Protein AF-0000000069215717 (afdb_homodimer)

Radius of gyration: 30.84 Å; Cα contacts (8 Å, |Δi|>4): 781; chains: 2; bounding box: 120×92×58 Å

Structure (mmCIF, N/CA/C/O backbone):
data_AF-0000000069215717-model_v1
#
loop_
_entity.id
_entity.type
_entity.pdbx_description
1 polymer 'NYN domain-containing protein'
#
loop_
_atom_site.group_PDB
_atom_site.id
_atom_site.type_symbol
_atom_site.label_atom_id
_atom_site.label_alt_id
_atom_site.label_comp_id
_atom_site.label_asym_id
_atom_site.label_entity_id
_atom_site.label_seq_id
_atom_site.pdbx_PDB_ins_code
_atom_site.Cartn_x
_atom_site.Cartn_y
_atom_site.Cartn_z
_atom_site.occupancy
_atom_site.B_iso_or_equiv
_atom_site.auth_seq_id
_atom_site.auth_comp_id
_atom_site.auth_asym_id
_atom_site.auth_atom_id
_atom_site.pdbx_PDB_model_num
ATOM 1 N N . MET A 1 1 ? 70.812 -27.406 -18.109 1 23.19 1 MET A N 1
ATOM 2 C CA . MET A 1 1 ? 70.062 -26.844 -17 1 23.19 1 MET A CA 1
ATOM 3 C C . MET A 1 1 ? 69.188 -25.672 -17.469 1 23.19 1 MET A C 1
ATOM 5 O O . MET A 1 1 ? 69.75 -24.609 -17.781 1 23.19 1 MET A O 1
ATOM 9 N N . ARG A 1 2 ? 68.125 -25.859 -18.328 1 22.31 2 ARG A N 1
ATOM 10 C CA . ARG A 1 2 ? 67.375 -25.094 -19.312 1 22.31 2 ARG A CA 1
ATOM 11 C C . ARG A 1 2 ? 66.5 -24.078 -18.641 1 22.31 2 ARG A C 1
ATOM 13 O O . ARG A 1 2 ? 65.5 -24.453 -17.969 1 22.31 2 ARG A O 1
ATOM 20 N N . THR A 1 3 ? 66.938 -22.969 -18.016 1 23.91 3 THR A N 1
ATOM 21 C CA . THR A 1 3 ? 66.312 -21.891 -17.219 1 23.91 3 THR A CA 1
ATOM 22 C C . THR A 1 3 ? 65.312 -21.062 -18.047 1 23.91 3 THR A C 1
ATOM 24 O O . THR A 1 3 ? 65.75 -20.109 -18.719 1 23.91 3 THR A O 1
ATOM 27 N N . GLU A 1 4 ? 64.438 -21.656 -18.922 1 24.25 4 GLU A N 1
ATOM 28 C CA . GLU A 1 4 ? 63.562 -20.922 -19.812 1 24.25 4 GLU A CA 1
ATOM 29 C C . GLU A 1 4 ? 62.688 -19.938 -19.047 1 24.25 4 GLU A C 1
ATOM 31 O O . GLU A 1 4 ? 62.344 -20.188 -17.891 1 24.25 4 GLU A O 1
ATOM 36 N N . SER A 1 5 ? 62.438 -18.641 -19.625 1 22.08 5 SER A N 1
ATOM 37 C CA . SER A 1 5 ? 61.969 -17.266 -19.375 1 22.08 5 SER A CA 1
ATOM 38 C C . SER A 1 5 ? 60.469 -17.234 -19.109 1 22.08 5 SER A C 1
ATOM 40 O O . SER A 1 5 ? 59.688 -17.641 -19.953 1 22.08 5 SER A O 1
ATOM 42 N N . LEU A 1 6 ? 59.844 -17.547 -17.891 1 23.78 6 LEU A N 1
ATOM 43 C CA . LEU A 1 6 ? 58.531 -17.594 -17.297 1 23.78 6 LEU A CA 1
ATOM 44 C C . LEU A 1 6 ? 57.844 -16.234 -17.406 1 23.78 6 LEU A C 1
ATOM 46 O O . LEU A 1 6 ? 56.75 -16.031 -16.875 1 23.78 6 LEU A O 1
ATOM 50 N N . PHE A 1 7 ? 58.375 -15.062 -17.844 1 22.11 7 PHE A N 1
ATOM 51 C CA . PHE A 1 7 ? 57.938 -13.719 -17.484 1 22.11 7 PHE A CA 1
ATOM 52 C C . PHE A 1 7 ? 56.688 -13.352 -18.25 1 22.11 7 PHE A C 1
ATOM 54 O O . PHE A 1 7 ? 56 -12.391 -17.906 1 22.11 7 PHE A O 1
ATOM 61 N N . SER A 1 8 ? 56.344 -13.672 -19.516 1 22.03 8 SER A N 1
ATOM 62 C CA . SER A 1 8 ? 55.656 -12.773 -20.453 1 22.03 8 SER A CA 1
ATOM 63 C C . SER A 1 8 ? 54.156 -12.75 -20.203 1 22.03 8 SER A C 1
ATOM 65 O O . SER A 1 8 ? 53.438 -11.984 -20.844 1 22.03 8 SER A O 1
ATOM 67 N N . LEU A 1 9 ? 53.406 -13.734 -19.719 1 21.5 9 LEU A N 1
ATOM 68 C CA . LEU A 1 9 ? 52 -13.828 -20.047 1 21.5 9 LEU A CA 1
ATOM 69 C C . LEU A 1 9 ? 51.156 -12.883 -19.188 1 21.5 9 LEU A C 1
ATOM 71 O O . LEU A 1 9 ? 49.969 -13.078 -19.016 1 21.5 9 LEU A O 1
ATOM 75 N N . ARG A 1 10 ? 51.688 -11.953 -18.391 1 23.36 10 ARG A N 1
ATOM 76 C CA . ARG A 1 10 ? 50.875 -11.203 -17.438 1 23.36 10 ARG A CA 1
ATOM 77 C C . ARG A 1 10 ? 49.875 -10.305 -18.172 1 23.36 10 ARG A C 1
ATOM 79 O O . ARG A 1 10 ? 48.875 -9.875 -17.594 1 23.36 10 ARG A O 1
ATOM 86 N N . ASN A 1 11 ? 50.156 -9.57 -19.25 1 22.42 11 ASN A N 1
ATOM 87 C CA . ASN A 1 11 ? 49.656 -8.25 -19.578 1 22.42 11 ASN A CA 1
ATOM 88 C C . ASN A 1 11 ? 48.25 -8.336 -20.219 1 22.42 11 ASN A C 1
ATOM 90 O O . ASN A 1 11 ? 47.719 -7.316 -20.641 1 22.42 11 ASN A O 1
ATOM 94 N N . LYS A 1 12 ? 47.812 -9.352 -20.906 1 25.06 12 LYS A N 1
ATOM 95 C CA . LYS A 1 12 ? 46.812 -9.078 -21.953 1 25.06 12 LYS A CA 1
ATOM 96 C C . LYS A 1 12 ? 45.469 -8.758 -21.375 1 25.06 12 LYS A C 1
ATOM 98 O O . LYS A 1 12 ? 44.562 -8.336 -22.094 1 25.06 12 LYS A O 1
ATOM 103 N N . ALA A 1 13 ? 45.094 -9.312 -20.25 1 26.67 13 ALA A N 1
ATOM 104 C CA . ALA A 1 13 ? 43.656 -9.32 -19.922 1 26.67 13 ALA A CA 1
ATOM 105 C C . ALA A 1 13 ? 43.188 -7.934 -19.516 1 26.67 13 ALA A C 1
ATOM 107 O O . ALA A 1 13 ? 42.031 -7.762 -19.094 1 26.67 13 ALA A O 1
ATOM 108 N N . CYS A 1 14 ? 44.062 -6.922 -19.359 1 27.45 14 CYS A N 1
ATOM 109 C CA . CYS A 1 14 ? 43.688 -5.633 -18.781 1 27.45 14 CYS A CA 1
ATOM 110 C C . CYS A 1 14 ? 42.75 -4.863 -19.719 1 27.45 14 CYS A C 1
ATOM 112 O O . CYS A 1 14 ? 42.25 -3.793 -19.375 1 27.45 14 CYS A O 1
ATOM 114 N N . LEU A 1 15 ? 42.906 -4.918 -21.078 1 29.17 15 LEU A N 1
ATOM 115 C CA . LEU A 1 15 ? 42.656 -3.756 -21.922 1 29.17 15 LEU A CA 1
ATOM 116 C C . LEU A 1 15 ? 41.156 -3.646 -22.234 1 29.17 15 LEU A C 1
ATOM 118 O O . LEU A 1 15 ? 40.75 -2.883 -23.109 1 29.17 15 LEU A O 1
ATOM 122 N N . ASP A 1 16 ? 40.375 -4.719 -21.984 1 30.92 16 ASP A N 1
ATOM 123 C CA . ASP A 1 16 ? 39.125 -4.293 -22.594 1 30.92 16 ASP A CA 1
ATOM 124 C C . ASP A 1 16 ? 38.5 -3.113 -21.844 1 30.92 16 ASP A C 1
ATOM 126 O O . ASP A 1 16 ? 38.219 -3.223 -20.656 1 30.92 16 ASP A O 1
ATOM 130 N N . PRO A 1 17 ? 38.75 -1.844 -22.219 1 31.62 17 PRO A N 1
ATOM 131 C CA . PRO A 1 17 ? 38.375 -0.573 -21.594 1 31.62 17 PRO A CA 1
ATOM 132 C C . PRO A 1 17 ? 36.906 -0.525 -21.156 1 31.62 17 PRO A C 1
ATOM 134 O O . PRO A 1 17 ? 36.531 0.324 -20.344 1 31.62 17 PRO A O 1
ATOM 137 N N . HIS A 1 18 ? 36.094 -1.084 -21.969 1 33.53 18 HIS A N 1
ATOM 138 C CA . HIS A 1 18 ? 34.656 -0.777 -21.781 1 33.53 18 HIS A CA 1
ATOM 139 C C . HIS A 1 18 ? 34.062 -1.652 -20.688 1 33.53 18 HIS A C 1
ATOM 141 O O . HIS A 1 18 ? 32.844 -1.757 -20.578 1 33.53 18 HIS A O 1
ATOM 147 N N . ALA A 1 19 ? 34.75 -2.469 -20.031 1 29.5 19 ALA A N 1
ATOM 148 C CA . ALA A 1 19 ? 34.156 -3.252 -18.953 1 29.5 19 ALA A CA 1
ATOM 149 C C . ALA A 1 19 ? 33.719 -2.354 -17.797 1 29.5 19 ALA A C 1
ATOM 151 O O . ALA A 1 19 ? 34.531 -1.635 -17.219 1 29.5 19 ALA A O 1
ATOM 152 N N . ILE A 1 20 ? 32.5 -1.815 -17.953 1 31.08 20 ILE A N 1
ATOM 153 C CA . ILE A 1 20 ? 31.969 -1.063 -16.812 1 31.08 20 ILE A CA 1
ATOM 154 C C . ILE A 1 20 ? 31.859 -1.982 -15.594 1 31.08 20 ILE A C 1
ATOM 156 O O . ILE A 1 20 ? 31.234 -3.045 -15.672 1 31.08 20 ILE A O 1
ATOM 160 N N . ILE A 1 21 ? 32.781 -2.023 -14.828 1 29.61 21 ILE A N 1
ATOM 161 C CA . ILE A 1 21 ? 32.812 -2.732 -13.555 1 29.61 21 ILE A CA 1
ATOM 162 C C . ILE A 1 21 ? 31.688 -2.262 -12.648 1 29.61 21 ILE A C 1
ATOM 164 O O . ILE A 1 21 ? 31.578 -1.07 -12.359 1 29.61 21 ILE A O 1
ATOM 168 N N . SER A 1 22 ? 30.531 -2.83 -12.828 1 33.75 22 SER A N 1
ATOM 169 C CA . SER A 1 22 ? 29.625 -2.516 -11.727 1 33.75 22 SER A CA 1
ATOM 170 C C . SER A 1 22 ? 30.266 -2.816 -10.375 1 33.75 22 SER A C 1
ATOM 172 O O . SER A 1 22 ? 31.141 -3.67 -10.281 1 33.75 22 SER A O 1
ATOM 174 N N . PRO A 1 23 ? 30.281 -1.868 -9.5 1 33.16 23 PRO A N 1
ATOM 175 C CA . PRO A 1 23 ? 31.016 -2.033 -8.242 1 33.16 23 PRO A CA 1
ATOM 176 C C . PRO A 1 23 ? 30.859 -3.432 -7.648 1 33.16 23 PRO A C 1
ATOM 178 O O . PRO A 1 23 ? 31.688 -3.865 -6.855 1 33.16 23 PRO A O 1
ATOM 181 N N . TYR A 1 24 ? 29.656 -3.943 -7.543 1 31.66 24 TYR A N 1
ATOM 182 C CA . TYR A 1 24 ? 29.531 -5.227 -6.859 1 31.66 24 TYR A CA 1
ATOM 183 C C . TYR A 1 24 ? 29.844 -6.379 -7.809 1 31.66 24 TYR A C 1
ATOM 185 O O . TYR A 1 24 ? 29.047 -6.684 -8.703 1 31.66 24 TYR A O 1
ATOM 193 N N . GLY A 1 25 ? 31.156 -6.691 -8.102 1 31.84 25 GLY A N 1
ATOM 194 C CA . GLY A 1 25 ? 32.125 -7.703 -8.531 1 31.84 25 GLY A CA 1
ATOM 195 C C . GLY A 1 25 ? 31.578 -8.602 -9.633 1 31.84 25 GLY A C 1
ATOM 196 O O . GLY A 1 25 ? 32.156 -9.641 -9.938 1 31.84 25 GLY A O 1
ATOM 197 N N . LYS A 1 26 ? 30.359 -8.57 -9.984 1 32.41 26 LYS A N 1
ATOM 198 C CA . LYS A 1 26 ? 30.109 -9.617 -10.977 1 32.41 26 LYS A CA 1
ATOM 199 C C . LYS A 1 26 ? 30.734 -9.258 -12.32 1 32.41 26 LYS A C 1
ATOM 201 O O . LYS A 1 26 ? 30.531 -8.156 -12.836 1 32.41 26 LYS A O 1
ATOM 206 N N . VAL A 1 27 ? 31.766 -9.859 -12.734 1 30.5 27 VAL A N 1
ATOM 207 C CA . VAL A 1 27 ? 32.438 -9.812 -14.023 1 30.5 27 VAL A CA 1
ATOM 208 C C . VAL A 1 27 ? 31.562 -10.438 -15.094 1 30.5 27 VAL A C 1
ATOM 210 O O . VAL A 1 27 ? 31.188 -11.602 -15 1 30.5 27 VAL A O 1
ATOM 213 N N . ARG A 1 28 ? 30.703 -9.703 -15.828 1 34.09 28 ARG A N 1
ATOM 214 C CA . ARG A 1 28 ? 30.047 -10.281 -17 1 34.09 28 ARG A CA 1
ATOM 215 C C . ARG A 1 28 ? 31.031 -10.43 -18.156 1 34.09 28 ARG A C 1
ATOM 217 O O . ARG A 1 28 ? 31.641 -9.453 -18.594 1 34.09 28 ARG A O 1
ATOM 224 N N . VAL A 1 29 ? 31.5 -11.547 -18.359 1 34.69 29 VAL A N 1
ATOM 225 C CA . VAL A 1 29 ? 32.312 -11.883 -19.531 1 34.69 29 VAL A CA 1
ATOM 226 C C . VAL A 1 29 ? 31.484 -11.766 -20.797 1 34.69 29 VAL A C 1
ATOM 228 O O . VAL A 1 29 ? 30.391 -12.344 -20.891 1 34.69 29 VAL A O 1
ATOM 231 N N . LEU A 1 30 ? 31.625 -10.852 -21.719 1 36.59 30 LEU A N 1
ATOM 232 C CA . LEU A 1 30 ? 30.969 -10.562 -22.984 1 36.59 30 LEU A CA 1
ATOM 233 C C . LEU A 1 30 ? 31.188 -11.688 -24 1 36.59 30 LEU A C 1
ATOM 235 O O . LEU A 1 30 ? 31.469 -11.438 -25.172 1 36.59 30 LEU A O 1
ATOM 239 N N . GLY A 1 31 ? 31.547 -12.953 -23.797 1 36.09 31 GLY A N 1
ATOM 240 C CA . GLY A 1 31 ? 31.594 -13.758 -25.016 1 36.09 31 GLY A CA 1
ATOM 241 C C . GLY A 1 31 ? 30.281 -13.766 -25.781 1 36.09 31 GLY A C 1
ATOM 242 O O . GLY A 1 31 ? 29.25 -13.328 -25.25 1 36.09 31 GLY A O 1
ATOM 243 N N . GLU A 1 32 ? 30.094 -14.32 -27.094 1 42.09 32 GLU A N 1
ATOM 244 C CA . GLU A 1 32 ? 28.969 -14.445 -28.031 1 42.09 32 GLU A CA 1
ATOM 245 C C . GLU A 1 32 ? 27.688 -14.844 -27.312 1 42.09 32 GLU A C 1
ATOM 247 O O . GLU A 1 32 ? 26.672 -15.133 -27.953 1 42.09 32 GLU A O 1
ATOM 252 N N . ASN A 1 33 ? 27.703 -15.562 -26.203 1 45.34 33 ASN A N 1
ATOM 253 C CA . ASN A 1 33 ? 26.578 -16.125 -25.484 1 45.34 33 ASN A CA 1
ATOM 254 C C . ASN A 1 33 ? 25.641 -15.039 -24.953 1 45.34 33 ASN A C 1
ATOM 256 O O . ASN A 1 33 ? 26.031 -14.234 -24.109 1 45.34 33 ASN A O 1
ATOM 260 N N . MET A 1 34 ? 24.734 -14.516 -25.891 1 53.5 34 MET A N 1
ATOM 261 C CA . MET A 1 34 ? 23.75 -13.484 -25.547 1 53.5 34 MET A CA 1
ATOM 262 C C . MET A 1 34 ? 23.266 -13.641 -24.109 1 53.5 34 MET A C 1
ATOM 264 O O . MET A 1 34 ? 22.609 -14.625 -23.781 1 53.5 34 MET A O 1
ATOM 268 N N . GLU A 1 35 ? 23.938 -13.172 -23.141 1 74.56 35 GLU A N 1
ATOM 269 C CA . GLU A 1 35 ? 23.641 -13.219 -21.719 1 74.56 35 GLU A CA 1
ATOM 270 C C . GLU A 1 35 ? 22.156 -12.984 -21.453 1 74.56 35 GLU A C 1
ATOM 272 O O . GLU A 1 35 ? 21.562 -12.039 -21.969 1 74.56 35 GLU A O 1
ATOM 277 N N . LYS A 1 36 ? 21.438 -14.117 -21.219 1 87.5 36 LYS A N 1
ATOM 278 C CA . LYS A 1 36 ? 20 -14.055 -20.906 1 87.5 36 LYS A CA 1
ATOM 279 C C . LYS A 1 36 ? 19.703 -12.953 -19.906 1 87.5 36 LYS A C 1
ATOM 281 O O . LYS A 1 36 ? 20.516 -12.664 -19.031 1 87.5 36 LYS A O 1
ATOM 286 N N . THR A 1 37 ? 18.641 -12.227 -20.219 1 91.62 37 THR A N 1
ATOM 287 C CA . THR A 1 37 ? 18.156 -11.203 -19.297 1 91.62 37 THR A CA 1
ATOM 288 C C . THR A 1 37 ? 17.578 -11.836 -18.031 1 91.62 37 THR A C 1
ATOM 290 O O . THR A 1 37 ? 16.734 -12.727 -18.125 1 91.62 37 THR A O 1
ATOM 293 N N . GLU A 1 38 ? 18.109 -11.453 -16.938 1 94.38 38 GLU A N 1
ATOM 294 C CA . GLU A 1 38 ? 17.562 -11.945 -15.672 1 94.38 38 GLU A CA 1
ATOM 295 C C . GLU A 1 38 ? 16.203 -11.312 -15.383 1 94.38 38 GLU A C 1
ATOM 297 O O . GLU A 1 38 ? 16.062 -10.086 -15.445 1 94.38 38 GLU A O 1
ATOM 302 N N . THR A 1 39 ? 15.234 -12.195 -15.086 1 97.12 39 THR A N 1
ATOM 303 C CA . THR A 1 39 ? 13.883 -11.734 -14.805 1 97.12 39 THR A CA 1
ATOM 304 C C . THR A 1 39 ? 13.445 -12.148 -13.406 1 97.12 39 THR A C 1
ATOM 306 O O . THR A 1 39 ? 13.633 -13.305 -13.008 1 97.12 39 THR A O 1
ATOM 309 N N . THR A 1 40 ? 12.977 -11.172 -12.625 1 98 40 THR A N 1
ATOM 310 C CA . THR A 1 40 ? 12.375 -11.461 -11.328 1 98 40 THR A CA 1
ATOM 311 C C . THR A 1 40 ? 10.852 -11.438 -11.422 1 98 40 THR A C 1
ATOM 313 O O . THR A 1 40 ? 10.273 -10.555 -12.07 1 98 40 THR A O 1
ATOM 316 N N . ILE A 1 41 ? 10.203 -12.469 -10.844 1 98.62 41 ILE A N 1
ATOM 317 C CA . ILE A 1 41 ? 8.75 -12.594 -10.922 1 98.62 41 ILE A CA 1
ATOM 318 C C . ILE A 1 41 ? 8.133 -12.289 -9.555 1 98.62 41 ILE A C 1
ATOM 320 O O . ILE A 1 41 ? 8.602 -12.789 -8.531 1 98.62 41 ILE A O 1
ATOM 324 N N . PHE A 1 42 ? 7.152 -11.445 -9.539 1 98.62 42 PHE A N 1
ATOM 325 C CA . PHE A 1 42 ? 6.391 -11.109 -8.344 1 98.62 42 PHE A CA 1
ATOM 326 C C . PHE A 1 42 ? 4.953 -11.594 -8.461 1 98.62 42 PHE A C 1
ATOM 328 O O . PHE A 1 42 ? 4.246 -11.227 -9.406 1 98.62 42 PHE A O 1
ATOM 335 N N . VAL A 1 43 ? 4.504 -12.383 -7.473 1 98.69 43 VAL A N 1
ATOM 336 C CA . VAL A 1 43 ? 3.195 -13.016 -7.582 1 98.69 43 VAL A CA 1
ATOM 337 C C . VAL A 1 43 ? 2.314 -12.586 -6.41 1 98.69 43 VAL A C 1
ATOM 339 O O . VAL A 1 43 ? 2.533 -13.008 -5.273 1 98.69 43 VAL A O 1
ATOM 342 N N . ASP A 1 44 ? 1.422 -11.727 -6.703 1 97.25 44 ASP A N 1
ATOM 343 C CA . ASP A 1 44 ? 0.311 -11.5 -5.785 1 97.25 44 ASP A CA 1
ATOM 344 C C . ASP A 1 44 ? -0.669 -12.672 -5.812 1 97.25 44 ASP A C 1
ATOM 346 O O . ASP A 1 44 ? -1.531 -12.742 -6.691 1 97.25 44 ASP A O 1
ATOM 350 N N . TRP A 1 45 ? -0.562 -13.492 -4.805 1 96.56 45 TRP A N 1
ATOM 351 C CA . TRP A 1 45 ? -1.257 -14.773 -4.859 1 96.56 45 TRP A CA 1
ATOM 352 C C . TRP A 1 45 ? -2.768 -14.57 -4.906 1 96.56 45 TRP A C 1
ATOM 354 O O . TRP A 1 45 ? -3.459 -15.203 -5.711 1 96.56 45 TRP A O 1
ATOM 364 N N . GLN A 1 46 ? -3.27 -13.727 -4.07 1 92.69 46 GLN A N 1
ATOM 365 C CA . GLN A 1 46 ? -4.715 -13.531 -4.035 1 92.69 46 GLN A CA 1
ATOM 366 C C . GLN A 1 46 ? -5.238 -13.047 -5.383 1 92.69 46 GLN A C 1
ATOM 368 O O . GLN A 1 46 ? -6.293 -13.492 -5.844 1 92.69 46 GLN A O 1
ATOM 373 N N . ASN A 1 47 ? -4.531 -12.125 -5.969 1 95.12 47 ASN A N 1
ATOM 374 C CA . ASN A 1 47 ? -4.93 -11.625 -7.277 1 95.12 47 ASN A CA 1
ATOM 375 C C . ASN A 1 47 ? -4.859 -12.719 -8.344 1 95.12 47 ASN A C 1
ATOM 377 O O . ASN A 1 47 ? -5.793 -12.883 -9.133 1 95.12 47 ASN A O 1
ATOM 381 N N . LEU A 1 48 ? -3.783 -13.445 -8.352 1 97.69 48 LEU A N 1
ATOM 382 C CA . LEU A 1 48 ? -3.635 -14.531 -9.312 1 97.69 48 LEU A CA 1
ATOM 383 C C . LEU A 1 48 ? -4.695 -15.602 -9.094 1 97.69 48 LEU A C 1
ATOM 385 O O . LEU A 1 48 ? -5.273 -16.109 -10.055 1 97.69 48 LEU A O 1
ATOM 389 N N . LEU A 1 49 ? -4.938 -15.922 -7.855 1 96.06 49 LEU A N 1
ATOM 390 C CA . LEU A 1 49 ? -5.922 -16.938 -7.52 1 96.06 49 LEU A CA 1
ATOM 391 C C . LEU A 1 49 ? -7.297 -16.562 -8.062 1 96.06 49 LEU A C 1
ATOM 393 O O . LEU A 1 49 ? -8 -17.422 -8.617 1 96.06 49 LEU A O 1
ATOM 397 N N . THR A 1 50 ? -7.645 -15.352 -7.895 1 95.62 50 THR A N 1
ATOM 398 C CA . THR A 1 50 ? -8.914 -14.859 -8.414 1 95.62 50 THR A CA 1
ATOM 399 C C . THR A 1 50 ? -8.992 -15.062 -9.93 1 95.62 50 THR A C 1
ATOM 401 O O . THR A 1 50 ? -10.023 -15.492 -10.453 1 95.62 50 THR A O 1
ATOM 404 N N . ASP A 1 51 ? -7.945 -14.812 -10.609 1 95.5 51 ASP A N 1
ATOM 405 C CA . ASP A 1 51 ? -7.859 -15.016 -12.047 1 95.5 51 ASP A CA 1
ATOM 406 C C . ASP A 1 51 ? -8.016 -16.484 -12.406 1 95.5 51 ASP A C 1
ATOM 408 O O . ASP A 1 51 ? -8.773 -16.844 -13.312 1 95.5 51 ASP A O 1
ATOM 412 N N . LEU A 1 52 ? -7.289 -17.328 -11.727 1 97.06 52 LEU A N 1
ATOM 413 C CA . LEU A 1 52 ? -7.277 -18.75 -12.016 1 97.06 52 LEU A CA 1
ATOM 414 C C . LEU A 1 52 ? -8.648 -19.375 -11.781 1 97.06 52 LEU A C 1
ATOM 416 O O . LEU A 1 52 ? -9.109 -20.188 -12.578 1 97.06 52 LEU A O 1
ATOM 420 N N . ARG A 1 53 ? -9.281 -18.938 -10.758 1 95.69 53 ARG A N 1
ATOM 421 C CA . ARG A 1 53 ? -10.625 -19.422 -10.477 1 95.69 53 ARG A CA 1
ATOM 422 C C . ARG A 1 53 ? -11.602 -19 -11.562 1 95.69 53 ARG A C 1
ATOM 424 O O . ARG A 1 53 ? -12.438 -19.797 -12 1 95.69 53 ARG A O 1
ATOM 431 N N . ALA A 1 54 ? -11.484 -17.781 -11.953 1 96.19 54 ALA A N 1
ATOM 432 C CA . ALA A 1 54 ? -12.367 -17.281 -13.008 1 96.19 54 ALA A CA 1
ATOM 433 C C . ALA A 1 54 ? -12.156 -18.047 -14.305 1 96.19 54 ALA A C 1
ATOM 435 O O . ALA A 1 54 ? -13.117 -18.375 -15 1 96.19 54 ALA A O 1
ATOM 436 N N . ILE A 1 55 ? -10.969 -18.359 -14.625 1 96.62 55 ILE A N 1
ATOM 437 C CA . ILE A 1 55 ? -10.641 -19.094 -15.836 1 96.62 55 ILE A CA 1
ATOM 438 C C . ILE A 1 55 ? -11.188 -20.516 -15.742 1 96.62 55 ILE A C 1
ATOM 440 O O . ILE A 1 55 ? -11.75 -21.031 -16.719 1 96.62 55 ILE A O 1
ATOM 444 N N . GLN A 1 56 ? -10.984 -21.125 -14.586 1 94.94 56 GLN A N 1
ATOM 445 C CA . GLN A 1 56 ? -11.445 -22.5 -14.398 1 94.94 56 GLN A CA 1
ATOM 446 C C . GLN A 1 56 ? -12.961 -22.594 -14.562 1 94.94 56 GLN A C 1
ATOM 448 O O . GLN A 1 56 ? -13.484 -23.625 -14.961 1 94.94 56 GLN A O 1
ATOM 453 N N . GLU A 1 57 ? -13.641 -21.531 -14.305 1 93.5 57 GLU A N 1
ATOM 454 C CA . GLU A 1 57 ? -15.094 -21.5 -14.438 1 93.5 57 GLU A CA 1
ATOM 455 C C . GLU A 1 57 ? -15.508 -21.375 -15.906 1 93.5 57 GLU A C 1
ATOM 457 O O . GLU A 1 57 ? -16.609 -21.781 -16.281 1 93.5 57 GLU A O 1
ATOM 462 N N . THR A 1 58 ? -14.617 -20.875 -16.734 1 93 58 THR A N 1
ATOM 463 C CA . THR A 1 58 ? -15.055 -20.5 -18.078 1 93 58 THR A CA 1
ATOM 464 C C . THR A 1 58 ? -14.328 -21.328 -19.125 1 93 58 THR A C 1
ATOM 466 O O . THR A 1 58 ? -14.773 -21.406 -20.281 1 93 58 THR A O 1
ATOM 469 N N . ASP A 1 59 ? -13.195 -21.906 -18.828 1 93.69 59 ASP A N 1
ATOM 470 C CA . ASP A 1 59 ? -12.383 -22.609 -19.812 1 93.69 59 ASP A CA 1
ATOM 471 C C . ASP A 1 59 ? -12.234 -24.078 -19.438 1 93.69 59 ASP A C 1
ATOM 473 O O . ASP A 1 59 ? -11.617 -24.422 -18.422 1 93.69 59 ASP A O 1
ATOM 477 N N . GLU A 1 60 ? -12.625 -25 -20.312 1 91.44 60 GLU 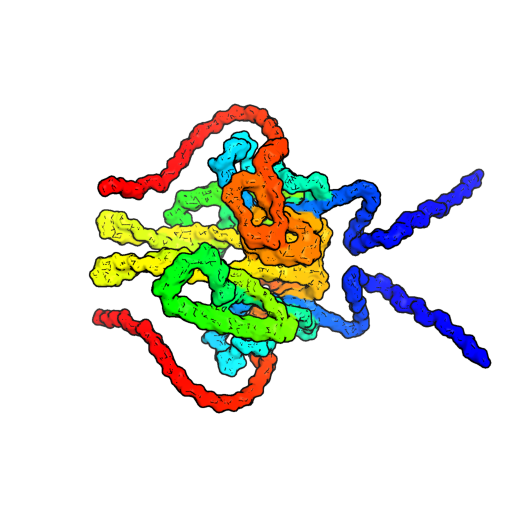A N 1
ATOM 478 C CA . GLU A 1 60 ? -12.625 -26.438 -20.047 1 91.44 60 GLU A CA 1
ATOM 479 C C . GLU A 1 60 ? -11.203 -26.984 -19.984 1 91.44 60 GLU A C 1
ATOM 481 O O . GLU A 1 60 ? -10.945 -27.969 -19.281 1 91.44 60 GLU A O 1
ATOM 486 N N . ARG A 1 61 ? -10.312 -26.469 -20.672 1 89.88 61 ARG A N 1
ATOM 487 C CA . ARG A 1 61 ? -8.938 -26.953 -20.734 1 89.88 61 ARG A CA 1
ATOM 488 C C . ARG A 1 61 ? -8.211 -26.688 -19.422 1 89.88 61 ARG A C 1
ATOM 490 O O . ARG A 1 61 ? -7.145 -27.25 -19.172 1 89.88 61 ARG A O 1
ATOM 497 N N . PHE A 1 62 ? -8.945 -25.812 -18.5 1 91.12 62 PHE A N 1
ATOM 498 C CA . PHE A 1 62 ? -8.273 -25.359 -17.281 1 91.12 62 PHE A CA 1
ATOM 499 C C . PHE A 1 62 ? -8.992 -25.875 -16.047 1 91.12 62 PHE A C 1
ATOM 501 O O . PHE A 1 62 ? -8.75 -25.391 -14.93 1 91.12 62 PHE A O 1
ATOM 508 N N . LYS A 1 63 ? -9.773 -26.781 -16.281 1 90 63 LYS A N 1
ATOM 509 C CA . LYS A 1 63 ? -10.516 -27.375 -15.18 1 90 63 LYS A CA 1
ATOM 510 C C . LYS A 1 63 ? -9.57 -28.109 -14.211 1 90 63 LYS A C 1
ATOM 512 O O . LYS A 1 63 ? -8.398 -28.312 -14.523 1 90 63 LYS A O 1
ATOM 517 N N . GLU A 1 64 ? -10.117 -28.391 -13.07 1 87.81 64 GLU A N 1
ATOM 518 C CA . GLU A 1 64 ? -9.312 -28.953 -11.984 1 87.81 64 GLU A CA 1
ATOM 519 C C . GLU A 1 64 ? -8.625 -30.25 -12.406 1 87.81 64 GLU A C 1
ATOM 521 O O . GLU A 1 64 ? -7.527 -30.547 -11.938 1 87.81 64 GLU A O 1
ATOM 526 N N . SER A 1 65 ? -9.188 -31 -13.344 1 86.5 65 SER A N 1
ATOM 527 C CA . SER A 1 65 ? -8.617 -32.25 -13.82 1 86.5 65 SER A CA 1
ATOM 528 C C . SER A 1 65 ? -7.344 -32 -14.625 1 86.5 65 SER A C 1
ATOM 530 O O . SER A 1 65 ? -6.477 -32.875 -14.719 1 86.5 65 SER A O 1
ATOM 532 N N . HIS A 1 66 ? -7.227 -30.828 -15.109 1 88.5 66 HIS A N 1
ATOM 533 C CA . HIS A 1 66 ? -6.09 -30.5 -15.969 1 88.5 66 HIS A CA 1
ATOM 534 C C . HIS A 1 66 ? -5.09 -29.609 -15.242 1 88.5 66 HIS A C 1
ATOM 536 O O . HIS A 1 66 ? -3.887 -29.672 -15.492 1 88.5 66 HIS A O 1
ATOM 542 N N . PHE A 1 67 ? -5.621 -28.734 -14.375 1 93.56 67 PHE A N 1
ATOM 543 C CA . PHE A 1 67 ? -4.766 -27.797 -13.656 1 93.56 67 PHE A CA 1
ATOM 544 C C . PHE A 1 67 ? -5.266 -27.578 -12.234 1 93.56 67 PHE A C 1
ATOM 546 O O . PHE A 1 67 ? -6.406 -27.156 -12.023 1 93.56 67 PHE A O 1
ATOM 553 N N . ASN A 1 68 ? -4.359 -27.875 -11.352 1 93.62 68 ASN A N 1
ATOM 554 C CA . ASN A 1 68 ? -4.648 -27.656 -9.938 1 93.62 68 ASN A CA 1
ATOM 555 C C . ASN A 1 68 ? -3.754 -26.578 -9.336 1 93.62 68 ASN A C 1
ATOM 557 O O . ASN A 1 68 ? -2.561 -26.812 -9.125 1 93.62 68 ASN A O 1
ATOM 561 N N . PHE A 1 69 ? -4.367 -25.469 -9 1 93.25 69 PHE A N 1
ATOM 562 C CA . PHE A 1 69 ? -3.566 -24.344 -8.508 1 93.25 69 PHE A CA 1
ATOM 563 C C . PHE A 1 69 ? -3.084 -24.609 -7.086 1 93.25 69 PHE A C 1
ATOM 565 O O . PHE A 1 69 ? -2.268 -23.859 -6.551 1 93.25 69 PHE A O 1
ATOM 572 N N . ASN A 1 70 ? -3.512 -25.672 -6.445 1 91.44 70 ASN A N 1
ATOM 573 C CA . ASN A 1 70 ? -2.986 -26.062 -5.145 1 91.44 70 ASN A CA 1
ATOM 574 C C . ASN A 1 70 ? -1.744 -26.938 -5.285 1 91.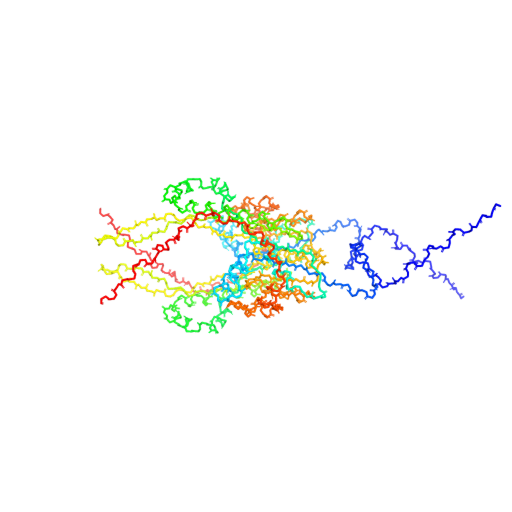44 70 ASN A C 1
ATOM 576 O O . ASN A 1 70 ? -1.077 -27.234 -4.293 1 91.44 70 ASN A O 1
ATOM 580 N N . ASN A 1 71 ? -1.486 -27.391 -6.453 1 92.44 71 ASN A N 1
ATOM 581 C CA . ASN A 1 71 ? -0.26 -28.125 -6.754 1 92.44 71 ASN A CA 1
ATOM 582 C C . ASN A 1 71 ? 0.894 -27.172 -7.07 1 92.44 71 ASN A C 1
ATOM 584 O O . ASN A 1 71 ? 0.906 -26.531 -8.125 1 92.44 71 ASN A O 1
ATOM 588 N N . PRO A 1 72 ? 1.893 -27.156 -6.238 1 93.94 72 PRO A N 1
ATOM 589 C CA . PRO A 1 72 ? 2.965 -26.172 -6.414 1 93.94 72 PRO A CA 1
ATOM 590 C C . PRO A 1 72 ? 3.725 -26.359 -7.727 1 93.94 72 PRO A C 1
ATOM 592 O O . PRO A 1 72 ? 4.141 -25.375 -8.344 1 93.94 72 PRO A O 1
ATOM 595 N N . ASP A 1 73 ? 3.861 -27.547 -8.117 1 93.94 73 ASP A N 1
ATOM 596 C CA . ASP A 1 73 ? 4.598 -27.812 -9.352 1 93.94 73 ASP A CA 1
ATOM 597 C C . ASP A 1 73 ? 3.859 -27.25 -10.562 1 93.94 73 ASP A C 1
ATOM 599 O O . ASP A 1 73 ? 4.469 -26.625 -11.43 1 93.94 73 ASP A O 1
ATOM 603 N N . GLN A 1 74 ? 2.582 -27.484 -10.586 1 95.62 74 GLN A N 1
ATOM 604 C CA . GLN A 1 74 ? 1.783 -26.969 -11.695 1 95.62 74 GLN A CA 1
ATOM 605 C C . GLN A 1 74 ? 1.695 -25.453 -11.656 1 95.62 74 GLN A C 1
ATOM 607 O O . GLN A 1 74 ? 1.799 -24.797 -12.695 1 95.62 74 GLN A O 1
ATOM 612 N N . LEU A 1 75 ? 1.515 -24.953 -10.484 1 96.88 75 LEU A N 1
ATOM 613 C CA . LEU A 1 75 ? 1.415 -23.5 -10.32 1 96.88 75 LEU A CA 1
ATOM 614 C C . LEU A 1 75 ? 2.703 -22.812 -10.758 1 96.88 75 LEU A C 1
ATOM 616 O O . LEU A 1 75 ? 2.664 -21.828 -11.484 1 96.88 75 LEU A O 1
ATOM 620 N N . LEU A 1 76 ? 3.834 -23.344 -10.383 1 97.12 76 LEU A N 1
ATOM 621 C CA . LEU A 1 76 ? 5.117 -22.75 -10.75 1 97.12 76 LEU A CA 1
ATOM 622 C C . LEU A 1 76 ? 5.387 -22.922 -12.242 1 97.12 76 LEU A C 1
ATOM 624 O O . LEU A 1 76 ? 5.992 -22.047 -12.859 1 97.12 76 LEU A O 1
ATOM 628 N N . ALA A 1 77 ? 4.938 -24.031 -12.758 1 96.5 77 ALA A N 1
ATOM 629 C CA . ALA A 1 77 ? 5.051 -24.203 -14.203 1 96.5 77 ALA A CA 1
ATOM 630 C C . ALA A 1 77 ? 4.266 -23.125 -14.953 1 96.5 77 ALA A C 1
ATOM 632 O O . ALA A 1 77 ? 4.746 -22.578 -15.945 1 96.5 77 ALA A O 1
ATOM 633 N N . LEU A 1 78 ? 3.102 -22.875 -14.461 1 97.88 78 LEU A N 1
ATOM 634 C CA . LEU A 1 78 ? 2.303 -21.797 -15.047 1 97.88 78 LEU A CA 1
ATOM 635 C C . LEU A 1 78 ? 3.049 -20.469 -14.977 1 97.88 78 LEU A C 1
ATOM 637 O O . LEU A 1 78 ? 3.152 -19.766 -15.977 1 97.88 78 LEU A O 1
ATOM 641 N N . ILE A 1 79 ? 3.596 -20.125 -13.867 1 98.38 79 ILE A N 1
ATOM 642 C CA . ILE A 1 79 ? 4.293 -18.859 -13.648 1 98.38 79 ILE A CA 1
ATOM 643 C C . ILE A 1 79 ? 5.512 -18.781 -14.562 1 98.38 79 ILE A C 1
ATOM 645 O O . ILE A 1 79 ? 5.723 -17.766 -15.234 1 98.38 79 ILE A O 1
ATOM 649 N N . ARG A 1 80 ? 6.227 -19.828 -14.672 1 97.44 80 ARG A N 1
ATOM 650 C CA . ARG A 1 80 ? 7.457 -19.859 -15.461 1 97.44 80 ARG A CA 1
ATOM 651 C C . ARG A 1 80 ? 7.152 -19.828 -16.953 1 97.44 80 ARG A C 1
ATOM 653 O O . ARG A 1 80 ? 8.016 -19.484 -17.766 1 97.44 80 ARG A O 1
ATOM 660 N N . SER A 1 81 ? 5.965 -20.203 -17.312 1 97.56 81 SER A N 1
ATOM 661 C CA . SER A 1 81 ? 5.574 -20.219 -18.719 1 97.56 81 SER A CA 1
ATOM 662 C C . SER A 1 81 ? 5.57 -18.812 -19.297 1 97.56 81 SER A C 1
ATOM 664 O O . SER A 1 81 ? 5.586 -18.641 -20.531 1 97.56 81 SER A O 1
ATOM 666 N N . PHE A 1 82 ? 5.602 -17.828 -18.469 1 98.31 82 PHE A N 1
ATOM 667 C CA . PHE A 1 82 ? 5.547 -16.438 -18.922 1 98.31 82 PHE A CA 1
ATOM 668 C C . PHE A 1 82 ? 6.938 -15.922 -19.25 1 98.31 82 PHE A C 1
ATOM 670 O O . PHE A 1 82 ? 7.086 -14.828 -19.797 1 98.31 82 PHE A O 1
ATOM 677 N N . LEU A 1 83 ? 7.969 -16.672 -18.938 1 97.38 83 LEU A N 1
ATOM 678 C CA . LEU A 1 83 ? 9.328 -16.266 -19.281 1 97.38 83 LEU A CA 1
ATOM 679 C C . LEU A 1 83 ? 9.562 -16.375 -20.797 1 97.38 83 LEU A C 1
ATOM 681 O O . LEU A 1 83 ? 9.141 -17.344 -21.422 1 97.38 83 LEU A O 1
ATOM 685 N N . GLU A 1 84 ? 10.164 -15.391 -21.312 1 95.75 84 GLU A N 1
ATOM 686 C CA . GLU A 1 84 ? 10.562 -15.422 -22.719 1 95.75 84 GLU A CA 1
ATOM 687 C C . GLU A 1 84 ? 11.859 -16.219 -22.906 1 95.75 84 GLU A C 1
ATOM 689 O O . GLU A 1 84 ? 12.641 -16.359 -21.969 1 95.75 84 GLU A O 1
ATOM 694 N N . PRO A 1 85 ? 12.07 -16.719 -24.078 1 94.06 85 PRO A N 1
ATOM 695 C CA . PRO A 1 85 ? 13.25 -17.547 -24.344 1 94.06 85 PRO A CA 1
ATOM 696 C C . PRO A 1 85 ? 14.555 -16.828 -24.016 1 94.06 85 PRO A C 1
ATOM 698 O O . PRO A 1 85 ? 15.539 -17.469 -23.625 1 94.06 85 PRO A O 1
ATOM 701 N N . GLU A 1 86 ? 14.586 -15.531 -24.125 1 94.12 86 GLU A N 1
ATOM 702 C CA . GLU A 1 86 ? 15.805 -14.758 -23.906 1 94.12 86 GLU A CA 1
ATOM 703 C C . GLU A 1 86 ? 15.953 -14.375 -22.438 1 94.12 86 GLU A C 1
ATOM 705 O O . GLU A 1 86 ? 16.891 -13.656 -22.062 1 94.12 86 GLU A O 1
ATOM 710 N N . GLU A 1 87 ? 15.039 -14.891 -21.641 1 95.69 87 GLU A N 1
ATOM 711 C CA . GLU A 1 87 ? 15.062 -14.555 -20.219 1 95.69 87 GLU A CA 1
ATOM 712 C C . GLU A 1 87 ? 15.453 -15.766 -19.375 1 95.69 87 GLU A C 1
ATOM 714 O O . GLU A 1 87 ? 15.219 -16.906 -19.766 1 95.69 87 GLU A O 1
ATOM 719 N N . MET A 1 88 ? 16.078 -15.414 -18.266 1 95.31 88 MET A N 1
ATOM 720 C CA . MET A 1 88 ? 16.359 -16.406 -17.234 1 95.31 88 MET A CA 1
ATOM 721 C C . MET A 1 88 ? 15.75 -15.977 -15.898 1 95.31 88 MET A C 1
ATOM 723 O O . MET A 1 88 ? 15.82 -14.805 -15.531 1 95.31 88 MET A O 1
ATOM 727 N N . LEU A 1 89 ? 15.227 -16.969 -15.242 1 96.5 89 LEU A N 1
ATOM 728 C CA . LEU A 1 89 ? 14.586 -16.672 -13.961 1 96.5 89 LEU A CA 1
ATOM 729 C C . LEU A 1 89 ? 15.633 -16.391 -12.883 1 96.5 89 LEU A C 1
ATOM 731 O O . LEU A 1 89 ? 16.547 -17.188 -12.672 1 96.5 89 LEU A O 1
ATOM 735 N N . ASP A 1 90 ? 15.477 -15.273 -12.273 1 95.56 90 ASP A N 1
ATOM 736 C CA . ASP A 1 90 ? 16.297 -14.953 -11.102 1 95.56 90 ASP A CA 1
ATOM 737 C C . ASP A 1 90 ? 15.641 -15.477 -9.828 1 95.56 90 ASP A C 1
ATOM 739 O O . ASP A 1 90 ? 16.172 -16.391 -9.18 1 95.56 90 ASP A O 1
ATOM 743 N N . GLN A 1 91 ? 14.484 -15.008 -9.523 1 97 91 GLN A N 1
ATOM 744 C CA . GLN A 1 91 ? 13.766 -15.336 -8.297 1 97 91 GLN A CA 1
ATOM 745 C C . GLN A 1 91 ? 12.266 -15.086 -8.461 1 97 91 GLN A C 1
ATOM 747 O O . GLN A 1 91 ? 11.852 -14.25 -9.266 1 97 91 GLN A O 1
ATOM 752 N N . ILE A 1 92 ? 11.477 -15.906 -7.773 1 98.25 92 ILE A N 1
ATOM 753 C CA . ILE A 1 92 ? 10.047 -15.664 -7.645 1 98.25 92 ILE A CA 1
ATOM 754 C C . ILE A 1 92 ? 9.727 -15.195 -6.227 1 98.25 92 ILE A C 1
ATOM 756 O O . ILE A 1 92 ? 10.031 -15.891 -5.254 1 98.25 92 ILE A O 1
ATOM 760 N N . TYR A 1 93 ? 9.188 -14.016 -6.121 1 98.06 93 TYR A N 1
ATOM 761 C CA . TYR A 1 93 ? 8.609 -13.547 -4.867 1 98.06 93 TYR A CA 1
ATOM 762 C C . TYR A 1 93 ? 7.105 -13.82 -4.828 1 98.06 93 TYR A C 1
ATOM 764 O O . TYR A 1 93 ? 6.359 -13.344 -5.688 1 98.06 93 TYR A O 1
ATOM 772 N N . PHE A 1 94 ? 6.746 -14.602 -3.848 1 98.25 94 PHE A N 1
ATOM 773 C CA . PHE A 1 94 ? 5.375 -15.086 -3.744 1 98.25 94 PHE A CA 1
ATOM 774 C C . PHE A 1 94 ? 4.691 -14.508 -2.51 1 98.25 94 PHE A C 1
ATOM 776 O O . PHE A 1 94 ? 5.043 -14.852 -1.38 1 98.25 94 PHE A O 1
ATOM 783 N N . TYR A 1 95 ? 3.699 -13.648 -2.758 1 96.81 95 TYR A N 1
ATOM 784 C CA . TYR A 1 95 ? 3.084 -12.898 -1.666 1 96.81 95 TYR A CA 1
ATOM 785 C C . TYR A 1 95 ? 1.777 -13.555 -1.228 1 96.81 95 TYR A C 1
ATOM 787 O O . TYR A 1 95 ? 0.845 -13.688 -2.025 1 96.81 95 TYR A O 1
ATOM 795 N N . VAL A 1 96 ? 1.732 -13.867 0.026 1 93.75 96 VAL A N 1
ATOM 796 C CA . VAL A 1 96 ? 0.555 -14.516 0.593 1 93.75 96 VAL A CA 1
ATOM 797 C C . VAL A 1 96 ? 0.175 -13.844 1.908 1 93.75 96 VAL A C 1
ATOM 799 O O . VAL A 1 96 ? 0.948 -13.047 2.451 1 93.75 96 VAL A O 1
ATOM 802 N N . SER A 1 97 ? -1.018 -14.086 2.338 1 87.81 97 SER A N 1
ATOM 803 C CA . SER A 1 97 ? -1.458 -13.609 3.645 1 87.81 97 SER A CA 1
ATOM 804 C C . SER A 1 97 ? -1.113 -14.609 4.742 1 87.81 97 SER A C 1
ATOM 806 O O . SER A 1 97 ? -1.053 -15.812 4.496 1 87.81 97 SER A O 1
ATOM 808 N N . GLU A 1 98 ? -0.911 -14.086 5.871 1 88.88 98 GLU A N 1
ATOM 809 C CA . GLU A 1 98 ? -0.731 -14.969 7.023 1 88.88 98 GLU A CA 1
ATOM 810 C C . GLU A 1 98 ? -2.004 -15.758 7.316 1 88.88 98 GLU A C 1
ATOM 812 O O . GLU A 1 98 ? -3.107 -15.211 7.266 1 88.88 98 GLU A O 1
ATOM 817 N N . PRO A 1 99 ? -1.864 -17.047 7.574 1 88.69 99 PRO A N 1
ATOM 818 C CA . PRO A 1 99 ? -3.037 -17.844 7.961 1 88.69 99 PRO A CA 1
ATOM 819 C C . PRO A 1 99 ? -3.672 -17.359 9.266 1 88.69 99 PRO A C 1
ATOM 821 O O . PRO A 1 99 ? -2.973 -16.844 10.141 1 88.69 99 PRO A O 1
ATOM 824 N N . PHE A 1 100 ? -4.926 -17.672 9.398 1 86.56 100 PHE A N 1
ATOM 825 C CA . PHE A 1 100 ? -5.695 -17.219 10.555 1 86.56 100 PHE A CA 1
ATOM 826 C C . PHE A 1 100 ? -5.082 -17.75 11.844 1 86.56 100 PHE A C 1
ATOM 828 O O . PHE A 1 100 ? -4.918 -17 12.812 1 86.56 100 PHE A O 1
ATOM 835 N N . THR A 1 101 ? -4.746 -19 11.852 1 87 101 THR A N 1
ATOM 836 C CA . THR A 1 101 ? -4.246 -19.641 13.07 1 87 101 THR A CA 1
ATOM 837 C C . THR A 1 101 ? -2.926 -19.016 13.508 1 87 101 THR A C 1
ATOM 839 O O . THR A 1 101 ? -2.582 -19.047 14.688 1 87 101 THR A O 1
ATOM 842 N N . GLU A 1 102 ? -2.252 -18.484 12.594 1 85.62 102 GLU A N 1
ATOM 843 C CA . GLU A 1 102 ? -0.997 -17.812 12.93 1 85.62 102 GLU A CA 1
ATOM 844 C C . GLU A 1 102 ? -1.243 -16.406 13.438 1 85.62 102 GLU A C 1
ATOM 846 O O . GLU A 1 102 ? -0.434 -15.859 14.195 1 85.62 102 GLU A O 1
ATOM 851 N N . ALA A 1 103 ? -2.262 -15.789 13.008 1 82.5 103 ALA A N 1
ATOM 852 C CA . ALA A 1 103 ? -2.633 -14.453 13.453 1 82.5 103 ALA A CA 1
ATOM 853 C C . ALA A 1 103 ? -3.352 -14.492 14.797 1 82.5 103 ALA A C 1
ATOM 855 O O . ALA A 1 103 ? -3.393 -13.5 15.523 1 82.5 103 ALA A O 1
ATOM 856 N N . GLU A 1 104 ? -3.928 -15.625 15.156 1 85.75 104 GLU A N 1
ATOM 857 C CA . GLU A 1 104 ? -4.844 -15.758 16.281 1 85.75 104 GLU A CA 1
ATOM 858 C C . GLU A 1 104 ? -4.16 -15.383 17.594 1 85.75 104 GLU A C 1
ATOM 860 O O . GLU A 1 104 ? -4.742 -14.688 18.422 1 85.75 104 GLU A O 1
ATOM 865 N N . PRO A 1 105 ? -2.967 -15.82 17.812 1 83.56 105 PRO A N 1
ATOM 866 C CA . PRO A 1 105 ? -2.312 -15.43 19.078 1 83.56 105 PRO A CA 1
ATOM 867 C C . PRO A 1 105 ? -2.184 -13.922 19.234 1 83.56 105 PRO A C 1
ATOM 869 O O . PRO A 1 105 ? -2.303 -13.398 20.344 1 83.56 105 PRO A O 1
ATOM 872 N N . ARG A 1 106 ? -1.867 -13.297 18.219 1 81.88 106 ARG A N 1
ATOM 873 C CA . ARG A 1 106 ? -1.771 -11.844 18.25 1 81.88 106 ARG A CA 1
ATOM 874 C C . ARG A 1 106 ? -3.129 -11.211 18.547 1 81.88 106 ARG A C 1
ATOM 876 O O . ARG A 1 106 ? -3.215 -10.242 19.312 1 81.88 106 ARG A O 1
ATOM 883 N N . ILE A 1 107 ? -4.113 -11.789 17.969 1 82.19 107 ILE A N 1
ATOM 884 C CA . ILE A 1 107 ? -5.469 -11.305 18.219 1 82.19 107 ILE A CA 1
ATOM 885 C C . ILE A 1 107 ? -5.84 -11.531 19.672 1 82.19 107 ILE A C 1
ATOM 887 O O . ILE A 1 107 ? -6.391 -10.633 20.328 1 82.19 107 ILE A O 1
ATOM 891 N N . LYS A 1 108 ? -5.609 -12.711 20.141 1 81.56 108 LYS A N 1
ATOM 892 C CA . LYS A 1 108 ? -5.883 -13.055 21.531 1 81.56 108 LYS A CA 1
ATOM 893 C C . LYS A 1 108 ? -5.152 -12.117 22.484 1 81.56 108 LYS A C 1
ATOM 895 O O . LYS A 1 108 ? -5.703 -11.734 23.516 1 81.56 108 LYS A O 1
ATOM 900 N N . GLY A 1 109 ? -3.939 -11.789 22.141 1 77.38 109 GLY A N 1
ATOM 901 C CA . GLY A 1 109 ? -3.148 -10.898 22.984 1 77.38 109 GLY A CA 1
ATOM 902 C C . GLY A 1 109 ? -3.732 -9.508 23.094 1 77.38 109 GLY A C 1
ATOM 903 O O . GLY A 1 109 ? -3.604 -8.852 24.125 1 77.38 109 GLY A O 1
ATOM 904 N N . ASN A 1 110 ? -4.422 -9.117 22.125 1 74.62 110 ASN A N 1
ATOM 905 C CA . ASN A 1 110 ? -4.922 -7.746 22.078 1 74.62 110 ASN A CA 1
ATOM 906 C C . ASN A 1 110 ? -6.406 -7.676 22.422 1 74.62 110 ASN A C 1
ATOM 908 O O . ASN A 1 110 ? -6.852 -6.738 23.078 1 74.62 110 ASN A O 1
ATOM 912 N N . LYS A 1 111 ? -7.102 -8.641 21.953 1 80.44 111 LYS A N 1
ATOM 913 C CA . LYS A 1 111 ? -8.555 -8.648 22.078 1 80.44 111 LYS A CA 1
ATOM 914 C C . LYS A 1 111 ? -9.062 -10.023 22.516 1 80.44 111 LYS A C 1
ATOM 916 O O . LYS A 1 111 ? -9.938 -10.602 21.859 1 80.44 111 LYS A O 1
ATOM 921 N N . ASN A 1 112 ? -8.625 -10.453 23.609 1 81.38 112 ASN A N 1
ATOM 922 C CA . ASN A 1 112 ? -8.922 -11.805 24.062 1 81.38 112 ASN A CA 1
ATOM 923 C C . ASN A 1 112 ? -10.422 -11.992 24.297 1 81.38 112 ASN A C 1
ATOM 925 O O . ASN A 1 112 ? -11.008 -12.977 23.844 1 81.38 112 ASN A O 1
ATOM 929 N N . LYS A 1 113 ? -10.984 -11.031 24.969 1 83.81 113 LYS A N 1
ATOM 930 C CA . LYS A 1 113 ? -12.406 -11.148 25.312 1 83.81 113 LYS A CA 1
ATOM 931 C C . LYS A 1 113 ? -13.258 -11.203 24.047 1 83.81 113 LYS A C 1
ATOM 933 O O . LYS A 1 113 ? -14.141 -12.055 23.922 1 83.81 113 LYS A O 1
ATOM 938 N N . GLU A 1 114 ? -12.977 -10.406 23.141 1 84 114 GLU A N 1
ATOM 939 C CA . GLU A 1 114 ? -13.734 -10.352 21.891 1 84 114 GLU A CA 1
ATOM 940 C C . GLU A 1 114 ? -13.562 -11.633 21.078 1 84 114 GLU A C 1
ATOM 942 O O . GLU A 1 114 ? -14.516 -12.125 20.469 1 84 114 GLU A O 1
ATOM 947 N N . LEU A 1 115 ? -12.383 -12.086 21.078 1 87.56 115 LEU A N 1
ATOM 948 C CA . LEU A 1 115 ? -12.109 -13.312 20.328 1 87.56 115 LEU A CA 1
ATOM 949 C C . LEU A 1 115 ? -12.859 -14.492 20.922 1 87.56 115 LEU A C 1
ATOM 951 O O . LEU A 1 115 ? -13.445 -15.297 20.203 1 87.56 115 LEU A O 1
ATOM 955 N N . GLU A 1 116 ? -12.828 -14.562 22.234 1 87.25 116 GLU A N 1
ATOM 956 C CA . GLU A 1 116 ? -13.516 -15.656 22.906 1 87.25 116 GLU A CA 1
ATOM 957 C C . GLU A 1 116 ? -15.031 -15.57 22.703 1 87.25 116 GLU A C 1
ATOM 959 O O . GLU A 1 116 ? -15.695 -16.594 22.484 1 87.25 116 GLU A O 1
ATOM 964 N N . GLU A 1 117 ? -15.461 -14.414 22.75 1 85.62 117 GLU A N 1
ATOM 965 C CA . GLU A 1 117 ? -16.891 -14.211 22.5 1 85.62 117 GLU A CA 1
ATOM 966 C C . GLU A 1 117 ? -17.25 -14.609 21.078 1 85.62 117 GLU A C 1
ATOM 968 O O . GLU A 1 117 ? -18.297 -15.234 20.859 1 85.62 117 GLU A O 1
ATOM 973 N N . TYR A 1 118 ? -16.469 -14.188 20.188 1 86.81 118 TYR A N 1
ATOM 974 C CA . TYR A 1 118 ? -16.672 -14.57 18.797 1 86.81 118 TYR A CA 1
ATOM 975 C C . TYR A 1 118 ? -16.688 -16.078 18.641 1 86.81 118 TYR A C 1
ATOM 977 O O . TYR A 1 118 ? -17.562 -16.625 17.938 1 86.81 118 TYR A O 1
ATOM 985 N N . LYS A 1 119 ? -15.781 -16.766 19.266 1 87.38 119 LYS A N 1
ATOM 986 C CA . LYS A 1 119 ? -15.695 -18.219 19.188 1 87.38 119 LYS A CA 1
ATOM 987 C C . LYS A 1 119 ? -16.953 -18.875 19.75 1 87.38 119 LYS A C 1
ATOM 989 O O . LYS A 1 119 ? -17.469 -19.844 19.172 1 87.38 119 LYS A O 1
ATOM 994 N N . ASP A 1 120 ? -17.391 -18.297 20.797 1 88.56 120 ASP A N 1
ATOM 995 C CA . ASP A 1 120 ? -18.547 -18.859 21.484 1 88.56 120 ASP A CA 1
ATOM 996 C C . ASP A 1 120 ? -19.828 -18.625 20.672 1 88.56 120 ASP A C 1
ATOM 998 O O . ASP A 1 120 ? -20.672 -19.516 20.578 1 88.56 120 ASP A O 1
ATOM 1002 N N . LYS A 1 121 ? -19.906 -17.516 20.109 1 84.69 121 LYS A N 1
ATOM 1003 C CA . LYS A 1 121 ? -21.125 -17.125 19.422 1 84.69 121 LYS A CA 1
ATOM 1004 C C . LYS A 1 121 ? -21.141 -17.688 18 1 84.69 121 LYS A C 1
ATOM 1006 O O . LYS A 1 121 ? -22.219 -17.875 17.422 1 84.69 121 LYS A O 1
ATOM 1011 N N . ASN A 1 122 ? -19.969 -17.938 17.453 1 87.56 122 ASN A N 1
ATOM 1012 C CA . ASN A 1 122 ? -19.875 -18.391 16.062 1 87.56 122 ASN A CA 1
ATOM 1013 C C . ASN A 1 122 ? -18.953 -19.594 15.93 1 87.56 122 ASN A C 1
ATOM 1015 O O . ASN A 1 122 ? -18.031 -19.578 15.117 1 87.56 122 ASN A O 1
ATOM 1019 N N . PRO A 1 123 ? -19.25 -20.656 16.531 1 88.25 123 PRO A N 1
ATOM 1020 C CA . PRO A 1 123 ? -18.344 -21.812 16.531 1 88.25 123 PRO A CA 1
ATOM 1021 C C . PRO A 1 123 ? -18.141 -22.406 15.148 1 88.25 123 PRO A C 1
ATOM 1023 O O . PRO A 1 123 ? -17.031 -22.844 14.812 1 88.25 123 PRO A O 1
ATOM 1026 N N . LYS A 1 124 ? -19.156 -22.453 14.391 1 88.19 124 LYS A N 1
ATOM 1027 C CA . LYS A 1 124 ? -19.031 -23.016 13.055 1 88.19 124 LYS A CA 1
ATOM 1028 C C . LYS A 1 124 ? -18.141 -22.156 12.172 1 88.19 124 LYS A C 1
ATOM 1030 O O . LYS A 1 124 ? -17.297 -22.672 11.422 1 88.19 124 LYS A O 1
ATOM 1035 N N . ASP A 1 125 ? -18.375 -20.875 12.234 1 87.31 125 ASP A N 1
ATOM 1036 C CA . ASP A 1 125 ? -17.531 -19.969 11.461 1 87.31 125 ASP A CA 1
ATOM 1037 C C . ASP A 1 125 ? -16.062 -20.062 11.898 1 87.31 125 ASP A C 1
ATOM 1039 O O . ASP A 1 125 ? -15.164 -20.078 11.062 1 87.31 125 ASP A O 1
ATOM 1043 N N . TYR A 1 126 ? -15.93 -20.125 13.141 1 88.62 126 TYR A N 1
ATOM 1044 C CA . TYR A 1 126 ? -14.578 -20.25 13.688 1 88.62 126 TYR A CA 1
ATOM 1045 C C . TYR A 1 126 ? -13.906 -21.531 13.18 1 88.62 126 TYR A C 1
ATOM 1047 O O . TYR A 1 126 ? -12.758 -21.5 12.742 1 88.62 126 TYR A O 1
ATOM 1055 N N . GLU A 1 127 ? -14.586 -22.562 13.25 1 90 127 GLU A N 1
ATOM 1056 C CA . GLU A 1 127 ? -14.047 -23.828 12.789 1 90 127 GLU A CA 1
ATOM 1057 C C . GLU A 1 127 ? -13.695 -23.781 11.305 1 90 127 GLU A C 1
ATOM 1059 O O . GLU A 1 127 ? -12.656 -24.297 10.883 1 90 127 GLU A O 1
ATOM 1064 N N . LYS A 1 128 ? -14.531 -23.266 10.602 1 89.69 128 LYS A N 1
ATOM 1065 C CA . LYS A 1 128 ? -14.281 -23.109 9.172 1 89.69 128 LYS A CA 1
ATOM 1066 C C . LYS A 1 128 ? -13.008 -22.297 8.922 1 89.69 128 LYS A C 1
ATOM 1068 O O . LYS A 1 128 ? -12.219 -22.641 8.039 1 89.69 128 LYS A O 1
ATOM 1073 N N . ARG A 1 129 ? -12.812 -21.312 9.648 1 87.94 129 ARG A N 1
ATOM 1074 C CA . ARG A 1 129 ? -11.625 -20.484 9.508 1 87.94 129 ARG A CA 1
ATOM 1075 C C . ARG A 1 129 ? -10.367 -21.234 9.898 1 87.94 129 ARG A C 1
ATOM 1077 O O . ARG A 1 129 ? -9.32 -21.094 9.25 1 87.94 129 ARG A O 1
ATOM 1084 N N . VAL A 1 130 ? -10.477 -21.984 10.914 1 89.69 130 VAL A N 1
ATOM 1085 C CA . VAL A 1 130 ? -9.344 -22.781 11.359 1 89.69 130 VAL A CA 1
ATOM 1086 C C . VAL A 1 130 ? -8.992 -23.828 10.297 1 89.69 130 VAL A C 1
ATOM 1088 O O . VAL A 1 130 ? -7.816 -24 9.961 1 89.69 130 VAL A O 1
ATOM 1091 N N . ASN A 1 131 ? -9.977 -24.438 9.766 1 89 131 ASN A N 1
ATOM 1092 C CA . ASN A 1 131 ? -9.758 -25.422 8.719 1 89 131 ASN A CA 1
ATOM 1093 C C . ASN A 1 131 ? -9.133 -24.797 7.477 1 89 131 ASN A C 1
ATOM 1095 O O . ASN A 1 131 ? -8.156 -25.328 6.934 1 89 131 ASN A O 1
ATOM 1099 N N . LYS A 1 132 ? -9.672 -23.766 7.082 1 88.44 132 LYS A N 1
ATOM 1100 C CA . LYS A 1 132 ? -9.117 -23.031 5.945 1 88.44 132 LYS A CA 1
ATOM 1101 C C . LYS A 1 132 ? -7.672 -22.609 6.207 1 88.44 132 LYS A C 1
ATOM 1103 O O . LYS A 1 132 ? -6.832 -22.672 5.309 1 88.44 132 LYS A O 1
ATOM 1108 N N . SER A 1 133 ? -7.488 -22.188 7.375 1 89.19 133 SER A N 1
ATOM 1109 C CA . SER A 1 133 ? -6.148 -21.797 7.781 1 89.19 133 SER A CA 1
ATOM 1110 C C . SER A 1 133 ? -5.156 -22.938 7.633 1 89.19 133 SER A C 1
ATOM 1112 O O . SER A 1 133 ? -4.02 -22.734 7.203 1 89.19 133 SER A O 1
ATOM 1114 N N . GLY A 1 134 ? -5.586 -24.062 7.98 1 89.25 134 GLY A N 1
ATOM 1115 C CA . GLY A 1 134 ? -4.73 -25.219 7.82 1 89.25 134 GLY A CA 1
ATOM 1116 C C . GLY A 1 134 ? -4.34 -25.484 6.375 1 89.25 134 GLY A C 1
ATOM 1117 O O . GLY A 1 134 ? -3.182 -25.781 6.082 1 89.25 134 GLY A O 1
ATOM 1118 N N . ILE A 1 135 ? -5.238 -25.344 5.602 1 88.31 135 ILE A N 1
ATOM 1119 C CA . ILE A 1 135 ? -5.012 -25.531 4.172 1 88.31 135 ILE A CA 1
ATOM 1120 C C . ILE A 1 135 ? -4.031 -24.484 3.658 1 88.31 135 ILE A C 1
ATOM 1122 O O . ILE A 1 135 ? -3.078 -24.797 2.949 1 88.31 135 ILE A O 1
ATOM 1126 N N . ILE A 1 136 ? -4.234 -23.297 4.098 1 89.31 136 ILE A N 1
ATOM 1127 C CA . ILE A 1 136 ? -3.385 -22.188 3.686 1 89.31 136 ILE A CA 1
ATOM 1128 C C . ILE A 1 136 ? -1.965 -22.391 4.199 1 89.31 136 ILE A C 1
ATOM 1130 O O . ILE A 1 136 ? -0.993 -22.188 3.473 1 89.31 136 ILE A O 1
ATOM 1134 N N . GLN A 1 137 ? -1.922 -22.812 5.359 1 91.81 137 GLN A N 1
ATOM 1135 C CA . GLN A 1 137 ? -0.618 -23.078 5.961 1 91.81 137 GLN A CA 1
ATOM 1136 C C . GLN A 1 137 ? 0.152 -24.141 5.184 1 91.81 137 GLN A C 1
ATOM 1138 O O . GLN A 1 137 ? 1.349 -23.984 4.93 1 91.81 137 GLN A O 1
ATOM 1143 N N . SER A 1 138 ? -0.528 -25.156 4.879 1 92.75 138 SER A N 1
ATOM 1144 C CA . SER A 1 138 ? 0.093 -26.219 4.109 1 92.75 138 SER A CA 1
ATOM 1145 C C . SER A 1 138 ? 0.535 -25.734 2.734 1 92.75 138 SER A C 1
ATOM 1147 O O . SER A 1 138 ? 1.653 -26.016 2.301 1 92.75 138 SER A O 1
ATOM 1149 N N . PHE A 1 139 ? -0.297 -25.078 2.158 1 92.75 139 PHE A N 1
ATOM 1150 C CA . PHE A 1 139 ? 0.005 -24.5 0.855 1 92.75 139 PHE A CA 1
ATOM 1151 C C . PHE A 1 139 ? 1.231 -23.594 0.935 1 92.75 139 PHE A C 1
ATOM 1153 O O . PHE A 1 139 ? 2.152 -23.719 0.125 1 92.75 139 PHE A O 1
ATOM 1160 N N . ASN A 1 140 ? 1.215 -22.688 1.867 1 94.06 140 ASN A N 1
ATOM 1161 C CA . ASN A 1 140 ? 2.33 -21.766 2.055 1 94.06 140 ASN A CA 1
ATOM 1162 C C . ASN A 1 140 ? 3.643 -22.516 2.277 1 94.06 140 ASN A C 1
ATOM 1164 O O . ASN A 1 140 ? 4.672 -22.156 1.709 1 94.06 140 ASN A O 1
ATOM 1168 N N . HIS A 1 141 ? 3.529 -23.5 3.086 1 94.44 141 HIS A N 1
ATOM 1169 C CA . HIS A 1 141 ? 4.707 -24.297 3.385 1 94.44 141 HIS A CA 1
ATOM 1170 C C . HIS A 1 141 ? 5.254 -24.969 2.127 1 94.44 141 HIS A C 1
ATOM 1172 O O . HIS A 1 141 ? 6.461 -24.938 1.883 1 94.44 141 HIS A O 1
ATOM 1178 N N . GLU A 1 142 ? 4.41 -25.531 1.328 1 95.38 142 GLU A N 1
ATOM 1179 C CA . GLU A 1 142 ? 4.812 -26.219 0.104 1 95.38 142 GLU A CA 1
ATOM 1180 C C . GLU A 1 142 ? 5.426 -25.234 -0.898 1 95.38 142 GLU A C 1
ATOM 1182 O O . GLU A 1 142 ? 6.445 -25.547 -1.522 1 95.38 142 GLU A O 1
ATOM 1187 N N . ILE A 1 143 ? 4.852 -24.094 -1.011 1 96.25 143 ILE A N 1
ATOM 1188 C CA . ILE A 1 143 ? 5.336 -23.078 -1.939 1 96.25 143 ILE A CA 1
ATOM 1189 C C . ILE A 1 143 ? 6.715 -22.594 -1.496 1 96.25 143 ILE A C 1
ATOM 1191 O O . ILE A 1 143 ? 7.617 -22.438 -2.322 1 96.25 143 ILE A O 1
ATOM 1195 N N . ALA A 1 144 ? 6.883 -22.438 -0.241 1 95.81 144 ALA A N 1
ATOM 1196 C CA . ALA A 1 144 ? 8.133 -21.922 0.324 1 95.81 144 ALA A CA 1
ATOM 1197 C C . ALA A 1 144 ? 9.289 -22.891 0.07 1 95.81 144 ALA A C 1
ATOM 1199 O O . ALA A 1 144 ? 10.453 -22.469 0.058 1 95.81 144 ALA A O 1
ATOM 1200 N N . GLN A 1 145 ? 9.016 -24.125 -0.188 1 95.75 145 GLN A N 1
ATOM 1201 C CA . GLN A 1 145 ? 10.039 -25.141 -0.354 1 95.75 145 GLN A CA 1
ATOM 1202 C C . GLN A 1 145 ? 10.484 -25.25 -1.81 1 95.75 145 GLN A C 1
ATOM 1204 O O . GLN A 1 145 ? 11.469 -25.922 -2.119 1 95.75 145 GLN A O 1
ATOM 1209 N N . GLN A 1 146 ? 9.812 -24.594 -2.633 1 95.31 146 GLN A N 1
ATOM 1210 C CA . GLN A 1 146 ? 10.125 -24.688 -4.055 1 95.31 146 GLN A CA 1
ATOM 1211 C C . GLN A 1 146 ? 11.406 -23.922 -4.387 1 95.31 146 GLN A C 1
ATOM 1213 O O . GLN A 1 146 ? 11.727 -22.922 -3.738 1 95.31 146 GLN A O 1
ATOM 1218 N N . ASN A 1 147 ? 12.07 -24.453 -5.406 1 94.19 147 ASN A N 1
ATOM 1219 C CA . ASN A 1 147 ? 13.305 -23.797 -5.84 1 94.19 147 ASN A CA 1
ATOM 1220 C C . ASN A 1 147 ? 13.039 -22.391 -6.383 1 94.19 147 ASN A C 1
ATOM 1222 O O . ASN A 1 147 ? 12.062 -22.172 -7.098 1 94.19 147 ASN A O 1
ATOM 1226 N N . GLN A 1 148 ? 13.922 -21.391 -5.977 1 96.25 148 GLN A N 1
ATOM 1227 C CA . GLN A 1 148 ? 13.93 -20.016 -6.453 1 96.25 148 GLN A CA 1
ATOM 1228 C C . GLN A 1 148 ? 12.656 -19.281 -6.059 1 96.25 148 GLN A C 1
ATOM 1230 O O . GLN A 1 148 ? 12.148 -18.453 -6.812 1 96.25 148 GLN A O 1
ATOM 1235 N N . VAL A 1 149 ? 12.023 -19.766 -4.957 1 98 149 VAL A N 1
ATOM 1236 C CA . VAL A 1 149 ? 10.82 -19.094 -4.469 1 98 149 VAL A CA 1
ATOM 1237 C C . VAL A 1 149 ? 11.094 -18.5 -3.096 1 98 149 VAL A C 1
ATOM 1239 O O . VAL A 1 149 ? 11.656 -19.156 -2.219 1 98 149 VAL A O 1
ATOM 1242 N N . GLU A 1 150 ? 10.852 -17.25 -2.992 1 96.88 150 GLU A N 1
ATOM 1243 C CA . GLU A 1 150 ? 10.828 -16.578 -1.701 1 96.88 150 GLU A CA 1
ATOM 1244 C C . GLU A 1 150 ? 9.406 -16.219 -1.286 1 96.88 150 GLU A C 1
ATOM 1246 O O . GLU A 1 150 ? 8.734 -15.438 -1.952 1 96.88 150 GLU A O 1
ATOM 1251 N N . LEU A 1 151 ? 8.992 -16.828 -0.22 1 96.94 151 LEU A N 1
ATOM 1252 C CA . LEU A 1 151 ? 7.652 -16.547 0.297 1 96.94 151 LEU A CA 1
ATOM 1253 C C . LEU A 1 151 ? 7.633 -15.258 1.104 1 96.94 151 LEU A C 1
ATOM 1255 O O . LEU A 1 151 ? 8.461 -15.07 1.996 1 96.94 151 LEU A O 1
ATOM 1259 N N . ARG A 1 152 ? 6.754 -14.344 0.707 1 95.5 152 ARG A N 1
ATOM 1260 C CA . ARG A 1 152 ? 6.523 -13.094 1.418 1 95.5 152 ARG A CA 1
ATOM 1261 C C . ARG A 1 152 ? 5.152 -13.078 2.08 1 95.5 152 ARG A C 1
ATOM 1263 O O . ARG A 1 152 ? 4.125 -13.125 1.397 1 95.5 152 ARG A O 1
ATOM 1270 N N . VAL A 1 153 ? 5.125 -12.969 3.367 1 91.56 153 VAL A N 1
ATOM 1271 C CA . VAL A 1 153 ? 3.869 -13.125 4.094 1 91.56 153 VAL A CA 1
ATOM 1272 C C . VAL A 1 153 ? 3.424 -11.781 4.652 1 91.56 153 VAL A C 1
ATOM 1274 O O . VAL A 1 153 ? 4.172 -11.125 5.383 1 91.56 153 VAL A O 1
ATOM 1277 N N . GLY A 1 154 ? 2.271 -11.367 4.223 1 87.69 154 GLY A N 1
ATOM 1278 C CA . GLY A 1 154 ? 1.659 -10.18 4.789 1 87.69 154 GLY A CA 1
ATOM 1279 C C . GLY A 1 154 ? 0.879 -10.453 6.062 1 87.69 154 GLY A C 1
ATOM 1280 O O . GLY A 1 154 ? 0.351 -11.555 6.246 1 87.69 154 GLY A O 1
ATOM 1281 N N . ARG A 1 155 ? 0.727 -9.438 6.867 1 83.12 155 ARG A N 1
ATOM 1282 C CA . ARG A 1 155 ? 0.002 -9.586 8.125 1 83.12 155 ARG A CA 1
ATOM 1283 C C . ARG A 1 155 ? -1.5 -9.422 7.914 1 83.12 155 ARG A C 1
ATOM 1285 O O . ARG A 1 155 ? -1.933 -8.773 6.965 1 83.12 155 ARG A O 1
ATOM 1292 N N . VAL A 1 156 ? -2.234 -10.086 8.789 1 79.75 156 VAL A N 1
ATOM 1293 C CA . VAL A 1 156 ? -3.689 -9.961 8.766 1 79.75 156 VAL A CA 1
ATOM 1294 C C . VAL A 1 156 ? -4.145 -8.992 9.852 1 79.75 156 VAL A C 1
ATOM 1296 O O . VAL A 1 156 ? -3.686 -9.07 10.992 1 79.75 156 VAL A O 1
ATOM 1299 N N . LYS A 1 157 ? -4.926 -8 9.406 1 76.31 157 LYS A N 1
ATOM 1300 C CA . LYS A 1 157 ? -5.625 -7.16 10.375 1 76.31 157 LYS A CA 1
ATOM 1301 C C . LYS A 1 157 ? -7 -7.734 10.703 1 76.31 157 LYS A C 1
ATOM 1303 O O . LYS A 1 157 ? -7.621 -8.391 9.867 1 76.31 157 LYS A O 1
ATOM 1308 N N . TYR A 1 158 ? -7.402 -7.496 11.984 1 79.31 158 TYR A N 1
ATOM 1309 C CA . TYR A 1 158 ? -8.688 -8.031 12.422 1 79.31 158 TYR A CA 1
ATOM 1310 C C . TYR A 1 158 ? -9.562 -6.941 13.016 1 79.31 158 TYR A C 1
ATOM 1312 O O . TYR A 1 158 ? -9.055 -5.961 13.57 1 79.31 158 TYR A O 1
ATOM 1320 N N . LYS A 1 159 ? -10.852 -7.016 12.68 1 77.06 159 LYS A N 1
ATOM 1321 C CA . LYS A 1 159 ? -11.859 -6.141 13.266 1 77.06 159 LYS A CA 1
ATOM 1322 C C . LYS A 1 159 ? -13.094 -6.93 13.695 1 77.06 159 LYS A C 1
ATOM 1324 O O . LYS A 1 159 ? -13.578 -7.785 12.945 1 77.06 159 LYS A O 1
ATOM 1329 N N . PHE A 1 160 ? -13.477 -6.641 14.906 1 79.75 160 PHE A N 1
ATOM 1330 C CA . PHE A 1 160 ? -14.719 -7.227 15.391 1 79.75 160 PHE A CA 1
ATOM 1331 C C . PHE A 1 160 ? -15.891 -6.273 15.172 1 79.75 160 PHE A C 1
ATOM 1333 O O . PHE A 1 160 ? -15.797 -5.086 15.492 1 79.75 160 PHE A O 1
ATOM 1340 N N . GLU A 1 161 ? -16.734 -6.555 14.281 1 72.06 161 GLU A N 1
ATOM 1341 C CA . GLU A 1 161 ? -17.891 -5.707 14.016 1 72.06 161 GLU A CA 1
ATOM 1342 C C . GLU A 1 161 ? -19.188 -6.363 14.492 1 72.06 161 GLU A C 1
ATOM 1344 O O . GLU A 1 161 ? -19.328 -7.586 14.414 1 72.06 161 GLU A O 1
ATOM 1349 N N . ASP A 1 162 ? -19.969 -5.484 15.172 1 64.31 162 ASP A N 1
ATOM 1350 C CA . ASP A 1 162 ? -21.328 -5.922 15.516 1 64.31 162 ASP A CA 1
ATOM 1351 C C . ASP A 1 162 ? -22.297 -5.645 14.367 1 64.31 162 ASP A C 1
ATOM 1353 O O . ASP A 1 162 ? -22.5 -4.492 13.984 1 64.31 162 ASP A O 1
ATOM 1357 N N . ILE A 1 163 ? -22.516 -6.586 13.602 1 57.41 163 ILE A N 1
ATOM 1358 C CA . ILE A 1 163 ? -23.5 -6.383 12.539 1 57.41 163 ILE A CA 1
ATOM 1359 C C . ILE A 1 163 ? -24.906 -6.707 13.055 1 57.41 163 ILE A C 1
ATOM 1361 O O . ILE A 1 163 ? -25.125 -7.77 13.641 1 57.41 163 ILE A O 1
ATOM 1365 N N . SER A 1 164 ? -25.672 -5.656 13.18 1 54.59 164 SER A N 1
ATOM 1366 C CA . SER A 1 164 ? -27.078 -5.887 13.508 1 54.59 164 SER A CA 1
ATOM 1367 C C . SER A 1 164 ? -27.844 -6.402 12.297 1 54.59 164 SER A C 1
ATOM 1369 O O . SER A 1 164 ? -27.797 -5.812 11.219 1 54.59 164 SER A O 1
ATOM 1371 N N . GLU A 1 165 ? -27.969 -7.582 12.188 1 52.09 165 GLU A N 1
ATOM 1372 C CA . GLU A 1 165 ? -28.875 -8.109 11.18 1 52.09 165 GLU A CA 1
ATOM 1373 C C . GLU A 1 165 ? -30.328 -8.086 11.672 1 52.09 165 GLU A C 1
ATOM 1375 O O . GLU A 1 165 ? -30.609 -8.484 12.797 1 52.09 165 GLU A O 1
ATOM 1380 N N . GLU A 1 166 ? -31.125 -7.254 11.055 1 49.88 166 GLU A N 1
ATOM 1381 C CA . GLU A 1 166 ? -32.562 -7.289 11.32 1 49.88 166 GLU A CA 1
ATOM 1382 C C . GLU A 1 166 ? -33.219 -8.484 10.633 1 49.88 166 GLU A C 1
ATOM 1384 O O . GLU A 1 166 ? -33.062 -8.688 9.43 1 49.88 166 GLU A O 1
ATOM 1389 N N . GLU A 1 167 ? -33.406 -9.516 11.352 1 48.44 167 GLU A N 1
ATOM 1390 C CA . GLU A 1 167 ? -34.25 -10.586 10.812 1 48.44 167 GLU A CA 1
ATOM 1391 C C . GLU A 1 167 ? -35.688 -10.414 11.234 1 48.44 167 GLU A C 1
ATOM 1393 O O . GLU A 1 167 ? -35.969 -10.086 12.383 1 48.44 167 GLU A O 1
ATOM 1398 N N . ARG A 1 168 ? -36.562 -10.172 10.258 1 44.5 168 ARG A N 1
ATOM 1399 C CA . ARG A 1 168 ? -38 -10.164 10.516 1 44.5 168 ARG A CA 1
ATOM 1400 C C . ARG A 1 168 ? -38.531 -11.578 10.758 1 44.5 168 ARG A C 1
ATOM 1402 O O . ARG A 1 168 ? -38.375 -12.453 9.898 1 44.5 168 AR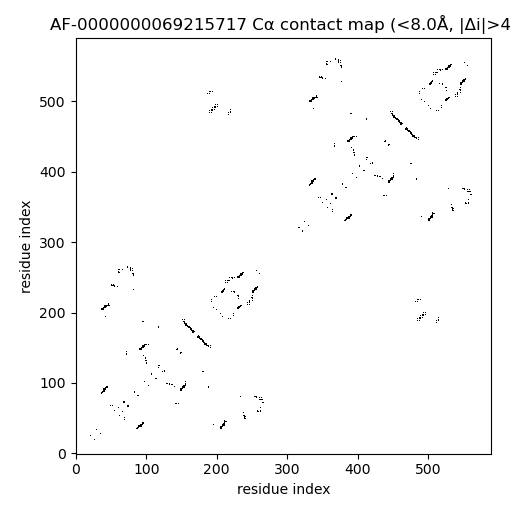G A O 1
ATOM 1409 N N . HIS A 1 169 ? -38.5 -11.945 11.953 1 42.59 169 HIS A N 1
ATOM 1410 C CA . HIS A 1 169 ? -39.219 -13.18 12.242 1 42.59 169 HIS A CA 1
ATOM 1411 C C . HIS A 1 169 ? -40.594 -12.891 12.844 1 42.59 169 HIS A C 1
ATOM 1413 O O . HIS A 1 169 ? -40.688 -12.258 13.891 1 42.59 169 HIS A O 1
ATOM 1419 N N . PHE A 1 170 ? -41.656 -13.453 12.375 1 48.56 170 PHE A N 1
ATOM 1420 C CA . PHE A 1 170 ? -43.062 -13.422 12.75 1 48.56 170 PHE A CA 1
ATOM 1421 C C . PHE A 1 170 ? -43.469 -12.008 13.156 1 48.56 170 PHE A C 1
ATOM 1423 O O . PHE A 1 170 ? -44.156 -11.82 14.172 1 48.56 170 PHE A O 1
ATOM 1430 N N . GLY A 1 171 ? -43.094 -10.898 12.492 1 48.22 171 GLY A N 1
ATOM 1431 C CA . GLY A 1 171 ? -43.562 -9.547 12.711 1 48.22 171 GLY A CA 1
ATOM 1432 C C . GLY A 1 171 ? -42.688 -8.758 13.656 1 48.22 171 GLY A C 1
ATOM 1433 O O . GLY A 1 171 ? -42.906 -7.555 13.859 1 48.22 171 GLY A O 1
ATOM 1434 N N . MET A 1 172 ? -41.938 -9.461 14.508 1 50.59 172 MET A N 1
ATOM 1435 C CA . MET A 1 172 ? -41.031 -8.789 15.445 1 50.59 172 MET A CA 1
ATOM 1436 C C . MET A 1 172 ? -39.625 -8.656 14.867 1 50.59 172 MET A C 1
ATOM 1438 O O . MET A 1 172 ? -39.125 -9.586 14.25 1 50.59 172 MET A O 1
ATOM 1442 N N . GLU A 1 173 ? -39.219 -7.52 14.688 1 49.16 173 GLU A N 1
ATOM 1443 C CA . GLU A 1 173 ? -37.875 -7.188 14.242 1 49.16 173 GLU A CA 1
ATOM 1444 C C . GLU A 1 173 ? -36.844 -7.617 15.273 1 49.16 173 GLU A C 1
ATOM 1446 O O . GLU A 1 173 ? -36.875 -7.164 16.422 1 49.16 173 GLU A O 1
ATOM 1451 N N . ILE A 1 174 ? -36.438 -8.836 15.172 1 50.97 174 ILE A N 1
ATOM 1452 C CA . ILE A 1 174 ? -35.375 -9.25 16.062 1 50.97 174 ILE A CA 1
ATOM 1453 C C . ILE A 1 174 ? -34.031 -8.789 15.484 1 50.97 174 ILE A C 1
ATOM 1455 O O . ILE A 1 174 ? -33.719 -9.078 14.336 1 50.97 174 ILE A O 1
ATOM 1459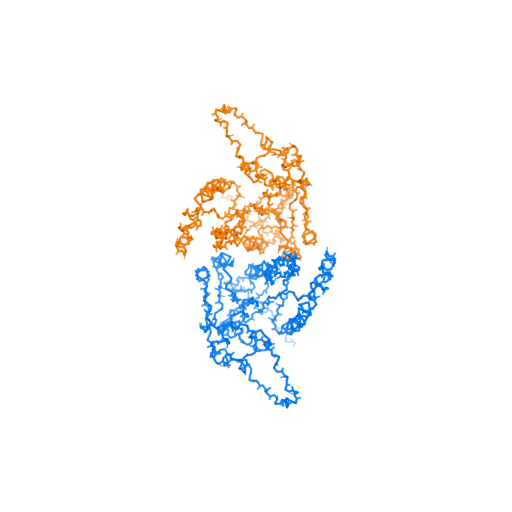 N N . ARG A 1 175 ? -33.531 -7.816 16.141 1 49.47 175 ARG A N 1
ATOM 1460 C CA . ARG A 1 175 ? -32.156 -7.371 15.867 1 49.47 175 ARG A CA 1
ATOM 1461 C C . ARG A 1 175 ? -31.141 -8.344 16.438 1 49.47 175 ARG A C 1
ATOM 1463 O O . ARG A 1 175 ? -31.156 -8.633 17.641 1 49.47 175 ARG A O 1
ATOM 1470 N N . THR A 1 176 ? -30.719 -9.32 15.672 1 54.53 176 THR A N 1
ATOM 1471 C CA . THR A 1 176 ? -29.625 -10.164 16.141 1 54.53 176 THR A CA 1
ATOM 1472 C C . THR A 1 176 ? -28.266 -9.516 15.867 1 54.53 176 THR A C 1
ATOM 1474 O O . THR A 1 176 ? -28.016 -9.055 14.75 1 54.53 176 THR A O 1
ATOM 1477 N N . ASN A 1 177 ? -27.625 -9.094 16.922 1 55.38 177 ASN A N 1
ATOM 1478 C CA . ASN A 1 177 ? -26.266 -8.578 16.844 1 55.38 177 ASN A CA 1
ATOM 1479 C C . ASN A 1 177 ? -25.25 -9.703 16.672 1 55.38 177 ASN A C 1
ATOM 1481 O O . ASN A 1 177 ? -25.188 -10.617 17.5 1 55.38 177 ASN A O 1
ATOM 1485 N N . GLN A 1 178 ? -24.953 -10.023 15.477 1 61.41 178 GLN A N 1
ATOM 1486 C CA . GLN A 1 178 ? -23.891 -11.016 15.281 1 61.41 178 GLN A CA 1
ATOM 1487 C C . GLN A 1 178 ? -22.516 -10.352 15.211 1 61.41 178 GLN A C 1
ATOM 1489 O O . GLN A 1 178 ? -22.359 -9.336 14.531 1 61.41 178 GLN A O 1
ATOM 1494 N N . GLU A 1 179 ? -21.719 -10.805 16.203 1 69.12 179 GLU A N 1
ATOM 1495 C CA . GLU A 1 179 ? -20.328 -10.359 16.172 1 69.12 179 GLU A CA 1
ATOM 1496 C C . GLU A 1 179 ? -19.562 -11.023 15.039 1 69.12 179 GLU A C 1
ATOM 1498 O O . GLU A 1 179 ? -19.562 -12.25 14.914 1 69.12 179 GLU A O 1
ATOM 1503 N N . ARG A 1 180 ? -19.203 -10.289 14.094 1 77.75 180 ARG A N 1
ATOM 1504 C CA . ARG A 1 180 ? -18.422 -10.797 12.969 1 77.75 180 ARG A CA 1
ATOM 1505 C C . ARG A 1 180 ? -16.953 -10.391 13.086 1 77.75 180 ARG A C 1
ATOM 1507 O O . ARG A 1 180 ? -16.656 -9.32 13.625 1 77.75 180 ARG A O 1
ATOM 1514 N N . LEU A 1 181 ? -16.109 -11.469 12.891 1 79.75 181 LEU A N 1
ATOM 1515 C CA . LEU A 1 181 ? -14.68 -11.203 12.789 1 79.75 181 LEU A CA 1
ATOM 1516 C C . LEU A 1 181 ? -14.273 -10.969 11.336 1 79.75 181 LEU A C 1
ATOM 1518 O O . LEU A 1 181 ? -14.422 -11.859 10.492 1 79.75 181 LEU A O 1
ATOM 1522 N N . ASP A 1 182 ? -13.914 -9.734 11.125 1 79.25 182 ASP A N 1
ATOM 1523 C CA . ASP A 1 182 ? -13.414 -9.383 9.797 1 79.25 182 ASP A CA 1
ATOM 1524 C C . ASP A 1 182 ? -11.891 -9.43 9.75 1 79.25 182 ASP A C 1
ATOM 1526 O O . ASP A 1 182 ? -11.219 -8.867 10.617 1 79.25 182 ASP A O 1
ATOM 1530 N N . LEU A 1 183 ? -11.406 -10.242 8.828 1 77.06 183 LEU A N 1
ATOM 1531 C CA . LEU A 1 183 ? -9.969 -10.336 8.602 1 77.06 183 LEU A CA 1
ATOM 1532 C C . LEU A 1 183 ? -9.586 -9.648 7.293 1 77.06 183 LEU A C 1
ATOM 1534 O O . LEU A 1 183 ? -10.219 -9.867 6.258 1 77.06 183 LEU A O 1
ATOM 1538 N N . ARG A 1 184 ? -8.68 -8.695 7.402 1 73.81 184 ARG A N 1
ATOM 1539 C CA . ARG A 1 184 ? -8.211 -8 6.203 1 73.81 184 ARG A CA 1
ATOM 1540 C C . ARG A 1 184 ? -6.699 -8.117 6.059 1 73.81 184 ARG A C 1
ATOM 1542 O O . ARG A 1 184 ? -5.965 -8.016 7.043 1 73.81 184 ARG A O 1
ATOM 1549 N N . GLN A 1 185 ? -6.355 -8.453 4.855 1 70.62 185 GLN A N 1
ATOM 1550 C CA . GLN A 1 185 ? -4.934 -8.523 4.531 1 70.62 185 GLN A CA 1
ATOM 1551 C C . GLN A 1 185 ? -4.297 -7.137 4.559 1 70.62 185 GLN A C 1
ATOM 1553 O O . GLN A 1 185 ? -4.871 -6.172 4.047 1 70.62 185 GLN A O 1
ATOM 1558 N N . LYS A 1 186 ? -3.25 -7.039 5.359 1 72.38 186 LYS A N 1
ATOM 1559 C CA . LYS A 1 186 ? -2.564 -5.754 5.441 1 72.38 186 LYS A CA 1
ATOM 1560 C C . LYS A 1 186 ? -1.085 -5.895 5.09 1 72.38 186 LYS A C 1
ATOM 1562 O O . LYS A 1 186 ? -0.456 -6.898 5.43 1 72.38 186 LYS A O 1
ATOM 1567 N N . GLY A 1 187 ? -0.495 -5.016 4.344 1 79.31 187 GLY A N 1
ATOM 1568 C CA . GLY A 1 187 ? 0.94 -4.836 4.203 1 79.31 187 GLY A CA 1
ATOM 1569 C C . GLY A 1 187 ? 1.502 -5.48 2.949 1 79.31 187 GLY A C 1
ATOM 1570 O O . GLY A 1 187 ? 2.684 -5.32 2.637 1 79.31 187 GLY A O 1
ATOM 1571 N N . ILE A 1 188 ? 0.737 -6.164 2.174 1 87.88 188 ILE A N 1
ATOM 1572 C CA . ILE A 1 188 ? 1.231 -6.879 1.003 1 87.88 188 ILE A CA 1
ATOM 1573 C C . ILE A 1 188 ? 1.657 -5.879 -0.07 1 87.88 188 ILE A C 1
ATOM 1575 O O . ILE A 1 188 ? 2.727 -6.02 -0.667 1 87.88 188 ILE A O 1
ATOM 1579 N N . ASP A 1 189 ? 0.888 -4.848 -0.265 1 90.38 189 ASP A N 1
ATOM 1580 C CA . ASP A 1 189 ? 1.196 -3.863 -1.299 1 90.38 189 ASP A CA 1
ATOM 1581 C C . ASP A 1 189 ? 2.529 -3.174 -1.021 1 90.38 189 ASP A C 1
ATOM 1583 O O . ASP A 1 189 ? 3.35 -3.01 -1.927 1 90.38 189 ASP A O 1
ATOM 1587 N N . THR A 1 190 ? 2.736 -2.852 0.249 1 93.62 190 THR A N 1
ATOM 1588 C CA . THR A 1 190 ? 3.963 -2.156 0.621 1 93.62 190 THR A CA 1
ATOM 1589 C C . THR A 1 190 ? 5.172 -3.076 0.472 1 93.62 190 THR A C 1
ATOM 1591 O O . THR A 1 190 ? 6.223 -2.654 -0.019 1 93.62 190 THR A O 1
ATOM 1594 N N . LEU A 1 191 ? 5.008 -4.348 0.781 1 94.62 191 LEU A N 1
ATOM 1595 C CA . LEU A 1 191 ? 6.09 -5.316 0.631 1 94.62 191 LEU A CA 1
ATOM 1596 C C . LEU A 1 191 ? 6.434 -5.527 -0.84 1 94.62 191 LEU A C 1
ATOM 1598 O O . LEU A 1 191 ? 7.609 -5.539 -1.213 1 94.62 191 LEU A O 1
ATOM 1602 N N . LEU A 1 192 ? 5.402 -5.684 -1.584 1 96.81 192 LEU A N 1
ATOM 1603 C CA . LEU A 1 192 ? 5.566 -5.934 -3.012 1 96.81 192 LEU A CA 1
ATOM 1604 C C . LEU A 1 192 ? 6.289 -4.77 -3.686 1 96.81 192 LEU A C 1
ATOM 1606 O O . LEU A 1 192 ? 7.281 -4.973 -4.391 1 96.81 192 LEU A O 1
ATOM 1610 N N . VAL A 1 193 ? 5.875 -3.58 -3.43 1 96.94 193 VAL A N 1
ATOM 1611 C CA . VAL A 1 193 ? 6.473 -2.389 -4.023 1 96.94 193 VAL A CA 1
ATOM 1612 C C . VAL A 1 193 ? 7.914 -2.238 -3.543 1 96.94 193 VAL A C 1
ATOM 1614 O O . VAL A 1 193 ? 8.805 -1.915 -4.332 1 96.94 193 VAL A O 1
ATOM 1617 N N . HIS A 1 194 ? 8.156 -2.473 -2.279 1 97.06 194 HIS A N 1
ATOM 1618 C CA . HIS A 1 194 ? 9.508 -2.424 -1.739 1 97.06 194 HIS A CA 1
ATOM 1619 C C . HIS A 1 194 ? 10.43 -3.4 -2.467 1 97.06 194 HIS A C 1
ATOM 1621 O O . HIS A 1 194 ? 11.539 -3.039 -2.865 1 97.06 194 HIS A O 1
ATOM 1627 N N . ASP A 1 195 ? 9.953 -4.586 -2.609 1 97 195 ASP A N 1
ATOM 1628 C CA . ASP A 1 195 ? 10.789 -5.617 -3.215 1 97 195 ASP A CA 1
ATOM 1629 C C . ASP A 1 195 ? 11.078 -5.305 -4.68 1 97 195 ASP A C 1
ATOM 1631 O O . ASP A 1 195 ? 12.195 -5.496 -5.156 1 97 195 ASP A O 1
ATOM 1635 N N . ILE A 1 196 ? 10.07 -4.832 -5.402 1 97.5 196 ILE A N 1
ATOM 1636 C CA . ILE A 1 196 ? 10.281 -4.441 -6.789 1 97.5 196 ILE A CA 1
ATOM 1637 C C . ILE A 1 196 ? 11.312 -3.316 -6.855 1 97.5 196 ILE A C 1
ATOM 1639 O O . ILE A 1 196 ? 12.266 -3.383 -7.637 1 97.5 196 ILE A O 1
ATOM 1643 N N . ALA A 1 197 ? 11.102 -2.314 -6.035 1 95.94 197 ALA A N 1
ATOM 1644 C CA . ALA A 1 197 ? 12.031 -1.189 -6.004 1 95.94 197 ALA A CA 1
ATOM 1645 C C . ALA A 1 197 ? 13.438 -1.653 -5.66 1 95.94 197 ALA A C 1
ATOM 1647 O O . ALA A 1 197 ? 14.406 -1.255 -6.312 1 95.94 197 ALA A O 1
ATOM 1648 N N . LYS A 1 198 ? 13.57 -2.482 -4.664 1 94.81 198 LYS A N 1
ATOM 1649 C CA . LYS A 1 198 ? 14.867 -2.998 -4.223 1 94.81 198 LYS A CA 1
ATOM 1650 C C . LYS A 1 198 ? 15.586 -3.723 -5.355 1 94.81 198 LYS A C 1
ATOM 1652 O O . LYS A 1 198 ? 16.75 -3.453 -5.629 1 94.81 198 LYS A O 1
ATOM 1657 N N . ILE A 1 199 ? 14.891 -4.566 -6.016 1 94.88 199 ILE A N 1
ATOM 1658 C CA . ILE A 1 199 ? 15.477 -5.371 -7.082 1 94.88 199 ILE A CA 1
ATOM 1659 C C . ILE A 1 199 ? 15.883 -4.465 -8.242 1 94.88 199 ILE A C 1
ATOM 1661 O O . ILE A 1 199 ? 16.953 -4.641 -8.82 1 94.88 199 ILE A O 1
ATOM 1665 N N . CYS A 1 200 ? 15.07 -3.502 -8.547 1 94 200 CYS A N 1
ATOM 1666 C CA . CYS A 1 200 ? 15.336 -2.607 -9.672 1 94 200 CYS A CA 1
ATOM 1667 C C . CYS A 1 200 ? 16.484 -1.661 -9.352 1 94 200 CYS A C 1
ATOM 1669 O O . CYS A 1 200 ? 17.438 -1.55 -10.125 1 94 200 CYS A O 1
ATOM 1671 N N . TYR A 1 201 ? 16.531 -1.109 -8.164 1 92.69 201 TYR A N 1
ATOM 1672 C CA . TYR A 1 201 ? 17.484 -0.04 -7.871 1 92.69 201 TYR A CA 1
ATOM 1673 C C . TYR A 1 201 ? 18.797 -0.606 -7.352 1 92.69 201 TYR A C 1
ATOM 1675 O O . TYR A 1 201 ? 19.797 0.106 -7.281 1 92.69 201 TYR A O 1
ATOM 1683 N N . THR A 1 202 ? 18.844 -1.869 -7.023 1 89.56 202 THR A N 1
ATOM 1684 C CA . THR A 1 202 ? 20.109 -2.527 -6.703 1 89.56 202 THR A CA 1
ATOM 1685 C C . THR A 1 202 ? 20.656 -3.262 -7.926 1 89.56 202 THR A C 1
ATOM 1687 O O . THR A 1 202 ? 21.688 -3.92 -7.844 1 89.56 202 THR A O 1
ATOM 1690 N N . ALA A 1 203 ? 19.969 -3.17 -9.07 1 79.19 203 ALA A N 1
ATOM 1691 C CA . ALA A 1 203 ? 20.344 -3.705 -10.375 1 79.19 203 ALA A CA 1
ATOM 1692 C C . ALA A 1 203 ? 20.5 -5.223 -10.32 1 79.19 203 ALA A C 1
ATOM 1694 O O . ALA A 1 203 ? 21.422 -5.781 -10.922 1 79.19 203 ALA A O 1
ATOM 1695 N N . THR A 1 204 ? 19.719 -5.758 -9.547 1 74.69 204 THR A N 1
ATOM 1696 C CA . THR A 1 204 ? 19.734 -7.219 -9.484 1 74.69 204 THR A CA 1
ATOM 1697 C C . THR A 1 204 ? 19.078 -7.812 -10.734 1 74.69 204 THR A C 1
ATOM 1699 O O . THR A 1 204 ? 19.578 -8.797 -11.289 1 74.69 204 THR A O 1
ATOM 1702 N N . SER A 1 205 ? 18.031 -7.242 -11.18 1 79.62 205 SER A N 1
ATOM 1703 C CA . SER A 1 205 ? 17.312 -7.664 -12.375 1 79.62 205 SER A CA 1
ATOM 1704 C C . SER A 1 205 ? 16.875 -6.465 -13.211 1 79.62 205 SER A C 1
ATOM 1706 O O . SER A 1 205 ? 16.531 -5.41 -12.664 1 79.62 205 SER A O 1
ATOM 1708 N N . ARG A 1 206 ? 16.891 -6.691 -14.484 1 85.75 206 ARG A N 1
ATOM 1709 C CA . ARG A 1 206 ? 16.484 -5.59 -15.352 1 85.75 206 ARG A CA 1
ATOM 1710 C C . ARG A 1 206 ? 15.055 -5.785 -15.852 1 85.75 206 ARG A C 1
ATOM 1712 O O . ARG A 1 206 ? 14.453 -4.863 -16.406 1 85.75 206 ARG A O 1
ATOM 1719 N N . CYS A 1 207 ? 14.562 -7.012 -15.562 1 95.62 207 CYS A N 1
ATOM 1720 C CA . CYS A 1 207 ? 13.211 -7.305 -16.016 1 95.62 207 CYS A CA 1
ATOM 1721 C C . CYS A 1 207 ? 12.344 -7.812 -14.875 1 95.62 207 CYS A C 1
ATOM 1723 O O . CYS A 1 207 ? 12.773 -8.656 -14.094 1 95.62 207 CYS A O 1
ATOM 1725 N N . VAL A 1 208 ? 11.164 -7.199 -14.789 1 97.44 208 VAL A N 1
ATOM 1726 C CA . VAL A 1 208 ? 10.203 -7.551 -13.75 1 97.44 208 VAL A CA 1
ATOM 1727 C C . VAL A 1 208 ? 8.922 -8.078 -14.391 1 97.44 208 VAL A C 1
ATOM 1729 O O . VAL A 1 208 ? 8.398 -7.477 -15.336 1 97.44 208 VAL A O 1
ATOM 1732 N N . LEU A 1 209 ? 8.461 -9.227 -13.992 1 98.5 209 LEU A N 1
ATOM 1733 C CA . LEU A 1 209 ? 7.156 -9.773 -14.344 1 98.5 209 LEU A CA 1
ATOM 1734 C C . LEU A 1 209 ? 6.234 -9.828 -13.133 1 98.5 209 LEU A C 1
ATOM 1736 O O . LEU A 1 209 ? 6.574 -10.438 -12.117 1 98.5 209 LEU A O 1
ATOM 1740 N N . LEU A 1 210 ? 5.105 -9.141 -13.227 1 98.62 210 LEU A N 1
ATOM 1741 C CA . LEU A 1 210 ? 4.211 -8.992 -12.078 1 98.62 210 LEU A CA 1
ATOM 1742 C C . LEU A 1 210 ? 2.875 -9.68 -12.344 1 98.62 210 LEU A C 1
ATOM 1744 O O . LEU A 1 210 ? 2.217 -9.406 -13.352 1 98.62 210 LEU A O 1
ATOM 1748 N N . PHE A 1 211 ? 2.49 -10.633 -11.445 1 98.62 211 PHE A N 1
ATOM 1749 C CA . PHE A 1 211 ? 1.15 -11.211 -11.414 1 98.62 211 PHE A CA 1
ATOM 1750 C C . PHE A 1 211 ? 0.253 -10.445 -10.453 1 98.62 211 PHE A C 1
ATOM 1752 O O . PHE A 1 211 ? -0.029 -10.922 -9.352 1 98.62 211 PHE A O 1
ATOM 1759 N N . SER A 1 212 ? -0.252 -9.305 -10.867 1 97.5 212 SER A N 1
ATOM 1760 C CA . SER A 1 212 ? -1.203 -8.484 -10.125 1 97.5 212 SER A CA 1
ATOM 1761 C C . SER A 1 212 ? -1.856 -7.441 -11.023 1 97.5 212 SER A C 1
ATOM 1763 O O . SER A 1 212 ? -1.188 -6.828 -11.859 1 97.5 212 SER A O 1
ATOM 1765 N N . LYS A 1 213 ? -3.076 -7.305 -10.898 1 95.56 213 LYS A N 1
ATOM 1766 C CA . LYS A 1 213 ? -3.811 -6.309 -11.68 1 95.56 213 LYS A CA 1
ATOM 1767 C C . LYS A 1 213 ? -4.27 -5.152 -10.797 1 95.56 213 LYS A C 1
ATOM 1769 O O . LYS A 1 213 ? -5.219 -4.445 -11.133 1 95.56 213 LYS A O 1
ATOM 1774 N N . ASP A 1 214 ? -3.697 -5.055 -9.672 1 92 214 ASP A N 1
ATOM 1775 C CA . ASP A 1 214 ? -4.035 -3.961 -8.766 1 92 214 ASP A CA 1
ATOM 1776 C C . ASP A 1 214 ? -3.553 -2.623 -9.32 1 92 214 ASP A C 1
ATOM 1778 O O . ASP A 1 214 ? -2.354 -2.422 -9.523 1 92 214 ASP A O 1
ATOM 1782 N N . THR A 1 215 ? -4.43 -1.696 -9.469 1 90.62 215 THR A N 1
ATOM 1783 C CA . THR A 1 215 ? -4.133 -0.413 -10.094 1 90.62 215 THR A CA 1
ATOM 1784 C C . THR A 1 215 ? -3.326 0.477 -9.156 1 90.62 215 THR A C 1
ATOM 1786 O O . THR A 1 215 ? -2.754 1.482 -9.578 1 90.62 215 THR A O 1
ATOM 1789 N N . ASP A 1 216 ? -3.256 0.117 -7.883 1 88.69 216 ASP A N 1
ATOM 1790 C CA . ASP A 1 216 ? -2.484 0.898 -6.918 1 88.69 216 ASP A CA 1
ATOM 1791 C C . ASP A 1 216 ? -0.999 0.893 -7.273 1 88.69 216 ASP A C 1
ATOM 1793 O O . ASP A 1 216 ? -0.251 1.776 -6.848 1 88.69 216 ASP A O 1
ATOM 1797 N N . PHE A 1 217 ? -0.588 -0.022 -8.117 1 94.56 217 PHE A N 1
ATOM 1798 C CA . PHE A 1 217 ? 0.822 -0.163 -8.461 1 94.56 217 PHE A CA 1
ATOM 1799 C C . PHE A 1 217 ? 1.171 0.69 -9.68 1 94.56 217 PHE A C 1
ATOM 1801 O O . PHE A 1 217 ? 2.348 0.919 -9.961 1 94.56 217 PHE A O 1
ATOM 1808 N N . ALA A 1 218 ? 0.169 1.171 -10.398 1 93.44 218 ALA A N 1
ATOM 1809 C CA . ALA A 1 218 ? 0.364 1.793 -11.703 1 93.44 218 ALA A CA 1
ATOM 1810 C C . ALA A 1 218 ? 1.332 2.969 -11.609 1 93.44 218 ALA A C 1
ATOM 1812 O O . ALA A 1 218 ? 2.295 3.051 -12.375 1 93.44 218 ALA A O 1
ATOM 1813 N N . PRO A 1 219 ? 1.173 3.871 -10.656 1 91.56 219 PRO A N 1
ATOM 1814 C CA . PRO A 1 219 ? 2.088 5.016 -10.609 1 91.56 219 PRO A CA 1
ATOM 1815 C C . PRO A 1 219 ? 3.537 4.602 -10.367 1 91.56 219 PRO A C 1
ATOM 1817 O O . PRO A 1 219 ? 4.453 5.141 -11 1 91.56 219 PRO A O 1
ATOM 1820 N N . VAL A 1 220 ? 3.764 3.662 -9.516 1 95.12 220 VAL A N 1
ATOM 1821 C CA . VAL A 1 220 ? 5.102 3.205 -9.164 1 95.12 220 VAL A CA 1
ATOM 1822 C C . VAL A 1 220 ? 5.727 2.465 -10.344 1 95.12 220 VAL A C 1
ATOM 1824 O O . VAL A 1 220 ? 6.895 2.682 -10.672 1 95.12 220 VAL A O 1
ATOM 1827 N N . LEU A 1 221 ? 4.926 1.624 -10.961 1 96.56 221 LEU A N 1
ATOM 1828 C CA . LEU A 1 221 ? 5.426 0.871 -12.102 1 96.56 221 LEU A CA 1
ATOM 1829 C C . LEU A 1 221 ? 5.809 1.808 -13.242 1 96.56 221 LEU A C 1
ATOM 1831 O O . LEU A 1 221 ? 6.816 1.587 -13.922 1 96.56 221 LEU A O 1
ATOM 1835 N N . LYS A 1 222 ? 5.008 2.824 -13.422 1 95.56 222 LYS A N 1
ATOM 1836 C CA . LYS A 1 222 ? 5.316 3.828 -14.438 1 95.56 222 LYS A CA 1
ATOM 1837 C C . LYS A 1 222 ? 6.656 4.504 -14.156 1 95.56 222 LYS A C 1
ATOM 1839 O O . LYS A 1 222 ? 7.48 4.66 -15.062 1 95.56 222 LYS A O 1
ATOM 1844 N N . GLU A 1 223 ? 6.895 4.922 -12.961 1 94.12 223 GLU A N 1
ATOM 1845 C CA . GLU A 1 223 ? 8.125 5.605 -12.594 1 94.12 223 GLU A CA 1
ATOM 1846 C C . GLU A 1 223 ? 9.336 4.695 -12.781 1 94.12 223 GLU A C 1
ATOM 1848 O O . GLU A 1 223 ? 10.383 5.133 -13.266 1 94.12 223 GLU A O 1
ATOM 1853 N N . ILE A 1 224 ? 9.172 3.471 -12.398 1 95.12 224 ILE A N 1
ATOM 1854 C CA . ILE A 1 224 ? 10.273 2.518 -12.523 1 95.12 224 ILE A CA 1
ATOM 1855 C C . ILE A 1 224 ? 10.578 2.266 -13.992 1 95.12 224 ILE A C 1
ATOM 1857 O O . ILE A 1 224 ? 11.75 2.211 -14.391 1 95.12 224 ILE A O 1
ATOM 1861 N N . ARG A 1 225 ? 9.523 2.143 -14.75 1 95 225 ARG A N 1
ATOM 1862 C CA . ARG A 1 225 ? 9.711 1.975 -16.188 1 95 225 ARG A CA 1
ATOM 1863 C C . ARG A 1 225 ? 10.438 3.172 -16.797 1 95 225 ARG A C 1
ATOM 1865 O O . ARG A 1 225 ? 11.312 3.008 -17.641 1 95 225 ARG A O 1
ATOM 1872 N N . GLU A 1 226 ? 10.078 4.336 -16.375 1 94.31 226 GLU A N 1
ATOM 1873 C CA . GLU A 1 226 ? 10.68 5.562 -16.891 1 94.31 226 GLU A CA 1
ATOM 1874 C C . GLU A 1 226 ? 12.156 5.648 -16.516 1 94.31 226 GLU A C 1
ATOM 1876 O O . GLU A 1 226 ? 12.914 6.414 -17.109 1 94.31 226 GLU A O 1
ATOM 1881 N N . GLN A 1 227 ? 12.609 4.863 -15.578 1 91.62 227 GLN A N 1
ATOM 1882 C CA . GLN A 1 227 ? 14.016 4.801 -15.188 1 91.62 227 GLN A CA 1
ATOM 1883 C C . GLN A 1 227 ? 14.766 3.766 -16.016 1 91.62 227 GLN A C 1
ATOM 1885 O O . GLN A 1 227 ? 15.961 3.533 -15.805 1 91.62 227 GLN A O 1
ATOM 1890 N N . GLY A 1 228 ? 14.016 2.99 -16.875 1 91.62 228 GLY A N 1
ATOM 1891 C CA . GLY A 1 228 ? 14.688 2.143 -17.844 1 91.62 228 GLY A CA 1
ATOM 1892 C C . GLY A 1 228 ? 14.492 0.661 -17.578 1 91.62 228 GLY A C 1
ATOM 1893 O O . GLY A 1 228 ? 15.023 -0.18 -18.297 1 91.62 228 GLY A O 1
ATOM 1894 N N . PHE A 1 229 ? 13.766 0.362 -16.594 1 94 229 PHE A N 1
ATOM 1895 C CA . PHE A 1 229 ? 13.523 -1.043 -16.297 1 94 229 PHE A CA 1
ATOM 1896 C C . PHE A 1 229 ? 12.359 -1.58 -17.109 1 94 229 PHE A C 1
ATOM 1898 O O . PHE A 1 229 ? 11.391 -0.861 -17.375 1 94 229 PHE A O 1
ATOM 1905 N N . LYS A 1 230 ? 12.523 -2.83 -17.484 1 95.75 230 LYS A N 1
ATOM 1906 C CA . LYS A 1 230 ? 11.422 -3.486 -18.172 1 95.75 230 LYS A CA 1
ATOM 1907 C C . LYS A 1 230 ? 10.43 -4.105 -17.188 1 95.75 230 LYS A C 1
ATOM 1909 O O . LYS A 1 230 ? 10.812 -4.941 -16.375 1 95.75 230 LYS A O 1
ATOM 1914 N N . ILE A 1 231 ? 9.219 -3.67 -17.297 1 97.38 231 ILE A N 1
ATOM 1915 C CA . ILE A 1 231 ? 8.18 -4.16 -16.391 1 97.38 231 ILE A CA 1
ATOM 1916 C C . ILE A 1 231 ? 6.992 -4.672 -17.188 1 97.38 231 ILE A C 1
ATOM 1918 O O . ILE A 1 231 ? 6.477 -3.971 -18.062 1 97.38 231 ILE A O 1
ATOM 1922 N N . PHE A 1 232 ? 6.523 -5.906 -16.828 1 98.31 232 PHE A N 1
ATOM 1923 C CA . PHE A 1 232 ? 5.383 -6.5 -17.516 1 98.31 232 PHE A CA 1
ATOM 1924 C C . PHE A 1 232 ? 4.352 -7.008 -16.516 1 98.31 232 PHE A C 1
ATOM 1926 O O . PHE A 1 232 ? 4.707 -7.586 -15.484 1 98.31 232 PHE A O 1
ATOM 1933 N N . ILE A 1 233 ? 3.133 -6.766 -16.875 1 98.62 233 ILE A N 1
ATOM 1934 C CA . ILE A 1 233 ? 2.031 -7.434 -16.188 1 98.62 233 ILE A CA 1
ATOM 1935 C C . ILE A 1 233 ? 1.715 -8.75 -16.891 1 98.62 233 ILE A C 1
ATOM 1937 O O . ILE A 1 233 ? 1.545 -8.789 -18.125 1 98.62 233 ILE A O 1
ATOM 1941 N N . ALA A 1 234 ? 1.698 -9.859 -16.094 1 98.56 234 ALA A N 1
ATOM 1942 C CA . ALA A 1 234 ? 1.332 -11.164 -16.656 1 98.56 234 ALA A CA 1
ATOM 1943 C C . ALA A 1 234 ? -0.181 -11.289 -16.797 1 98.56 234 ALA A C 1
ATOM 1945 O O . ALA A 1 234 ? -0.93 -11 -15.867 1 98.56 234 ALA A O 1
ATOM 1946 N N . ARG A 1 235 ? -0.583 -11.664 -17.938 1 98.25 235 ARG A N 1
ATOM 1947 C CA . ARG A 1 235 ? -2.006 -11.852 -18.188 1 98.25 235 ARG A CA 1
ATOM 1948 C C . ARG A 1 235 ? -2.258 -13.172 -18.906 1 98.25 235 ARG A C 1
ATOM 1950 O O . ARG A 1 235 ? -1.678 -13.438 -19.969 1 98.25 235 ARG A O 1
ATOM 1957 N N . ILE A 1 236 ? -3.049 -13.977 -18.328 1 98.19 236 ILE A N 1
ATOM 1958 C CA . ILE A 1 236 ? -3.545 -15.156 -19.031 1 98.19 236 ILE A CA 1
ATOM 1959 C C . ILE A 1 236 ? -4.633 -14.742 -20.031 1 98.19 236 ILE A C 1
ATOM 1961 O O . ILE A 1 236 ? -5.633 -14.125 -19.641 1 98.19 236 ILE A O 1
ATOM 1965 N N . LYS A 1 237 ? -4.504 -15.031 -21.234 1 97.31 237 LYS A N 1
ATOM 1966 C CA . LYS A 1 237 ? -5.324 -14.523 -22.328 1 97.31 237 LYS A CA 1
ATOM 1967 C C . LYS A 1 237 ? -6.805 -14.812 -22.078 1 97.31 237 LYS A C 1
ATOM 1969 O O . LYS A 1 237 ? -7.656 -13.961 -22.359 1 97.31 237 LYS A O 1
ATOM 1974 N N . GLU A 1 238 ? -7.07 -15.977 -21.531 1 96.62 238 GLU A N 1
ATOM 1975 C CA . GLU A 1 238 ? -8.445 -16.438 -21.391 1 96.62 238 GLU A CA 1
ATOM 1976 C C . GLU A 1 238 ? -9.07 -15.914 -20.109 1 96.62 238 GLU A C 1
ATOM 1978 O O . GLU A 1 238 ? -10.25 -16.156 -19.844 1 96.62 238 GLU A O 1
ATOM 1983 N N . SER A 1 239 ? -8.32 -15.172 -19.297 1 96.25 239 SER A N 1
ATOM 1984 C CA . SER A 1 239 ? -8.898 -14.594 -18.094 1 96.25 239 SER A CA 1
ATOM 1985 C C . SER A 1 239 ? -10 -13.602 -18.422 1 96.25 239 SER A C 1
ATOM 1987 O O . SER A 1 239 ? -9.82 -12.711 -19.266 1 96.25 239 SER A O 1
ATOM 1989 N N . PRO A 1 240 ? -11.18 -13.766 -17.781 1 95.19 240 PRO A N 1
ATOM 1990 C CA . PRO A 1 240 ? -12.25 -12.789 -18.016 1 95.19 240 PRO A CA 1
ATOM 1991 C C . PRO A 1 240 ? -11.969 -11.438 -17.359 1 95.19 240 PRO A C 1
ATOM 1993 O O . PRO A 1 240 ? -12.664 -10.461 -17.625 1 95.19 240 PRO A O 1
ATOM 1996 N N . ILE A 1 241 ? -11.031 -11.414 -16.516 1 94.88 241 ILE A N 1
ATOM 1997 C CA . ILE A 1 241 ? -10.672 -10.18 -15.828 1 94.88 241 ILE A CA 1
ATOM 1998 C C . ILE A 1 241 ? -9.617 -9.422 -16.641 1 94.88 241 ILE A C 1
ATOM 2000 O O . ILE A 1 241 ? -8.484 -9.891 -16.766 1 94.88 241 ILE A O 1
ATOM 2004 N N . SER A 1 242 ? -9.938 -8.305 -17.078 1 94.62 242 SER A N 1
ATOM 2005 C CA . SER A 1 242 ? -9.039 -7.531 -17.938 1 94.62 242 SER A CA 1
ATOM 2006 C C . SER A 1 242 ? -8.023 -6.75 -17.125 1 94.62 242 SER A C 1
ATOM 2008 O O . SER A 1 242 ? -8.25 -6.465 -15.945 1 94.62 242 SER A O 1
ATOM 2010 N N . VAL A 1 243 ? -6.887 -6.504 -17.703 1 96.19 243 VAL A N 1
ATOM 2011 C CA . VAL A 1 243 ? -5.906 -5.605 -17.109 1 96.19 243 VAL A CA 1
ATOM 2012 C C . VAL A 1 243 ? -6.418 -4.168 -17.172 1 96.19 243 VAL A C 1
ATOM 2014 O O . VAL A 1 243 ? -6.762 -3.672 -18.25 1 96.19 243 VAL A O 1
ATOM 2017 N N . PRO A 1 244 ? -6.484 -3.525 -16.047 1 92.69 244 PRO A N 1
ATOM 2018 C CA . PRO A 1 244 ? -6.984 -2.148 -16.031 1 92.69 244 PRO A CA 1
ATOM 2019 C C . PRO A 1 244 ? -6.145 -1.203 -16.891 1 92.69 244 PRO A C 1
ATOM 2021 O O . PRO A 1 244 ? -4.934 -1.4 -17.031 1 92.69 244 PRO A O 1
ATOM 2024 N N . SER A 1 245 ? -6.77 -0.146 -17.438 1 91.25 245 SER A N 1
ATOM 2025 C CA . SER A 1 245 ? -6.148 0.804 -18.344 1 91.25 245 SER A CA 1
ATOM 2026 C C . SER A 1 245 ? -4.961 1.507 -17.703 1 91.25 245 SER A C 1
ATOM 2028 O O . SER A 1 245 ? -3.941 1.742 -18.344 1 91.25 245 SER A O 1
ATOM 2030 N N . ASP A 1 246 ? -5.07 1.816 -16.453 1 89.25 246 ASP A N 1
ATOM 2031 C CA . ASP A 1 246 ? -3.998 2.508 -15.742 1 89.25 246 ASP A CA 1
ATOM 2032 C C . ASP A 1 246 ? -2.715 1.68 -15.75 1 89.25 246 ASP A C 1
ATOM 2034 O O . ASP A 1 246 ? -1.617 2.227 -15.875 1 89.25 246 ASP A O 1
ATOM 2038 N N . LEU A 1 247 ? -2.902 0.392 -15.633 1 95.19 247 LEU A N 1
ATOM 2039 C CA . LEU A 1 247 ? -1.744 -0.495 -15.648 1 95.19 247 LEU A CA 1
ATOM 2040 C C . LEU A 1 247 ? -1.187 -0.634 -17.062 1 95.19 247 LEU A C 1
ATOM 2042 O O . LEU A 1 247 ? 0.031 -0.613 -17.25 1 95.19 247 LEU A O 1
ATOM 2046 N N . LYS A 1 248 ? -2.062 -0.729 -18.016 1 95.69 248 LYS A N 1
ATOM 2047 C CA . LYS A 1 248 ? -1.644 -0.866 -19.406 1 95.69 248 LYS A CA 1
ATOM 2048 C C . LYS A 1 248 ? -0.825 0.341 -19.859 1 95.69 248 LYS A C 1
ATOM 2050 O O . LYS A 1 248 ? 0.101 0.205 -20.656 1 95.69 248 LYS A O 1
ATOM 2055 N N . LYS A 1 249 ? -1.142 1.445 -19.359 1 93.75 249 LYS A N 1
ATOM 2056 C CA . LYS A 1 249 ? -0.442 2.682 -19.703 1 93.75 249 LYS A CA 1
ATOM 2057 C C . LYS A 1 249 ? 0.9 2.77 -18.969 1 93.75 249 LYS A C 1
ATOM 2059 O O . LYS A 1 249 ? 1.808 3.473 -19.422 1 93.75 249 LYS A O 1
ATOM 2064 N N . SER A 1 250 ? 1.038 2.08 -17.906 1 94.31 250 SER A N 1
ATOM 2065 C CA . SER A 1 250 ? 2.191 2.219 -17.016 1 94.31 250 SER A CA 1
ATOM 2066 C C . SER A 1 250 ? 3.27 1.191 -17.359 1 94.31 250 SER A C 1
ATOM 2068 O O . SER A 1 250 ? 4.453 1.416 -17.094 1 94.31 250 SER A O 1
ATOM 2070 N N . CYS A 1 251 ? 2.896 0.042 -17.828 1 95.38 251 CYS A N 1
ATOM 2071 C CA . CYS A 1 251 ? 3.855 -1.024 -18.094 1 95.38 251 CYS A CA 1
ATOM 2072 C C . CYS A 1 251 ? 3.361 -1.932 -19.203 1 95.38 251 CYS A C 1
ATOM 2074 O O . CYS A 1 251 ? 2.287 -1.705 -19.766 1 95.38 251 CYS A O 1
ATOM 2076 N N . GLY A 1 252 ? 4.25 -2.832 -19.672 1 96.75 252 GLY A N 1
ATOM 2077 C CA . GLY A 1 252 ? 3.865 -3.797 -20.688 1 96.75 252 GLY A CA 1
ATOM 2078 C C . GLY A 1 252 ? 2.971 -4.898 -20.156 1 96.75 252 GLY A C 1
ATOM 2079 O O . GLY A 1 252 ? 2.881 -5.102 -18.938 1 96.75 252 GLY A O 1
ATOM 2080 N N . VAL A 1 253 ? 2.25 -5.461 -21.109 1 98.12 253 VAL A N 1
ATOM 2081 C CA . VAL A 1 253 ? 1.449 -6.637 -20.781 1 98.12 253 VAL A CA 1
ATOM 2082 C C . VAL A 1 253 ? 1.995 -7.855 -21.516 1 98.12 253 VAL A C 1
ATOM 2084 O O . VAL A 1 253 ? 2.203 -7.816 -22.719 1 98.12 253 VAL A O 1
ATOM 2087 N N . ARG A 1 254 ? 2.338 -8.852 -20.797 1 98.19 254 ARG A N 1
ATOM 2088 C CA . ARG A 1 254 ? 2.783 -10.117 -21.375 1 98.19 254 ARG A CA 1
ATOM 2089 C C . ARG A 1 254 ? 1.694 -11.18 -21.266 1 98.19 254 ARG A C 1
ATOM 2091 O O . ARG A 1 254 ? 1.235 -11.508 -20.172 1 98.19 254 ARG A O 1
ATOM 2098 N N . LYS A 1 255 ? 1.386 -11.742 -22.375 1 98 255 LYS A N 1
ATOM 2099 C CA . LYS A 1 255 ? 0.247 -12.656 -22.422 1 98 255 LYS A CA 1
ATOM 2100 C C . LYS A 1 255 ? 0.704 -14.086 -22.688 1 98 255 LYS A C 1
ATOM 2102 O O . LYS A 1 255 ? 1.671 -14.312 -23.422 1 98 255 LYS A O 1
ATOM 2107 N N . CYS A 1 256 ? 0.088 -14.984 -22.078 1 97.62 256 CYS A N 1
ATOM 2108 C CA . CYS A 1 256 ? 0.228 -16.422 -22.297 1 97.62 256 CYS A CA 1
ATOM 2109 C C . CYS A 1 256 ? -1.135 -17.109 -22.344 1 97.62 256 CYS A C 1
ATOM 2111 O O . CYS A 1 256 ? -2.021 -16.781 -21.547 1 97.62 256 CYS A O 1
ATOM 2113 N N . SER A 1 257 ? -1.345 -18.016 -23.25 1 97 257 SER A N 1
ATOM 2114 C CA . SER A 1 257 ? -2.627 -18.703 -23.375 1 97 257 SER A CA 1
ATOM 2115 C C . SER A 1 257 ? -2.686 -19.922 -22.469 1 97 257 SER A C 1
ATOM 2117 O O . SER A 1 257 ? -1.648 -20.453 -22.047 1 97 257 SER A O 1
ATOM 2119 N N . VAL A 1 258 ? -3.91 -20.312 -22.234 1 95.75 258 VAL A N 1
ATOM 2120 C CA . VAL A 1 258 ? -4.137 -21.531 -21.469 1 95.75 258 VAL A CA 1
ATOM 2121 C C . VAL A 1 258 ? -3.48 -22.703 -22.172 1 95.75 258 VAL A C 1
ATOM 2123 O O . VAL A 1 258 ? -2.863 -23.562 -21.531 1 95.75 258 VAL A O 1
ATOM 2126 N N . ALA A 1 259 ? -3.574 -22.766 -23.438 1 94.81 259 ALA A N 1
ATOM 2127 C CA . ALA A 1 259 ? -2.984 -23.844 -24.234 1 94.81 259 ALA A CA 1
ATOM 2128 C C . ALA A 1 259 ? -1.473 -23.906 -24.031 1 94.81 259 ALA A C 1
ATOM 2130 O O . ALA A 1 259 ? -0.912 -24.984 -23.828 1 94.81 259 ALA A O 1
ATOM 2131 N N . GLU A 1 260 ? -0.822 -22.766 -24.109 1 94.88 260 GLU A N 1
ATOM 2132 C CA . GLU A 1 260 ? 0.621 -22.703 -23.891 1 94.88 260 GLU A CA 1
ATOM 2133 C C . GLU A 1 260 ? 1.002 -23.156 -22.5 1 94.88 260 GLU A C 1
ATOM 2135 O O . GLU A 1 260 ? 2.012 -23.844 -22.312 1 94.88 260 GLU A O 1
ATOM 2140 N N . ILE A 1 261 ? 0.238 -22.734 -21.516 1 95.19 261 ILE A N 1
ATOM 2141 C CA . ILE A 1 261 ? 0.492 -23.062 -20.125 1 95.19 261 ILE A CA 1
ATOM 2142 C C . ILE A 1 261 ? 0.349 -24.562 -19.906 1 95.19 261 ILE A C 1
ATOM 2144 O O . ILE A 1 261 ? 1.239 -25.203 -19.344 1 95.19 261 ILE A O 1
ATOM 2148 N N . VAL A 1 262 ? -0.778 -25.156 -20.359 1 92.62 262 VAL A N 1
ATOM 2149 C CA . VAL A 1 262 ? -1.074 -26.562 -20.172 1 92.62 262 VAL A CA 1
ATOM 2150 C C . VAL A 1 262 ? -0.009 -27.422 -20.859 1 92.62 262 VAL A C 1
ATOM 2152 O O . VAL A 1 262 ? 0.37 -28.469 -20.359 1 92.62 262 VAL A O 1
ATOM 2155 N N . ALA A 1 263 ? 0.503 -26.969 -21.938 1 92.5 263 ALA A N 1
ATOM 2156 C CA . ALA A 1 263 ? 1.534 -27.688 -22.672 1 92.5 263 ALA A CA 1
ATOM 2157 C C . ALA A 1 263 ? 2.826 -27.797 -21.875 1 92.5 263 ALA A C 1
ATOM 2159 O O . ALA A 1 263 ? 3.631 -28.703 -22.078 1 92.5 263 ALA A O 1
ATOM 2160 N N . LYS A 1 264 ? 3.021 -26.859 -20.984 1 91.56 264 LYS A N 1
ATOM 2161 C CA . LYS A 1 264 ? 4.273 -26.797 -20.234 1 91.56 264 LYS A CA 1
ATOM 2162 C C . LYS A 1 264 ? 4.125 -27.453 -18.859 1 91.56 264 LYS A C 1
ATOM 2164 O O . LYS A 1 264 ? 5.082 -27.5 -18.078 1 91.56 264 LYS A O 1
ATOM 2169 N N . LEU A 1 265 ? 2.928 -27.922 -18.531 1 92.75 265 LEU A N 1
ATOM 2170 C CA . LEU A 1 265 ? 2.705 -28.547 -17.234 1 92.75 265 LEU A CA 1
ATOM 2171 C C . LEU A 1 265 ? 3.453 -29.875 -17.141 1 92.75 265 LEU A C 1
ATOM 2173 O O . LEU A 1 265 ? 3.607 -30.578 -18.125 1 92.75 265 LEU A O 1
ATOM 2177 N N . PRO A 1 266 ? 3.975 -30.125 -15.906 1 87.62 266 PRO A N 1
ATOM 2178 C CA . PRO A 1 266 ? 4.602 -31.422 -15.734 1 87.62 266 PRO A CA 1
ATOM 2179 C C . PRO A 1 266 ? 3.625 -32.594 -15.945 1 87.62 266 PRO A C 1
ATOM 2181 O O . PRO A 1 266 ? 2.447 -32.469 -15.602 1 87.62 266 PRO A O 1
ATOM 2184 N N . LYS A 1 267 ? 3.904 -33.469 -16.797 1 71.19 267 LYS A N 1
ATOM 2185 C CA . LYS A 1 267 ? 3.064 -34.625 -17.109 1 71.19 267 LYS A CA 1
ATOM 2186 C C . LYS A 1 267 ? 2.723 -35.406 -15.852 1 71.19 267 LYS A C 1
ATOM 2188 O O . LYS A 1 267 ? 3.545 -35.5 -14.938 1 71.19 267 LYS A O 1
ATOM 2193 N N . ASN A 1 268 ? 1.554 -35.219 -15.312 1 56.09 268 ASN A N 1
ATOM 2194 C CA . ASN A 1 268 ? 1.058 -36.031 -14.195 1 56.09 268 ASN A CA 1
ATOM 2195 C C . ASN A 1 268 ? 1.672 -37.406 -14.195 1 56.09 268 ASN A C 1
ATOM 2197 O O . ASN A 1 268 ? 1.547 -38.156 -15.18 1 56.09 268 ASN A O 1
ATOM 2201 N N . GLN A 1 269 ? 2.82 -37.625 -13.578 1 44.5 269 GLN A N 1
ATOM 2202 C CA . GLN A 1 269 ? 2.975 -39.062 -13.266 1 44.5 269 GLN A CA 1
ATOM 2203 C C . GLN A 1 269 ? 1.764 -39.594 -12.5 1 44.5 269 GLN A C 1
ATOM 2205 O O . GLN A 1 269 ? 1.553 -39.219 -11.336 1 44.5 269 GLN A O 1
ATOM 2210 N N . HIS A 1 270 ? 0.6 -39.5 -12.922 1 39.66 270 HIS A N 1
ATOM 2211 C CA . HIS A 1 270 ? -0.503 -40.25 -12.344 1 39.66 270 HIS A CA 1
ATOM 2212 C C . HIS A 1 270 ? -0.02 -41.594 -11.789 1 39.66 270 HIS A C 1
ATOM 2214 O O . HIS A 1 270 ? 0.368 -42.469 -12.547 1 39.66 270 HIS A O 1
ATOM 2220 N N . THR A 1 271 ? 0.769 -41.656 -10.719 1 38.38 271 THR A N 1
ATOM 2221 C CA . THR A 1 271 ? 0.553 -42.969 -10.117 1 38.38 271 THR A CA 1
ATOM 2222 C C . THR A 1 271 ? -0.928 -43.188 -9.82 1 38.38 271 THR A C 1
ATOM 2224 O O . THR A 1 271 ? -1.563 -42.375 -9.156 1 38.38 271 THR A O 1
ATOM 2227 N N . PRO A 1 272 ? -1.654 -43.938 -10.562 1 35.91 272 PRO A N 1
ATOM 2228 C CA . PRO A 1 272 ? -3.018 -44.344 -10.219 1 35.91 272 PRO A CA 1
ATOM 2229 C C . PRO A 1 272 ? -3.182 -44.688 -8.742 1 35.91 272 PRO A C 1
ATOM 2231 O O . PRO A 1 272 ? -2.602 -45.656 -8.25 1 35.91 272 PRO A O 1
ATOM 2234 N N . LYS A 1 273 ? -2.908 -43.875 -7.836 1 35.22 273 LYS A N 1
ATOM 2235 C CA . LYS A 1 273 ? -3.365 -44.438 -6.574 1 35.22 273 LYS A CA 1
ATOM 2236 C C . LYS A 1 273 ? -4.859 -44.75 -6.621 1 35.22 273 LYS A C 1
ATOM 2238 O O . LYS A 1 273 ? -5.652 -43.938 -7.098 1 35.22 273 LYS A O 1
ATOM 2243 N N . LYS A 1 274 ? -5.25 -45.969 -6.504 1 34.62 274 LYS A N 1
ATOM 2244 C CA . LYS A 1 274 ? -6.559 -46.562 -6.203 1 34.62 274 LYS A CA 1
ATOM 2245 C C . LYS A 1 274 ? -7.27 -45.75 -5.113 1 34.62 274 LYS A C 1
ATOM 2247 O O . LYS A 1 274 ? -6.75 -45.594 -4.004 1 34.62 274 LYS A O 1
ATOM 2252 N N . ASN A 1 275 ? -8.016 -44.719 -5.441 1 33 275 ASN A N 1
ATOM 2253 C CA . ASN A 1 275 ? -8.906 -43.906 -4.629 1 33 275 ASN A CA 1
ATOM 2254 C C . ASN A 1 275 ? -9.828 -44.781 -3.766 1 33 275 ASN A C 1
ATOM 2256 O O . ASN A 1 275 ? -10.875 -45.219 -4.227 1 33 275 ASN A O 1
ATOM 2260 N N . ASN A 1 276 ? -9.359 -45.688 -2.963 1 32.56 276 ASN A N 1
ATOM 2261 C CA . ASN A 1 276 ? -10.375 -46.25 -2.078 1 32.56 276 ASN A CA 1
ATOM 2262 C C . ASN A 1 276 ? -11 -45.156 -1.196 1 32.56 276 ASN A C 1
ATOM 2264 O O . ASN A 1 276 ? -10.828 -45.188 0.024 1 32.56 276 ASN A O 1
ATOM 2268 N N . PHE A 1 277 ? -10.859 -43.875 -1.492 1 31.62 277 PHE A N 1
ATOM 2269 C CA . PHE A 1 277 ? -11.492 -43.094 -0.431 1 31.62 277 PHE A CA 1
ATOM 2270 C C . PHE A 1 277 ? -13.008 -43.219 -0.52 1 31.62 277 PHE A C 1
ATOM 2272 O O . PHE A 1 277 ? -13.57 -43.219 -1.617 1 31.62 277 PHE A O 1
ATOM 2279 N N . PRO A 1 278 ? -13.805 -43.531 0.548 1 33.38 278 PRO A N 1
ATOM 2280 C CA . PRO A 1 278 ? -15.266 -43.625 0.554 1 33.38 278 PRO A CA 1
ATOM 2281 C C . PRO A 1 278 ? -15.945 -42.375 0.021 1 33.38 278 PRO A C 1
ATOM 2283 O O . PRO A 1 278 ? -15.375 -41.281 0.088 1 33.38 278 PRO A O 1
ATOM 2286 N N . PRO A 1 279 ? -16.906 -42.469 -0.891 1 30.16 279 PRO A N 1
ATOM 2287 C CA . PRO A 1 279 ? -17.672 -41.406 -1.513 1 30.16 279 PRO A CA 1
ATOM 2288 C C . PRO A 1 279 ? -18.125 -40.344 -0.508 1 30.16 279 PRO A C 1
ATOM 2290 O O . PRO A 1 279 ? -18.672 -40.688 0.541 1 30.16 279 PRO A O 1
ATOM 2293 N N . LYS A 1 280 ? -17.328 -39.344 -0.342 1 30.23 280 LYS A N 1
ATOM 2294 C CA . LYS A 1 280 ? -17.828 -38.281 0.534 1 30.23 280 LYS A CA 1
ATOM 2295 C C . LYS A 1 280 ? -19.266 -37.875 0.17 1 30.23 280 LYS A C 1
ATOM 2297 O O . LYS A 1 280 ? -19.578 -37.688 -1.006 1 30.23 280 LYS A O 1
ATOM 2302 N N . GLU A 1 281 ? -20.266 -38.125 0.966 1 29.3 281 GLU A N 1
ATOM 2303 C CA . GLU A 1 281 ? -21.672 -37.75 0.915 1 29.3 281 GLU A CA 1
ATOM 2304 C C . GLU A 1 281 ? -21.828 -36.25 0.606 1 29.3 281 GLU A C 1
ATOM 2306 O O . GLU A 1 281 ? -21.047 -35.438 1.09 1 29.3 281 GLU A O 1
ATOM 2311 N N . PRO A 1 282 ? -22.422 -35.906 -0.571 1 27.92 282 PRO A N 1
ATOM 2312 C CA . PRO A 1 282 ? -22.688 -34.531 -0.998 1 27.92 282 PRO A CA 1
ATOM 2313 C C . PRO A 1 282 ? -23.281 -33.688 0.12 1 27.92 282 PRO A C 1
ATOM 2315 O O . PRO A 1 282 ? -24.172 -34.125 0.844 1 27.92 282 PRO A O 1
ATOM 2318 N N . PHE A 1 283 ? -22.422 -33 0.787 1 26.06 283 PHE A N 1
ATOM 2319 C CA . PHE A 1 283 ? -23 -32.125 1.787 1 26.06 283 PHE A CA 1
ATOM 2320 C C . PHE A 1 283 ? -24.172 -31.344 1.2 1 26.06 283 PHE A C 1
ATOM 2322 O O . PHE A 1 283 ? -24.047 -30.719 0.148 1 26.06 283 PHE A O 1
ATOM 2329 N N . ASN A 1 284 ? -25.422 -31.688 1.387 1 27.84 284 ASN A N 1
ATOM 2330 C CA . ASN A 1 284 ? -26.719 -31.078 1.099 1 27.84 284 ASN A CA 1
ATOM 2331 C C . ASN A 1 284 ? -26.688 -29.578 1.324 1 27.84 284 ASN A C 1
ATOM 2333 O O . ASN A 1 284 ? -26.172 -29.109 2.338 1 27.84 284 ASN A O 1
ATOM 2337 N N . ASN A 1 285 ? -26.547 -28.875 0.186 1 25.53 285 ASN A N 1
ATOM 2338 C CA . ASN A 1 285 ? -26.766 -27.422 0.189 1 25.53 285 ASN A CA 1
ATOM 2339 C C . ASN A 1 285 ? -28.094 -27.062 0.84 1 25.53 285 ASN A C 1
ATOM 2341 O O . ASN A 1 285 ? -29.156 -27.406 0.318 1 25.53 285 ASN A O 1
ATOM 2345 N N . PRO A 1 286 ? -28.203 -26.953 2.1 1 27 286 PRO A N 1
ATOM 2346 C CA . PRO A 1 286 ? -29.5 -26.766 2.758 1 27 286 PRO A CA 1
ATOM 2347 C C . PRO A 1 286 ? -30.281 -25.578 2.213 1 27 286 PRO A C 1
ATOM 2349 O O . PRO A 1 286 ? -31.422 -25.344 2.605 1 27 286 PRO A O 1
ATOM 2352 N N . PHE A 1 287 ? -29.625 -24.578 1.653 1 25.56 287 PHE A N 1
ATOM 2353 C CA . PHE A 1 287 ? -30.406 -23.359 1.576 1 25.56 287 PHE A CA 1
ATOM 2354 C C . PHE A 1 287 ? -31.375 -23.406 0.403 1 25.56 287 PHE A C 1
ATOM 2356 O O . PHE A 1 287 ? -31.219 -22.656 -0.563 1 25.56 287 PHE A O 1
ATOM 2363 N N . LYS A 1 288 ? -31.75 -24.531 -0.167 1 28.7 288 LYS A N 1
ATOM 2364 C CA . LYS A 1 288 ? -32.75 -24.469 -1.222 1 28.7 288 LYS A CA 1
ATOM 2365 C C . LYS A 1 288 ? -34.094 -23.969 -0.677 1 28.7 288 LYS A C 1
ATOM 2367 O O . LYS A 1 288 ? -35.156 -24.312 -1.202 1 28.7 288 LYS A O 1
ATOM 2372 N N . ASP A 1 289 ? -34.188 -23.438 0.475 1 22.5 289 ASP A N 1
ATOM 2373 C CA . ASP A 1 289 ? -35.562 -23.359 0.928 1 22.5 289 ASP A CA 1
ATOM 2374 C C . ASP A 1 289 ? -36.438 -22.562 -0.059 1 22.5 289 ASP A C 1
ATOM 2376 O O . ASP A 1 289 ? -37.469 -23.047 -0.521 1 22.5 289 ASP A O 1
ATOM 2380 N N . LYS A 1 290 ? -37.219 -21.344 0.342 1 26.39 290 LYS A N 1
ATOM 2381 C CA . LYS A 1 290 ? -38.625 -20.969 0.332 1 26.39 290 LYS A CA 1
ATOM 2382 C C . LYS A 1 290 ? -38.969 -20.203 -0.938 1 26.39 290 LYS A C 1
ATOM 2384 O O . LYS A 1 290 ? -38.781 -19 -1.015 1 26.39 290 LYS A O 1
ATOM 2389 N N . LEU A 1 291 ? -38.625 -20.75 -2.188 1 25.75 291 LEU A N 1
ATOM 2390 C CA . LEU A 1 291 ? -39.312 -19.984 -3.225 1 25.75 291 LEU A CA 1
ATOM 2391 C C . LEU A 1 291 ? -40.844 -20.094 -3.053 1 25.75 291 LEU A C 1
ATOM 2393 O O . LEU A 1 291 ? -41.375 -21.188 -2.959 1 25.75 291 LEU A O 1
ATOM 2397 N N . PRO A 1 292 ? -41.5 -19.109 -2.422 1 26.91 292 PRO A N 1
ATOM 2398 C CA . PRO A 1 292 ? -42.969 -19.172 -2.461 1 26.91 292 PRO A CA 1
ATOM 2399 C C . PRO A 1 292 ? -43.531 -19.297 -3.883 1 26.91 292 PRO A C 1
ATOM 2401 O O . PRO A 1 292 ? -42.906 -18.797 -4.828 1 26.91 292 PRO A O 1
ATOM 2404 N N . LYS A 1 293 ? -44.219 -20.344 -4.125 1 22.56 293 LYS A N 1
ATOM 2405 C CA . LYS A 1 293 ? -45.062 -20.578 -5.285 1 22.56 293 LYS A CA 1
ATOM 2406 C C . LYS A 1 293 ? -46.062 -19.422 -5.477 1 22.56 293 LYS A C 1
ATOM 2408 O O . LYS A 1 293 ? -46.844 -19.094 -4.57 1 22.56 293 LYS A O 1
ATOM 2413 N N . LYS A 1 294 ? -45.688 -18.391 -6.191 1 23.53 294 LYS A N 1
ATOM 2414 C CA . LYS A 1 294 ? -46.812 -17.578 -6.691 1 23.53 294 LYS A CA 1
ATOM 2415 C C . LYS A 1 294 ? -47.875 -18.438 -7.371 1 23.53 294 LYS A C 1
ATOM 2417 O O . LYS A 1 294 ? -47.531 -19.25 -8.234 1 23.53 294 LYS A O 1
ATOM 2422 N N . ASN A 1 295 ? -48.938 -18.734 -6.66 1 22 295 ASN A N 1
ATOM 2423 C CA . ASN A 1 295 ? -50.219 -18.891 -7.332 1 22 295 ASN A CA 1
ATOM 2424 C C . ASN A 1 295 ? -50.469 -17.75 -8.32 1 22 295 ASN A C 1
ATOM 2426 O O . ASN A 1 295 ? -50.188 -16.594 -8.031 1 22 295 ASN A O 1
ATOM 2430 N N . MET B 1 1 ? 65.5 36.312 -22.078 1 22.39 1 MET B N 1
ATOM 2431 C CA . MET B 1 1 ? 64.375 35.531 -22.625 1 22.39 1 MET B CA 1
ATOM 2432 C C . MET B 1 1 ? 64.188 34.219 -21.859 1 22.39 1 MET B C 1
ATOM 2434 O O . MET B 1 1 ? 64.875 33.219 -22.141 1 22.39 1 MET B O 1
ATOM 2438 N N . ARG B 1 2 ? 64 34.25 -20.516 1 22.64 2 ARG B N 1
ATOM 2439 C CA . ARG B 1 2 ? 64.125 33.344 -19.375 1 22.64 2 ARG B CA 1
ATOM 2440 C C . ARG B 1 2 ? 62.969 32.344 -19.422 1 22.64 2 ARG B C 1
ATOM 2442 O O . ARG B 1 2 ? 61.781 32.688 -19.312 1 22.64 2 ARG B O 1
ATOM 2449 N N . THR B 1 3 ? 62.969 31.234 -20.266 1 24.3 3 THR B N 1
ATOM 2450 C CA . THR B 1 3 ? 62.062 30.141 -20.625 1 24.3 3 THR B CA 1
ATOM 2451 C C . THR B 1 3 ? 61.781 29.25 -19.422 1 24.3 3 THR B C 1
ATOM 2453 O O . THR B 1 3 ? 62.562 28.344 -19.109 1 24.3 3 THR B O 1
ATOM 2456 N N . GLU B 1 4 ? 61.469 29.766 -18.188 1 24.39 4 GLU B N 1
ATOM 2457 C CA . GLU B 1 4 ? 61.25 29.031 -16.953 1 24.39 4 GLU B CA 1
ATOM 2458 C C . GLU B 1 4 ? 60.156 27.953 -17.125 1 24.39 4 GLU B C 1
ATOM 2460 O O . GLU B 1 4 ? 59.188 28.156 -17.859 1 24.39 4 GLU B O 1
ATOM 2465 N N . SER B 1 5 ? 60.438 26.609 -16.594 1 22.17 5 SER B N 1
ATOM 2466 C CA . SER B 1 5 ? 60 25.203 -16.641 1 22.17 5 SER B CA 1
ATOM 2467 C C . SER B 1 5 ? 58.656 25.016 -15.961 1 22.17 5 SER B C 1
ATOM 2469 O O . SER B 1 5 ? 58.5 25.312 -14.773 1 22.17 5 SER B O 1
ATOM 2471 N N . LEU B 1 6 ? 57.375 25.234 -16.531 1 24.03 6 LEU B N 1
ATOM 2472 C CA . LEU B 1 6 ? 55.969 25.125 -16.219 1 24.03 6 LEU B CA 1
ATOM 2473 C C . LEU B 1 6 ? 55.625 23.688 -15.812 1 24.03 6 LEU B C 1
ATOM 2475 O O . LEU B 1 6 ? 54.438 23.359 -15.641 1 24.03 6 LEU B O 1
ATOM 2479 N N . PHE B 1 7 ? 56.469 22.625 -15.805 1 22.25 7 PHE B N 1
ATOM 2480 C CA . PHE B 1 7 ? 56.062 21.219 -15.906 1 22.25 7 PHE B CA 1
ATOM 2481 C C . PHE B 1 7 ? 55.5 20.719 -14.578 1 22.25 7 PHE B C 1
ATOM 2483 O O . PHE B 1 7 ? 54.938 19.625 -14.508 1 22.25 7 PHE B O 1
ATOM 2490 N N . SER B 1 8 ? 55.844 21.094 -13.328 1 21.66 8 SER B N 1
ATOM 2491 C CA . SER B 1 8 ? 55.906 20.188 -12.188 1 21.66 8 SER B CA 1
ATOM 2492 C C . SER B 1 8 ? 54.531 19.922 -11.586 1 21.66 8 SER B C 1
ATOM 2494 O O . SER B 1 8 ? 54.406 19.125 -10.656 1 21.66 8 SER B O 1
ATOM 2496 N N . LEU B 1 9 ? 53.469 20.75 -11.578 1 21.36 9 LEU B N 1
ATOM 2497 C CA . LEU B 1 9 ? 52.438 20.656 -10.539 1 21.36 9 LEU B CA 1
ATOM 2498 C C . LEU B 1 9 ? 51.469 19.531 -10.828 1 21.36 9 LEU B C 1
ATOM 2500 O O . LEU B 1 9 ? 50.375 19.5 -10.273 1 21.36 9 LEU B O 1
ATOM 2504 N N . ARG B 1 10 ? 51.594 18.625 -11.797 1 23.2 10 ARG B N 1
ATOM 2505 C CA . ARG B 1 10 ? 50.531 17.703 -12.156 1 23.2 10 ARG B CA 1
ATOM 2506 C C . ARG B 1 10 ? 50.281 16.688 -11.031 1 23.2 10 ARG B C 1
ATOM 2508 O O . ARG B 1 10 ? 49.219 16.078 -10.969 1 23.2 10 ARG B O 1
ATOM 2515 N N . ASN B 1 11 ? 51.219 16.078 -10.312 1 22.42 11 ASN B N 1
ATOM 2516 C CA . ASN B 1 11 ? 51.219 14.719 -9.812 1 22.42 11 ASN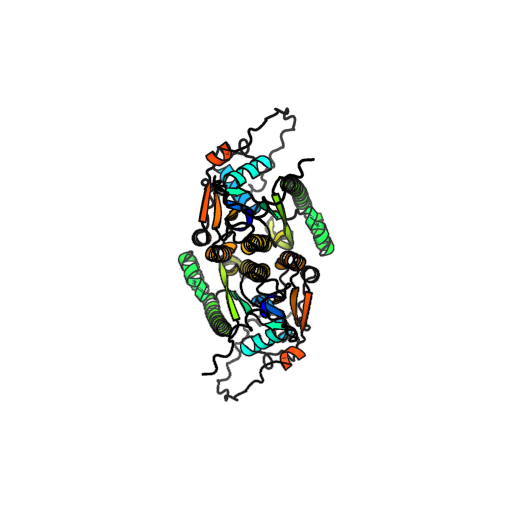 B CA 1
ATOM 2517 C C . ASN B 1 11 ? 50.438 14.609 -8.5 1 22.42 11 ASN B C 1
ATOM 2519 O O . ASN B 1 11 ? 50.375 13.547 -7.887 1 22.42 11 ASN B O 1
ATOM 2523 N N . LYS B 1 12 ? 50.281 15.586 -7.617 1 24.97 12 LYS B N 1
ATOM 2524 C CA . LYS B 1 12 ? 50.094 15.219 -6.215 1 24.97 12 LYS B CA 1
ATOM 2525 C C . LYS B 1 12 ? 48.688 14.672 -5.965 1 24.97 12 LYS B C 1
ATOM 2527 O O . LYS B 1 12 ? 48.406 14.148 -4.883 1 24.97 12 LYS B O 1
ATOM 2532 N N . ALA B 1 13 ? 47.656 15.125 -6.648 1 26.78 13 ALA B N 1
ATOM 2533 C CA . ALA B 1 13 ? 46.312 14.906 -6.148 1 26.78 13 ALA B CA 1
ATOM 2534 C C . ALA B 1 13 ? 45.906 13.438 -6.293 1 26.78 13 ALA B C 1
ATOM 2536 O O . ALA B 1 13 ? 44.75 13.078 -6.02 1 26.78 13 ALA B O 1
ATOM 2537 N N . CYS B 1 14 ? 46.688 12.57 -6.926 1 27.92 14 CYS B N 1
ATOM 2538 C CA . CYS B 1 14 ? 46.281 11.203 -7.254 1 27.92 14 CYS B CA 1
ATOM 2539 C C . CYS B 1 14 ? 46.156 10.352 -5.996 1 27.92 14 CYS B C 1
ATOM 2541 O O . CYS B 1 14 ? 45.719 9.203 -6.062 1 27.92 14 CYS B O 1
ATOM 2543 N N . LEU B 1 15 ? 47 10.516 -4.934 1 29.23 15 LEU B N 1
ATOM 2544 C CA . LEU B 1 15 ? 47.406 9.375 -4.121 1 29.23 15 LEU B CA 1
ATOM 2545 C C . LEU B 1 15 ? 46.375 9.07 -3.057 1 29.23 15 LEU B C 1
ATOM 2547 O O . LEU B 1 15 ? 46.625 8.312 -2.117 1 29.23 15 LEU B O 1
ATOM 2551 N N . ASP B 1 16 ? 45.438 10.016 -2.795 1 31.64 16 ASP B N 1
ATOM 2552 C CA . ASP B 1 16 ? 44.781 9.461 -1.617 1 31.64 16 ASP B CA 1
ATOM 2553 C C . ASP B 1 16 ? 44.031 8.172 -1.96 1 31.64 16 ASP B C 1
ATOM 2555 O O . ASP B 1 16 ? 43.125 8.18 -2.785 1 31.64 16 ASP B O 1
ATOM 2559 N N . PRO B 1 17 ? 44.625 6.977 -1.815 1 31.98 17 PRO B N 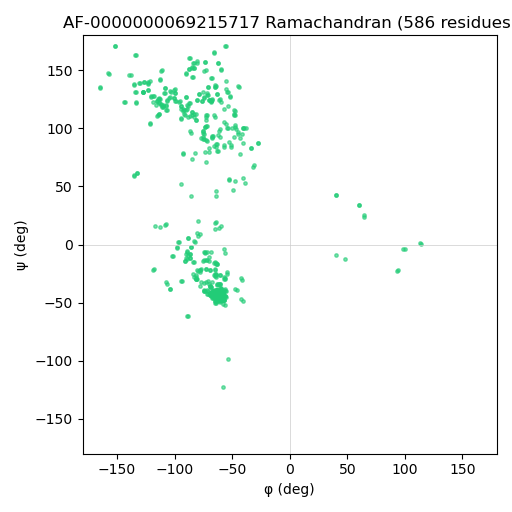1
ATOM 2560 C CA . PRO B 1 17 ? 44.156 5.637 -2.193 1 31.98 17 PRO B CA 1
ATOM 2561 C C . PRO B 1 17 ? 42.719 5.367 -1.759 1 31.98 17 PRO B C 1
ATOM 2563 O O . PRO B 1 17 ? 42.062 4.445 -2.27 1 31.98 17 PRO B O 1
ATOM 2566 N N . HIS B 1 18 ? 42.375 5.84 -0.608 1 33.72 18 HIS B N 1
ATOM 2567 C CA . HIS B 1 18 ? 41.156 5.336 -0.011 1 33.72 18 HIS B CA 1
ATOM 2568 C C . HIS B 1 18 ? 39.938 6.074 -0.553 1 33.72 18 HIS B C 1
ATOM 2570 O O . HIS B 1 18 ? 38.844 6.023 0.042 1 33.72 18 HIS B O 1
ATOM 2576 N N . ALA B 1 19 ? 40.062 6.957 -1.447 1 30.05 19 ALA B N 1
ATOM 2577 C CA . ALA B 1 19 ? 38.875 7.602 -2.025 1 30.05 19 ALA B CA 1
ATOM 2578 C C . ALA B 1 19 ? 38 6.59 -2.773 1 30.05 19 ALA B C 1
ATOM 2580 O O . ALA B 1 19 ? 38.469 5.953 -3.721 1 30.05 19 ALA B O 1
ATOM 2581 N N . ILE B 1 20 ? 37.156 5.918 -1.981 1 31.27 20 ILE B N 1
ATOM 2582 C CA . ILE B 1 20 ? 36.219 5.043 -2.68 1 31.27 20 ILE B CA 1
ATOM 2583 C C . ILE B 1 20 ? 35.312 5.875 -3.592 1 31.27 20 ILE B C 1
ATOM 2585 O O . ILE B 1 20 ? 34.688 6.84 -3.146 1 31.27 20 ILE B O 1
ATOM 2589 N N . ILE B 1 21 ? 35.625 6.008 -4.73 1 30.06 21 ILE B N 1
ATOM 2590 C CA . ILE B 1 21 ? 34.875 6.656 -5.793 1 30.06 21 ILE B CA 1
ATOM 2591 C C . ILE B 1 21 ? 33.5 5.973 -5.934 1 30.06 21 ILE B C 1
ATOM 2593 O O . ILE B 1 21 ? 33.438 4.762 -6.152 1 30.06 21 ILE B O 1
ATOM 2597 N N . SER B 1 22 ? 32.594 6.434 -5.145 1 34.31 22 SER B N 1
ATOM 2598 C CA . SER B 1 22 ? 31.281 5.926 -5.555 1 34.31 22 SER B CA 1
ATOM 2599 C C . SER B 1 22 ? 31.031 6.18 -7.035 1 34.31 22 SER B C 1
ATOM 2601 O O . SER B 1 22 ? 31.594 7.105 -7.617 1 34.31 22 SER B O 1
ATOM 2603 N N . PRO B 1 23 ? 30.672 5.172 -7.762 1 33.22 23 PRO B N 1
ATOM 2604 C CA . PRO B 1 23 ? 30.578 5.32 -9.219 1 33.22 23 PRO B CA 1
ATOM 2605 C C . PRO B 1 23 ? 29.922 6.637 -9.633 1 33.22 23 PRO B C 1
ATOM 2607 O O . PRO B 1 23 ? 30.109 7.094 -10.766 1 33.22 23 PRO B O 1
ATOM 2610 N N . TYR B 1 24 ? 28.812 7.023 -9.039 1 32.41 24 TYR B N 1
ATOM 2611 C CA . TYR B 1 24 ? 28.172 8.234 -9.539 1 32.41 24 TYR B CA 1
ATOM 2612 C C . TYR B 1 24 ? 28.781 9.477 -8.914 1 32.41 24 TYR B C 1
ATOM 2614 O O . TYR B 1 24 ? 28.516 9.797 -7.758 1 32.41 24 TYR B O 1
ATOM 2622 N N . GLY B 1 25 ? 30.047 9.898 -9.305 1 31.77 25 GLY B N 1
ATOM 2623 C CA . GLY B 1 25 ? 30.938 11.047 -9.438 1 31.77 25 GLY B CA 1
ATOM 2624 C C . GLY B 1 25 ? 30.984 11.914 -8.195 1 31.77 25 GLY B C 1
ATOM 2625 O O . GLY B 1 25 ? 31.531 13.008 -8.219 1 31.77 25 GLY B O 1
ATOM 2626 N N . LYS B 1 26 ? 30.125 11.766 -7.234 1 32.56 26 LYS B N 1
ATOM 2627 C CA . LYS B 1 26 ? 30.359 12.812 -6.238 1 32.56 26 LYS B CA 1
ATOM 2628 C C . LYS B 1 26 ? 31.625 12.547 -5.434 1 32.56 26 LYS B C 1
ATOM 2630 O O . LYS B 1 26 ? 31.828 11.438 -4.938 1 32.56 26 LYS B O 1
ATOM 2635 N N . VAL B 1 27 ? 32.656 13.281 -5.594 1 29.92 27 VAL B N 1
ATOM 2636 C CA . VAL B 1 27 ? 33.906 13.328 -4.859 1 29.92 27 VAL B CA 1
ATOM 2637 C C . VAL B 1 27 ? 33.656 13.859 -3.447 1 29.92 27 VAL B C 1
ATOM 2639 O O . VAL B 1 27 ? 33.156 14.977 -3.273 1 29.92 27 VAL B O 1
ATOM 2642 N N . ARG B 1 28 ? 33.406 13.047 -2.406 1 34.19 28 ARG B N 1
ATOM 2643 C CA . ARG B 1 28 ? 33.406 13.562 -1.043 1 34.19 28 ARG B CA 1
ATOM 2644 C C . ARG B 1 28 ? 34.844 13.836 -0.574 1 34.19 28 ARG B C 1
ATOM 2646 O O . ARG B 1 28 ? 35.688 12.93 -0.58 1 34.19 28 ARG B O 1
ATOM 2653 N N . VAL B 1 29 ? 35.219 15 -0.603 1 34.69 29 VAL B N 1
ATOM 2654 C CA . VAL B 1 29 ? 36.5 15.438 -0.028 1 34.69 29 VAL B CA 1
ATOM 2655 C C . VAL B 1 29 ? 36.469 15.258 1.487 1 34.69 29 VAL B C 1
ATOM 2657 O O . VAL B 1 29 ? 35.562 15.719 2.158 1 34.69 29 VAL B O 1
ATOM 2660 N N . LEU B 1 30 ? 37.188 14.375 2.166 1 36.44 30 LEU B N 1
ATOM 2661 C CA . LEU B 1 30 ? 37.312 14.031 3.578 1 36.44 30 LEU B CA 1
ATOM 2662 C C . LEU B 1 30 ? 37.906 15.195 4.367 1 36.44 30 LEU B C 1
ATOM 2664 O O . LEU B 1 30 ? 38.875 15.008 5.105 1 36.44 30 LEU B O 1
ATOM 2668 N N . GLY B 1 31 ? 38 16.484 4.066 1 36.12 31 GLY B N 1
ATOM 2669 C CA . GLY B 1 31 ? 38.562 17.312 5.109 1 36.12 31 GLY B CA 1
ATOM 2670 C C . GLY B 1 31 ? 37.844 17.203 6.434 1 36.12 31 GLY B C 1
ATOM 2671 O O . GLY B 1 31 ? 36.75 16.656 6.5 1 36.12 31 GLY B O 1
ATOM 2672 N N . GLU B 1 32 ? 38.312 17.766 7.668 1 42.03 32 GLU B N 1
ATOM 2673 C CA . GLU B 1 32 ? 37.844 17.812 9.047 1 42.03 32 GLU B CA 1
ATOM 2674 C C . GLU B 1 32 ? 36.344 18.047 9.109 1 42.03 32 GLU B C 1
ATOM 2676 O O . GLU B 1 32 ? 35.781 18.234 10.195 1 42.03 32 GLU B O 1
ATOM 2681 N N . ASN B 1 33 ? 35.688 18.734 8.195 1 45.31 33 ASN B N 1
ATOM 2682 C CA . ASN B 1 33 ? 34.312 19.172 8.172 1 45.31 33 ASN B CA 1
ATOM 2683 C C . ASN B 1 33 ? 33.344 18 8.18 1 45.31 33 ASN B C 1
ATOM 2685 O O . ASN B 1 33 ? 33.312 17.203 7.238 1 45.31 33 ASN B O 1
ATOM 2689 N N . MET B 1 34 ? 33.094 17.406 9.43 1 53.38 34 MET B N 1
ATOM 2690 C CA . MET B 1 34 ? 32.188 16.281 9.633 1 53.38 34 MET B CA 1
ATOM 2691 C C . MET B 1 34 ? 31.016 16.344 8.664 1 53.38 34 MET B C 1
ATOM 2693 O O . MET B 1 34 ? 30.188 17.25 8.742 1 53.38 34 MET B O 1
ATOM 2697 N N . GLU B 1 35 ? 31.125 15.898 7.48 1 74.44 35 GLU B N 1
ATOM 2698 C CA . GLU B 1 35 ? 30.125 15.875 6.418 1 74.44 35 GLU B CA 1
ATOM 2699 C C . GLU B 1 35 ? 28.75 15.508 6.961 1 74.44 35 GLU B C 1
ATOM 2701 O O . GLU B 1 35 ? 28.609 14.523 7.691 1 74.44 35 GLU B O 1
ATOM 2706 N N . LYS B 1 36 ? 27.922 16.547 7.164 1 87.62 36 LYS B N 1
ATOM 2707 C CA . LYS B 1 36 ? 26.562 16.344 7.648 1 87.62 36 LYS B CA 1
ATOM 2708 C C . LYS B 1 36 ? 25.875 15.195 6.918 1 87.62 36 LYS B C 1
ATOM 2710 O O . LYS B 1 36 ? 26.141 14.961 5.734 1 87.62 36 LYS B O 1
ATOM 2715 N N . THR B 1 37 ? 25.203 14.391 7.727 1 91.62 37 THR B N 1
ATOM 2716 C CA . THR B 1 37 ? 24.406 13.297 7.172 1 91.62 37 THR B CA 1
ATOM 2717 C C . THR B 1 37 ? 23.203 13.836 6.418 1 91.62 37 THR B C 1
ATOM 2719 O O . THR B 1 37 ? 22.438 14.648 6.953 1 91.62 37 THR B O 1
ATOM 2722 N N . GLU B 1 38 ? 23.125 13.469 5.18 1 94.44 38 GLU B N 1
ATOM 2723 C CA . GLU B 1 38 ? 21.953 13.867 4.402 1 94.44 38 GLU B CA 1
ATOM 2724 C C . GLU B 1 38 ? 20.703 13.109 4.852 1 94.44 38 GLU B C 1
ATOM 2726 O O . GLU B 1 38 ? 20.734 11.883 4.961 1 94.44 38 GLU B O 1
ATOM 2731 N N . THR B 1 39 ? 19.641 13.883 5.133 1 97.12 39 THR B N 1
ATOM 2732 C CA . THR B 1 39 ? 18.391 13.289 5.59 1 97.12 39 THR B CA 1
ATOM 2733 C C . THR B 1 39 ? 17.25 13.625 4.633 1 97.12 39 THR B C 1
ATOM 2735 O O . THR B 1 39 ? 17.094 14.781 4.227 1 97.12 39 THR B O 1
ATOM 2738 N N . THR B 1 40 ? 16.547 12.594 4.18 1 98.06 40 THR B N 1
ATOM 2739 C CA . THR B 1 40 ? 15.328 12.797 3.398 1 98.06 40 THR B CA 1
ATOM 2740 C C . THR B 1 40 ? 14.086 12.633 4.277 1 98.06 40 THR B C 1
ATOM 2742 O O . THR B 1 40 ? 14.023 11.719 5.102 1 98.06 40 THR B O 1
ATOM 2745 N N . ILE B 1 41 ? 13.133 13.578 4.145 1 98.62 41 ILE B N 1
ATOM 2746 C CA . ILE B 1 41 ? 11.938 13.57 4.973 1 98.62 41 ILE B CA 1
ATOM 2747 C C . ILE B 1 41 ? 10.727 13.18 4.129 1 98.62 41 ILE B C 1
ATOM 2749 O O . ILE B 1 41 ? 10.539 13.688 3.021 1 98.62 41 ILE B O 1
ATOM 2753 N N . PHE B 1 42 ? 9.969 12.242 4.617 1 98.62 42 PHE B N 1
ATOM 2754 C CA . PHE B 1 42 ? 8.727 11.812 3.984 1 98.62 42 PHE B CA 1
ATOM 2755 C C . PHE B 1 42 ? 7.523 12.156 4.852 1 98.62 42 PHE B C 1
ATOM 2757 O O . PHE B 1 42 ? 7.449 11.75 6.016 1 98.62 42 PHE B O 1
ATOM 2764 N N . VAL B 1 43 ? 6.551 12.875 4.262 1 98.69 43 VAL B N 1
ATOM 2765 C CA . VAL B 1 43 ? 5.441 13.391 5.055 1 98.69 43 VAL B CA 1
ATOM 2766 C C . VAL B 1 43 ? 4.121 12.852 4.504 1 98.69 43 VAL B C 1
ATOM 2768 O O . VAL B 1 43 ? 3.672 13.266 3.434 1 98.69 43 VAL B O 1
ATOM 2771 N N . ASP B 1 44 ? 3.592 11.906 5.191 1 97.25 44 ASP B N 1
ATOM 2772 C CA . ASP B 1 44 ? 2.189 11.562 4.984 1 97.25 44 ASP B CA 1
ATOM 2773 C C . ASP B 1 44 ? 1.268 12.633 5.555 1 97.25 44 ASP B C 1
ATOM 2775 O O . ASP B 1 44 ? 0.991 12.648 6.758 1 97.25 44 ASP B O 1
ATOM 2779 N N . TRP B 1 45 ? 0.762 13.438 4.664 1 96.56 45 TRP B N 1
ATOM 2780 C CA . TRP B 1 45 ? 0.087 14.656 5.109 1 96.56 45 TRP B CA 1
ATOM 2781 C C . TRP B 1 45 ? -1.149 14.32 5.938 1 96.56 45 TRP B C 1
ATOM 2783 O O . TRP B 1 45 ? -1.371 14.906 7 1 96.56 45 TRP B O 1
ATOM 2793 N N . GLN B 1 46 ? -1.938 13.398 5.457 1 92.69 46 GLN B N 1
ATOM 2794 C CA . GLN B 1 46 ? -3.166 13.078 6.18 1 92.69 46 GLN B CA 1
ATOM 2795 C C . GLN B 1 46 ? -2.859 12.578 7.59 1 92.69 46 GLN B C 1
ATOM 2797 O O . GLN B 1 46 ? -3.551 12.938 8.547 1 92.69 46 GLN B O 1
ATOM 2802 N N . ASN B 1 47 ? -1.884 11.742 7.703 1 95.19 47 ASN B N 1
ATOM 2803 C CA . ASN B 1 47 ? -1.488 11.234 9.016 1 95.19 47 ASN B CA 1
ATOM 2804 C C . ASN B 1 47 ? -0.973 12.359 9.914 1 95.19 47 ASN B C 1
ATOM 2806 O O . ASN B 1 47 ? -1.365 12.453 11.078 1 95.19 47 ASN B O 1
ATOM 2810 N N . LEU B 1 48 ? -0.121 13.172 9.367 1 97.69 48 LEU B N 1
ATOM 2811 C CA . LEU B 1 48 ? 0.412 14.289 10.148 1 97.69 48 LEU B CA 1
ATOM 2812 C C . LEU B 1 48 ? -0.699 15.258 10.539 1 97.69 48 LEU B C 1
ATOM 2814 O O . LEU B 1 48 ? -0.736 15.734 11.68 1 97.69 48 LEU B O 1
ATOM 2818 N N . LEU B 1 49 ? -1.573 15.539 9.617 1 96.06 49 LEU B N 1
ATOM 2819 C CA . LEU B 1 49 ? -2.678 16.453 9.875 1 96.06 49 LEU B CA 1
ATOM 2820 C C . LEU B 1 49 ? -3.523 15.969 11.047 1 96.06 49 LEU B C 1
ATOM 2822 O O . LEU B 1 49 ? -3.912 16.766 11.906 1 96.06 49 LEU B O 1
ATOM 2826 N N . THR B 1 50 ? -3.793 14.719 11.055 1 95.62 50 THR B N 1
ATOM 2827 C CA . THR B 1 50 ? -4.555 14.133 12.156 1 95.62 50 THR B CA 1
ATOM 2828 C C . THR B 1 50 ? -3.846 14.367 13.484 1 95.62 50 THR B C 1
ATOM 2830 O O . THR B 1 50 ? -4.484 14.719 14.484 1 95.62 50 THR B O 1
ATOM 2833 N N . ASP B 1 51 ? -2.592 14.227 13.508 1 95.5 51 ASP B N 1
ATOM 2834 C CA . ASP B 1 51 ? -1.782 14.469 14.695 1 95.5 51 ASP B CA 1
ATOM 2835 C C . ASP B 1 51 ? -1.861 15.938 15.125 1 95.5 51 ASP B C 1
ATOM 2837 O O . ASP B 1 51 ? -2.062 16.234 16.297 1 95.5 51 ASP B O 1
ATOM 2841 N N . LEU B 1 52 ? -1.676 16.812 14.188 1 97.19 52 LEU B N 1
ATOM 2842 C CA . LEU B 1 52 ? -1.642 18.25 14.461 1 97.19 52 LEU B CA 1
ATOM 2843 C C . LEU B 1 52 ? -2.986 18.719 15 1 97.19 52 LEU B C 1
ATOM 2845 O O . LEU B 1 52 ? -3.035 19.516 15.938 1 97.19 52 LEU B O 1
ATOM 2849 N N . ARG B 1 53 ? -4.012 18.219 14.445 1 95.81 53 ARG B N 1
ATOM 2850 C CA . ARG B 1 53 ? -5.344 18.578 14.914 1 95.81 53 ARG B CA 1
ATOM 2851 C C . ARG B 1 53 ? -5.566 18.094 16.344 1 95.81 53 ARG B C 1
ATOM 2853 O O . ARG B 1 53 ? -6.117 18.828 17.172 1 95.81 53 ARG B O 1
ATOM 2860 N N . ALA B 1 54 ? -5.156 16.906 16.578 1 96.19 54 ALA B N 1
ATOM 2861 C CA . ALA B 1 54 ? -5.301 16.344 17.922 1 96.19 54 ALA B CA 1
ATOM 2862 C C . ALA B 1 54 ? -4.516 17.172 18.938 1 96.19 54 ALA B C 1
ATOM 2864 O O . ALA B 1 54 ? -4.996 17.422 20.047 1 96.19 54 ALA B O 1
ATOM 2865 N N . ILE B 1 55 ? -3.373 17.594 18.594 1 96.69 55 ILE B N 1
ATOM 2866 C CA . ILE B 1 55 ? -2.527 18.375 19.484 1 96.69 55 ILE B CA 1
ATOM 2867 C C . ILE B 1 55 ? -3.166 19.75 19.719 1 96.69 55 ILE B C 1
ATOM 2869 O O . ILE B 1 55 ? -3.18 20.25 20.859 1 96.69 55 ILE B O 1
ATOM 2873 N N . GLN B 1 56 ? -3.65 20.344 18.641 1 95.06 56 GLN B N 1
ATOM 2874 C CA . GLN B 1 56 ? -4.266 21.656 18.766 1 95.06 56 GLN B CA 1
ATOM 2875 C C . GLN B 1 56 ? -5.469 21.625 19.688 1 95.06 56 GLN B C 1
ATOM 2877 O O . GLN B 1 56 ? -5.797 22.625 20.328 1 95.06 56 GLN B O 1
ATOM 2882 N N . GLU B 1 57 ? -6.082 20.516 19.797 1 93.62 57 GLU B N 1
ATOM 2883 C CA . GLU B 1 57 ? -7.238 20.359 20.672 1 93.62 57 GLU B CA 1
ATOM 2884 C C . GLU B 1 57 ? -6.809 20.234 22.141 1 93.62 57 GLU B C 1
ATOM 2886 O O . GLU B 1 57 ? -7.574 20.562 23.047 1 93.62 57 GLU B O 1
ATOM 2891 N N . THR B 1 58 ? -5.594 19.859 22.375 1 92.94 58 THR B N 1
ATOM 2892 C CA . THR B 1 58 ? -5.23 19.484 23.734 1 92.94 58 THR B CA 1
ATOM 2893 C C . THR B 1 58 ? -4.133 20.391 24.266 1 92.94 58 THR B C 1
ATOM 2895 O O . THR B 1 58 ? -3.918 20.469 25.484 1 92.94 58 THR B O 1
ATOM 2898 N N . ASP B 1 59 ? -3.379 21.031 23.438 1 93.62 59 ASP B N 1
ATOM 2899 C CA . ASP B 1 59 ? -2.234 21.844 23.859 1 93.62 59 ASP B CA 1
ATOM 2900 C C . ASP B 1 59 ? -2.432 23.312 23.516 1 93.62 59 ASP B C 1
ATOM 2902 O O . ASP B 1 59 ? -2.457 23.672 22.328 1 93.62 59 ASP B O 1
ATOM 2906 N N . GLU B 1 60 ? -2.441 24.219 24.484 1 92 60 GLU B N 1
ATOM 2907 C CA . GLU B 1 60 ? -2.705 25.641 24.328 1 92 60 GLU B CA 1
ATOM 2908 C C . GLU B 1 60 ? -1.588 26.328 23.531 1 92 60 GLU B C 1
ATOM 2910 O O . GLU B 1 60 ? -1.829 27.312 22.828 1 92 60 GLU B O 1
ATOM 2915 N N . ARG B 1 61 ? -0.429 25.922 23.625 1 90.44 61 ARG B N 1
ATOM 2916 C CA . ARG B 1 61 ? 0.722 26.531 22.969 1 90.44 61 ARG B CA 1
ATOM 2917 C C . ARG B 1 61 ? 0.67 26.297 21.453 1 90.44 61 ARG B C 1
ATOM 2919 O O . ARG B 1 61 ? 1.402 26.953 20.703 1 90.44 61 ARG B O 1
ATOM 2926 N N . PHE B 1 62 ? -0.273 25.281 21.016 1 92.5 62 PHE B N 1
ATOM 2927 C CA . PHE B 1 62 ? -0.302 24.859 19.609 1 92.5 62 PHE B CA 1
ATOM 2928 C C . PHE B 1 62 ? -1.607 25.281 18.953 1 92.5 62 PHE B C 1
ATOM 2930 O O . PHE B 1 62 ? -1.946 24.781 17.875 1 92.5 62 PHE B O 1
ATOM 2937 N N . LYS B 1 63 ? -2.242 26.141 19.609 1 90.56 63 LYS B N 1
ATOM 2938 C CA . LYS B 1 63 ? -3.508 26.625 19.078 1 90.56 63 LYS B CA 1
ATOM 2939 C C . LYS B 1 63 ? -3.291 27.406 17.781 1 90.56 63 LYS B C 1
ATOM 2941 O O . LYS B 1 63 ? -2.158 27.734 17.438 1 90.56 63 LYS B O 1
ATOM 2946 N N . GLU B 1 64 ? -4.367 27.609 17.094 1 87.38 64 GLU B N 1
ATOM 2947 C CA . GLU B 1 64 ? -4.316 28.219 15.766 1 87.38 64 GLU B CA 1
ATOM 2948 C C . GLU B 1 64 ? -3.627 29.578 15.805 1 87.38 64 GLU B C 1
ATOM 2950 O O . GLU B 1 64 ? -2.98 29.969 14.828 1 87.38 64 GLU B O 1
ATOM 2955 N N . SER B 1 65 ? -3.695 30.297 16.922 1 86.56 65 SER B N 1
ATOM 2956 C CA . SER B 1 65 ? -3.072 31.609 17.062 1 86.56 65 SER B CA 1
ATOM 2957 C C . SER B 1 65 ? -1.551 31.5 17.078 1 86.56 65 SER B C 1
ATOM 2959 O O . SER B 1 65 ? -0.853 32.469 16.734 1 86.56 65 SER B O 1
ATOM 2961 N N . HIS B 1 66 ? -1.083 30.344 17.406 1 88.75 66 HIS B N 1
ATOM 2962 C CA . HIS B 1 66 ? 0.357 30.156 17.516 1 88.75 66 HIS B CA 1
ATOM 2963 C C . HIS B 1 66 ? 0.905 29.328 16.359 1 88.75 66 HIS B C 1
ATOM 2965 O O . HIS B 1 66 ? 2.053 29.516 15.945 1 88.75 66 HIS B O 1
ATOM 2971 N N . PHE B 1 67 ? 0.078 28.391 15.867 1 93.62 67 PHE B N 1
ATOM 2972 C CA . PHE B 1 67 ? 0.513 27.516 14.781 1 93.62 67 PHE B CA 1
ATOM 2973 C C . PHE B 1 67 ? -0.637 27.219 13.828 1 93.62 67 PHE B C 1
ATOM 2975 O O . PHE B 1 67 ? -1.672 26.688 14.234 1 93.62 67 PHE B O 1
ATOM 2982 N N . ASN B 1 68 ? -0.361 27.562 12.602 1 93.69 68 ASN B N 1
ATOM 2983 C CA . ASN B 1 68 ? -1.328 27.297 11.547 1 93.69 68 ASN B CA 1
ATOM 2984 C C . ASN B 1 68 ? -0.787 26.297 10.531 1 93.69 68 ASN B C 1
ATOM 2986 O O . ASN B 1 68 ? 0.092 26.625 9.734 1 93.69 68 ASN B O 1
ATOM 2990 N N . PHE B 1 69 ? -1.371 25.109 10.539 1 93.25 69 PHE B N 1
ATOM 2991 C CA . PHE B 1 69 ? -0.848 24.062 9.672 1 93.25 69 PHE B CA 1
ATOM 2992 C C . PHE B 1 69 ? -1.212 24.344 8.219 1 93.25 69 PHE B C 1
ATOM 2994 O O . PHE B 1 69 ? -0.732 23.656 7.312 1 93.25 69 PHE B O 1
ATOM 3001 N N . ASN B 1 70 ? -2.01 25.328 7.926 1 91.5 70 ASN B N 1
ATOM 3002 C CA . ASN B 1 70 ? -2.285 25.734 6.551 1 91.5 70 ASN B CA 1
ATOM 3003 C C . ASN B 1 70 ? -1.243 26.734 6.043 1 91.5 70 ASN B C 1
ATOM 3005 O O . ASN B 1 70 ? -1.228 27.062 4.859 1 91.5 70 ASN B O 1
ATOM 3009 N N . ASN B 1 71 ? -0.451 27.234 6.918 1 92.44 71 ASN B N 1
ATOM 3010 C CA . ASN B 1 71 ? 0.678 28.078 6.551 1 92.44 71 ASN B CA 1
ATOM 3011 C C . ASN B 1 71 ? 1.907 27.25 6.191 1 92.44 71 ASN B C 1
ATOM 3013 O O . ASN B 1 71 ? 2.529 26.641 7.062 1 92.44 71 ASN B O 1
ATOM 3017 N N . PRO B 1 72 ? 2.314 27.297 4.957 1 94 72 PRO B N 1
ATOM 3018 C CA . PRO B 1 72 ? 3.406 26.422 4.52 1 94 72 PRO B CA 1
ATOM 3019 C C . PRO B 1 72 ? 4.719 26.719 5.242 1 94 72 PRO B C 1
ATOM 3021 O O . PRO B 1 72 ? 5.488 25.797 5.527 1 94 72 PRO B O 1
ATOM 3024 N N . ASP B 1 73 ? 4.934 27.938 5.539 1 93.94 73 ASP B N 1
ATOM 3025 C CA . ASP B 1 73 ? 6.18 28.297 6.207 1 93.94 73 ASP B CA 1
ATOM 3026 C C . ASP B 1 73 ? 6.242 27.703 7.609 1 93.94 73 ASP B C 1
ATOM 3028 O O . ASP B 1 73 ? 7.27 27.141 8.016 1 93.94 73 ASP B O 1
ATOM 3032 N N . GLN B 1 74 ? 5.16 27.812 8.312 1 95.62 74 GLN B N 1
ATOM 3033 C CA . GLN B 1 74 ? 5.113 27.266 9.656 1 95.62 74 GLN B CA 1
ATOM 3034 C C . GLN B 1 74 ? 5.156 25.734 9.633 1 95.62 74 GLN B C 1
ATOM 3036 O O . GLN B 1 74 ? 5.852 25.125 10.438 1 95.62 74 GLN B O 1
ATOM 3041 N N . LEU B 1 75 ? 4.434 25.188 8.719 1 96.94 75 LEU B N 1
ATOM 3042 C CA . LEU B 1 75 ? 4.395 23.734 8.594 1 96.94 75 LEU B CA 1
ATOM 3043 C C . LEU B 1 75 ? 5.777 23.188 8.273 1 96.94 75 LEU B C 1
ATOM 3045 O O . LEU B 1 75 ? 6.215 22.203 8.883 1 96.94 75 LEU B O 1
ATOM 3049 N N . LEU B 1 76 ? 6.484 23.797 7.375 1 97.12 76 LEU B N 1
ATOM 3050 C CA . LEU B 1 76 ? 7.816 23.344 7 1 97.12 76 LEU B CA 1
ATOM 3051 C C . LEU B 1 76 ? 8.812 23.562 8.133 1 97.12 76 LEU B C 1
ATOM 3053 O O . LEU B 1 76 ? 9.727 22.766 8.328 1 97.12 76 LEU B O 1
ATOM 3057 N N . ALA B 1 77 ? 8.609 24.641 8.836 1 96.56 77 ALA B N 1
ATOM 3058 C CA . ALA B 1 77 ? 9.445 24.875 10.016 1 96.56 77 ALA B CA 1
ATOM 3059 C C . ALA B 1 77 ? 9.273 23.75 11.031 1 96.56 77 ALA B C 1
ATOM 3061 O O . ALA B 1 77 ? 10.25 23.266 11.609 1 96.56 77 ALA B O 1
ATOM 3062 N N . LEU B 1 78 ? 8.047 23.375 11.227 1 97.94 78 LEU B N 1
ATOM 3063 C CA . LEU B 1 78 ? 7.773 22.25 12.117 1 97.94 78 LEU B CA 1
ATOM 3064 C C . LEU B 1 78 ? 8.484 20.984 11.625 1 97.94 78 LEU B C 1
ATOM 3066 O O . LEU B 1 78 ? 9.164 20.312 12.406 1 97.94 78 LEU B O 1
ATOM 3070 N N . ILE B 1 79 ? 8.406 20.656 10.391 1 98.38 79 ILE B N 1
ATOM 3071 C CA . ILE B 1 79 ? 8.992 19.469 9.805 1 98.38 79 ILE B CA 1
ATOM 3072 C C . ILE B 1 79 ? 10.516 19.516 9.938 1 98.38 79 ILE B C 1
ATOM 3074 O O . ILE B 1 79 ? 11.133 18.547 10.375 1 98.38 79 ILE B O 1
ATOM 3078 N N . ARG B 1 80 ? 11.07 20.625 9.688 1 97.5 80 ARG B N 1
ATOM 3079 C CA . ARG B 1 80 ? 12.523 20.797 9.711 1 97.5 80 ARG B CA 1
ATOM 3080 C C . ARG B 1 80 ? 13.047 20.781 11.148 1 97.5 80 ARG B C 1
ATOM 3082 O O . ARG B 1 80 ? 14.234 20.531 11.375 1 97.5 80 ARG B O 1
ATOM 3089 N N . SER B 1 81 ? 12.211 21.047 12.07 1 97.56 81 SER B N 1
ATOM 3090 C CA . SER B 1 81 ? 12.617 21.062 13.477 1 97.56 81 SER B CA 1
ATOM 3091 C C . SER B 1 81 ? 13.055 19.672 13.938 1 97.56 81 SER B C 1
ATOM 3093 O O . SER B 1 81 ? 13.719 19.547 14.969 1 97.56 81 SER B O 1
ATOM 3095 N N . PHE B 1 82 ? 12.727 18.672 13.188 1 98.31 82 PHE B N 1
ATOM 3096 C CA . PHE B 1 82 ? 13.047 17.312 13.57 1 98.31 82 PHE B CA 1
ATOM 3097 C C . PHE B 1 82 ? 14.453 16.922 13.109 1 98.31 82 PHE B C 1
ATOM 3099 O O . PHE B 1 82 ? 14.961 15.859 13.469 1 98.31 82 PHE B O 1
ATOM 3106 N N . LEU B 1 83 ? 15.078 17.75 12.328 1 97.38 83 LEU B N 1
ATOM 3107 C CA . LEU B 1 83 ? 16.453 17.484 11.898 1 97.38 83 LEU B CA 1
ATOM 3108 C C . LEU B 1 83 ? 17.422 17.656 13.062 1 97.38 83 LEU B C 1
ATOM 3110 O O . LEU B 1 83 ? 17.312 18.609 13.836 1 97.38 83 LEU B O 1
ATOM 3114 N N . GLU B 1 84 ? 18.312 16.734 13.164 1 95.75 84 GLU B N 1
ATOM 3115 C CA . GLU B 1 84 ? 19.375 16.844 14.156 1 95.75 84 GLU B CA 1
ATOM 3116 C C . GLU B 1 84 ? 20.484 17.766 13.664 1 95.75 84 GLU B C 1
ATOM 3118 O O . GLU B 1 84 ? 20.656 17.969 12.453 1 95.75 84 GLU B O 1
ATOM 3123 N N . PRO B 1 85 ? 21.234 18.297 14.57 1 94.06 85 PRO B N 1
ATOM 3124 C CA . PRO B 1 85 ? 22.297 19.234 14.195 1 94.06 85 PRO B CA 1
ATOM 3125 C C . PRO B 1 85 ? 23.297 18.641 13.211 1 94.06 85 PRO B C 1
ATOM 3127 O O . PRO B 1 85 ? 23.859 19.359 12.383 1 94.06 85 PRO B O 1
ATOM 3130 N N . GLU B 1 86 ? 23.5 17.375 13.25 1 94.19 86 GLU B N 1
ATOM 3131 C CA . GLU B 1 86 ? 24.484 16.719 12.398 1 94.19 86 GLU B CA 1
ATOM 3132 C C . GLU B 1 86 ? 23.875 16.312 11.062 1 94.19 86 GLU B C 1
ATOM 3134 O O . GLU B 1 86 ? 24.547 15.688 10.234 1 94.19 86 GLU B O 1
ATOM 3139 N N . GLU B 1 87 ? 22.641 16.734 10.898 1 95.81 87 GLU B N 1
ATOM 3140 C CA . GLU B 1 87 ? 21.953 16.359 9.664 1 95.81 87 GLU B CA 1
ATOM 3141 C C . GLU B 1 87 ? 21.719 17.578 8.766 1 95.81 87 GLU B C 1
ATOM 3143 O O . GLU B 1 87 ? 21.641 18.703 9.258 1 95.81 87 GLU B O 1
ATOM 3148 N N . MET B 1 88 ? 21.719 17.266 7.488 1 95.38 88 MET B N 1
ATOM 3149 C CA . MET B 1 88 ? 21.312 18.234 6.484 1 95.38 88 MET B CA 1
ATOM 3150 C C . MET B 1 88 ? 20.141 17.719 5.656 1 95.38 88 MET B C 1
ATOM 3152 O O . MET B 1 88 ? 20.125 16.547 5.273 1 95.38 88 MET B O 1
ATOM 3156 N N . LEU B 1 89 ? 19.266 18.641 5.391 1 96.5 89 LEU B N 1
ATOM 3157 C CA . LEU B 1 89 ? 18.078 18.25 4.625 1 96.5 89 LEU B CA 1
ATOM 3158 C C . LEU B 1 89 ? 18.438 18.031 3.158 1 96.5 89 LEU B C 1
ATOM 3160 O O . LEU B 1 89 ? 19.016 18.906 2.521 1 96.5 89 LEU B O 1
ATOM 3164 N N . ASP B 1 90 ? 18.078 16.906 2.684 1 95.56 90 ASP B N 1
ATOM 3165 C CA . ASP B 1 90 ? 18.188 16.641 1.253 1 95.56 90 ASP B CA 1
ATOM 3166 C C . ASP B 1 90 ? 16.922 17.062 0.518 1 95.56 90 ASP B C 1
ATOM 3168 O O . ASP B 1 90 ? 16.938 18 -0.272 1 95.56 90 ASP B O 1
ATOM 3172 N N . GLN B 1 91 ? 15.836 16.469 0.856 1 97.06 91 GLN B N 1
ATOM 3173 C CA . GLN B 1 91 ? 14.547 16.688 0.199 1 97.06 91 GLN B CA 1
ATOM 3174 C C . GLN B 1 91 ? 13.391 16.312 1.116 1 97.06 91 GLN B C 1
ATOM 3176 O O . GLN B 1 91 ? 13.539 15.453 1.988 1 97.06 91 GLN B O 1
ATOM 3181 N N . ILE B 1 92 ? 12.297 17.047 0.959 1 98.25 92 ILE B N 1
ATOM 3182 C CA . ILE B 1 92 ? 11.039 16.656 1.593 1 98.25 92 ILE B CA 1
ATOM 3183 C C . ILE B 1 92 ? 10.07 16.125 0.54 1 98.25 92 ILE B C 1
ATOM 3185 O O . ILE B 1 92 ? 9.758 16.828 -0.432 1 98.25 92 ILE B O 1
ATOM 3189 N N . TYR B 1 93 ? 9.664 14.906 0.693 1 98.06 93 TYR B N 1
ATOM 3190 C CA . TYR B 1 93 ? 8.562 14.352 -0.084 1 98.06 93 TYR B CA 1
ATOM 3191 C C . TYR B 1 93 ? 7.242 14.477 0.673 1 98.06 93 TYR B C 1
ATOM 3193 O O . TYR B 1 93 ? 7.105 13.961 1.783 1 98.06 93 TYR B O 1
ATOM 3201 N N . PHE B 1 94 ? 6.348 15.195 0.054 1 98.25 94 PHE B N 1
ATOM 3202 C CA . PHE B 1 94 ? 5.09 15.555 0.695 1 98.25 94 PHE B CA 1
ATOM 3203 C C . PHE B 1 94 ? 3.916 14.883 -0.012 1 98.25 94 PHE B C 1
ATOM 3205 O O . PHE B 1 94 ? 3.592 15.227 -1.15 1 98.25 94 PHE B O 1
ATOM 3212 N N . TYR B 1 95 ? 3.281 13.938 0.695 1 96.75 95 TYR B N 1
ATOM 3213 C CA . TYR B 1 95 ? 2.26 13.109 0.068 1 96.75 95 TYR B CA 1
ATOM 3214 C C . TYR B 1 95 ? 0.862 13.617 0.395 1 96.75 95 TYR B C 1
ATOM 3216 O O . TYR B 1 95 ? 0.476 13.688 1.564 1 96.75 95 TYR B O 1
ATOM 3224 N N . VAL B 1 96 ? 0.136 13.898 -0.64 1 93.75 96 VAL B N 1
ATOM 3225 C CA . VAL B 1 96 ? -1.22 14.422 -0.489 1 93.75 96 VAL B CA 1
ATOM 3226 C C . VAL B 1 96 ? -2.166 13.672 -1.428 1 93.75 96 VAL B C 1
ATOM 3228 O O . VAL B 1 96 ? -1.722 12.945 -2.314 1 93.75 96 VAL B O 1
ATOM 3231 N N . SER B 1 97 ? -3.416 13.789 -1.166 1 87.75 97 SER B N 1
ATOM 3232 C CA . SER B 1 97 ? -4.43 13.242 -2.062 1 87.75 97 SER B CA 1
ATOM 3233 C C . SER B 1 97 ? -4.801 14.234 -3.154 1 87.75 97 SER B C 1
ATOM 3235 O O . SER B 1 97 ? -4.734 15.453 -2.943 1 87.75 97 SER B O 1
ATOM 3237 N N . GLU B 1 98 ? -5.172 13.711 -4.23 1 88.94 98 GLU B N 1
ATOM 3238 C CA . GLU B 1 98 ? -5.699 14.578 -5.277 1 88.94 98 GLU B CA 1
ATOM 3239 C C . GLU B 1 98 ? -7.004 15.242 -4.844 1 88.94 98 GLU B C 1
ATOM 3241 O O . GLU B 1 98 ? -7.863 14.594 -4.242 1 88.94 98 GLU B O 1
ATOM 3246 N N . PRO B 1 99 ? -7.137 16.516 -5.109 1 88.75 99 PRO B N 1
ATOM 3247 C CA . PRO B 1 99 ? -8.406 17.188 -4.805 1 88.75 99 PRO B CA 1
ATOM 3248 C C . PRO B 1 99 ? -9.578 16.609 -5.598 1 88.75 99 PRO B C 1
ATOM 3250 O O . PRO B 1 99 ? -9.398 16.141 -6.723 1 88.75 99 PRO B O 1
ATOM 3253 N N . PHE B 1 100 ? -10.758 16.797 -5.043 1 86.62 100 PHE B N 1
ATOM 3254 C CA . PHE B 1 100 ? -11.969 16.266 -5.645 1 86.62 100 PHE B CA 1
ATOM 3255 C C . PHE B 1 100 ? -12.172 16.812 -7.051 1 86.62 100 PHE B C 1
ATOM 3257 O O . PHE B 1 100 ? -12.469 16.062 -7.98 1 86.62 100 PHE B O 1
ATOM 3264 N N . THR B 1 101 ? -12 18.078 -7.207 1 87 101 THR B N 1
ATOM 3265 C CA . THR B 1 101 ? -12.266 18.734 -8.484 1 87 101 THR B CA 1
ATOM 3266 C C . THR B 1 101 ? -11.312 18.219 -9.562 1 87 101 THR B C 1
ATOM 3268 O O . THR B 1 101 ? -11.648 18.234 -10.75 1 87 101 THR B O 1
ATOM 3271 N N . GLU B 1 102 ? -10.219 17.781 -9.156 1 85.5 102 GLU B N 1
ATOM 3272 C CA . GLU B 1 102 ? -9.266 17.219 -10.109 1 85.5 102 GLU B CA 1
ATOM 3273 C C . GLU B 1 102 ? -9.617 15.773 -10.453 1 85.5 102 GLU B C 1
ATOM 3275 O O . GLU B 1 102 ? -9.273 15.289 -11.531 1 85.5 102 GLU B O 1
ATOM 3280 N N . ALA B 1 103 ? -10.195 15.086 -9.57 1 82.25 103 ALA B N 1
ATOM 3281 C CA . ALA B 1 103 ? -10.617 13.703 -9.789 1 82.25 103 ALA B CA 1
ATOM 3282 C C . ALA B 1 103 ? -11.93 13.641 -10.562 1 82.25 103 ALA B C 1
ATOM 3284 O O . ALA B 1 103 ? -12.242 12.633 -11.188 1 82.25 103 ALA B O 1
ATOM 3285 N N . GLU B 1 104 ? -12.711 14.695 -10.531 1 85.75 104 GLU B N 1
ATOM 3286 C CA . GLU B 1 104 ? -14.086 14.719 -11.016 1 85.75 104 GLU B CA 1
ATOM 3287 C C . GLU B 1 104 ? -14.156 14.367 -12.5 1 85.75 104 GLU B C 1
ATOM 3289 O O . GLU B 1 104 ? -15.016 13.594 -12.93 1 85.75 104 GLU B O 1
ATOM 3294 N N . PRO B 1 105 ? -13.297 14.906 -13.305 1 83.5 105 PRO B N 1
ATOM 3295 C CA . PRO B 1 105 ? -13.352 14.555 -14.727 1 83.5 105 PRO B CA 1
ATOM 3296 C C . PRO B 1 105 ? -13.188 13.055 -14.969 1 83.5 105 PRO B C 1
ATOM 3298 O O . PRO B 1 105 ? -13.812 12.492 -15.867 1 83.5 105 PRO B O 1
ATOM 3301 N N . ARG B 1 106 ? -12.336 12.484 -14.273 1 82 106 ARG B N 1
ATOM 3302 C CA . ARG B 1 106 ? -12.133 11.047 -14.398 1 82 106 ARG B CA 1
ATOM 3303 C C . ARG B 1 106 ? -13.383 10.281 -13.961 1 82 106 ARG B C 1
ATOM 3305 O O . ARG B 1 106 ? -13.758 9.289 -14.586 1 82 106 ARG B O 1
ATOM 3312 N N . ILE B 1 107 ? -13.977 10.789 -12.93 1 82.38 107 ILE B N 1
ATOM 3313 C CA . ILE B 1 107 ? -15.203 10.172 -12.445 1 82.38 107 ILE B CA 1
ATOM 3314 C C . ILE B 1 107 ? -16.297 10.312 -13.492 1 82.38 107 ILE B C 1
ATOM 3316 O O . ILE B 1 107 ? -17.016 9.359 -13.781 1 82.38 107 ILE B O 1
ATOM 3320 N N . LYS B 1 108 ? -16.453 11.5 -13.984 1 81.81 108 LYS B N 1
ATOM 3321 C CA . LYS B 1 108 ? -17.453 11.781 -15.016 1 81.81 108 LYS B CA 1
ATOM 3322 C C . LYS B 1 108 ? -17.234 10.891 -16.234 1 81.81 108 LYS B C 1
ATOM 3324 O O . LYS B 1 108 ? -18.203 10.422 -16.844 1 81.81 108 LYS B O 1
ATOM 3329 N N . GLY B 1 109 ? -16 10.672 -16.594 1 77.5 109 GLY B N 1
ATOM 3330 C CA . GLY B 1 109 ? -15.68 9.844 -17.75 1 77.5 109 GLY B CA 1
ATOM 3331 C C . GLY B 1 109 ? -16.094 8.398 -17.578 1 77.5 109 GLY B C 1
ATOM 3332 O O . GLY B 1 109 ? -16.469 7.734 -18.547 1 77.5 109 GLY B O 1
ATOM 3333 N N . ASN B 1 110 ? -16.141 7.98 -16.406 1 74.69 110 ASN B N 1
ATOM 3334 C CA . ASN B 1 110 ? -16.422 6.57 -16.141 1 74.69 110 ASN B CA 1
ATOM 3335 C C . ASN B 1 110 ? -17.844 6.352 -15.664 1 74.69 110 ASN B C 1
ATOM 3337 O O . ASN B 1 110 ? -18.484 5.355 -16.016 1 74.69 110 ASN B O 1
ATOM 3341 N N . LYS B 1 111 ? -18.281 7.27 -14.867 1 80.62 111 LYS B N 1
ATOM 3342 C CA . LYS B 1 111 ? -19.594 7.137 -14.219 1 80.62 111 LYS B CA 1
ATOM 3343 C C . LYS B 1 111 ? -20.375 8.445 -14.281 1 80.62 111 LYS B C 1
ATOM 3345 O O . LYS B 1 111 ? -20.828 8.945 -13.25 1 80.62 111 LYS B O 1
ATOM 3350 N N . ASN B 1 112 ? -20.609 8.883 -15.43 1 81.44 112 ASN B N 1
ATOM 3351 C CA . ASN B 1 112 ? -21.234 10.188 -15.625 1 81.44 112 ASN B CA 1
ATOM 3352 C C . ASN B 1 112 ? -22.656 10.234 -15.047 1 81.44 112 ASN B C 1
ATOM 3354 O O . ASN B 1 112 ? -23 11.164 -14.312 1 81.44 112 ASN B O 1
ATOM 3358 N N . LYS B 1 113 ? -23.391 9.203 -15.359 1 83.75 113 LYS B N 1
ATOM 3359 C CA . LYS B 1 113 ? -24.781 9.172 -14.898 1 83.75 113 LYS B CA 1
ATOM 3360 C C . LYS B 1 113 ? -24.859 9.18 -13.375 1 83.75 113 LYS B C 1
ATOM 3362 O O . LYS B 1 113 ? -25.609 9.953 -12.789 1 83.75 113 LYS B O 1
ATOM 3367 N N . GLU B 1 114 ? -24.062 8.453 -12.766 1 84.19 114 GLU B N 1
ATOM 3368 C CA . GLU B 1 114 ? -24.047 8.352 -11.305 1 84.19 114 GLU B CA 1
ATOM 3369 C C . GLU B 1 114 ? -23.609 9.664 -10.664 1 84.19 114 GLU B C 1
ATOM 3371 O O . GLU B 1 114 ? -24.156 10.078 -9.641 1 84.19 114 GLU B O 1
ATOM 3376 N N . LEU B 1 115 ? -22.641 10.227 -11.25 1 87.75 115 LEU B N 1
ATOM 3377 C CA . LEU B 1 115 ? -22.125 11.484 -10.727 1 87.75 115 LEU B CA 1
ATOM 3378 C C . LEU B 1 115 ? -23.188 12.578 -10.812 1 87.75 115 LEU B C 1
ATOM 3380 O O . LEU B 1 115 ? -23.375 13.344 -9.867 1 87.75 115 LEU B O 1
ATOM 3384 N N . GLU B 1 116 ? -23.859 12.625 -11.938 1 87.38 116 GLU B N 1
ATOM 3385 C CA . GLU B 1 116 ? -24.891 13.633 -12.125 1 87.38 116 GLU B CA 1
ATOM 3386 C C . GLU B 1 116 ? -26.062 13.414 -11.164 1 87.38 116 GLU B C 1
ATOM 3388 O O . GLU B 1 116 ? -26.609 14.367 -10.617 1 87.38 116 GLU B O 1
ATOM 3393 N N . GLU B 1 117 ? -26.344 12.219 -11.023 1 85.62 117 GLU B N 1
ATOM 3394 C CA . GLU B 1 117 ? -27.406 11.883 -10.078 1 85.62 117 GLU B CA 1
ATOM 3395 C C . GLU B 1 117 ? -27.016 12.289 -8.656 1 85.62 117 GLU B C 1
ATOM 3397 O O . GLU B 1 117 ? -27.844 12.82 -7.906 1 85.62 117 GLU B O 1
ATOM 3402 N N . TYR B 1 118 ? -25.859 11.961 -8.305 1 87 118 TYR B N 1
ATOM 3403 C CA . TYR B 1 118 ? -25.344 12.352 -7 1 87 118 TYR B CA 1
ATOM 3404 C C . TYR B 1 118 ? -25.422 13.867 -6.816 1 87 118 TYR B C 1
ATOM 3406 O O . TYR B 1 118 ? -25.844 14.344 -5.762 1 87 118 TYR B O 1
ATOM 3414 N N . LYS B 1 119 ? -25.016 14.617 -7.828 1 87.5 119 LYS B N 1
ATOM 3415 C CA . LYS B 1 119 ? -25.031 16.078 -7.766 1 87.5 119 LYS B CA 1
ATOM 3416 C C . LYS B 1 119 ? -26.453 16.594 -7.562 1 87.5 119 LYS B C 1
ATOM 3418 O O . LYS B 1 119 ? -26.688 17.516 -6.773 1 87.5 119 LYS B O 1
ATOM 3423 N N . ASP B 1 120 ? -27.312 15.961 -8.25 1 88.62 120 ASP B N 1
ATOM 3424 C CA . ASP B 1 120 ? -28.703 16.391 -8.211 1 88.62 120 ASP B CA 1
ATOM 3425 C C . ASP B 1 120 ? -29.344 16.062 -6.863 1 88.62 120 ASP B C 1
ATOM 3427 O O . ASP B 1 120 ? -30.094 16.875 -6.316 1 88.62 120 ASP B O 1
ATOM 3431 N N . LYS B 1 121 ? -29.031 14.953 -6.383 1 84.69 121 LYS B N 1
ATOM 3432 C CA . LYS B 1 121 ? -29.656 14.469 -5.16 1 84.69 121 LYS B CA 1
ATOM 3433 C C . LYS B 1 121 ? -29 15.07 -3.922 1 84.69 121 LYS B C 1
ATOM 3435 O O . LYS B 1 121 ? -29.625 15.18 -2.867 1 84.69 121 LYS B O 1
ATOM 3440 N N . ASN B 1 122 ? -27.734 15.438 -4.07 1 87.69 122 ASN B N 1
ATOM 3441 C CA . ASN B 1 122 ? -26.984 15.938 -2.92 1 87.69 122 ASN B CA 1
ATOM 3442 C C . ASN B 1 122 ? -26.234 17.219 -3.25 1 87.69 122 ASN B C 1
ATOM 3444 O O . ASN B 1 122 ? -25.031 17.312 -3.049 1 87.69 122 ASN B O 1
ATOM 3448 N N . PRO B 1 123 ? -26.891 18.234 -3.6 1 88.31 123 PRO B N 1
ATOM 3449 C CA . PRO B 1 123 ? -26.234 19.469 -4.039 1 88.31 123 PRO B CA 1
ATOM 3450 C C . PRO B 1 123 ? -25.391 20.109 -2.941 1 88.31 123 PRO B C 1
ATOM 3452 O O . PRO B 1 123 ? -24.328 20.672 -3.221 1 88.31 123 PRO B O 1
ATOM 3455 N N . LYS B 1 124 ? -25.875 20.094 -1.764 1 88.38 124 LYS B N 1
ATOM 3456 C CA . LYS B 1 124 ? -25.125 20.703 -0.668 1 88.38 124 LYS B CA 1
ATOM 3457 C C . LYS B 1 124 ? -23.828 19.953 -0.404 1 88.38 124 LYS B C 1
ATOM 3459 O O . LYS B 1 124 ? -22.781 20.578 -0.19 1 88.38 124 LYS B O 1
ATOM 3464 N N . ASP B 1 125 ? -23.938 18.656 -0.369 1 87.38 125 ASP B N 1
ATOM 3465 C CA . ASP B 1 125 ? -22.734 17.859 -0.175 1 87.38 125 ASP B CA 1
ATOM 3466 C C . ASP B 1 125 ? -21.734 18.078 -1.307 1 87.38 125 ASP B C 1
ATOM 3468 O O . ASP B 1 125 ? -20.531 18.203 -1.063 1 87.38 125 ASP B O 1
ATOM 3472 N N . TYR B 1 126 ? -22.25 18.125 -2.436 1 88.75 126 TYR B N 1
ATOM 3473 C CA . TYR B 1 126 ? -21.406 18.359 -3.598 1 88.75 126 TYR B CA 1
ATOM 3474 C C . TYR B 1 126 ? -20.688 19.703 -3.488 1 88.75 126 TYR B C 1
ATOM 3476 O O . TYR B 1 126 ? -19.484 19.797 -3.713 1 88.75 126 TYR B O 1
ATOM 3484 N N . GLU B 1 127 ? -21.391 20.672 -3.174 1 90.19 127 GLU B N 1
ATOM 3485 C CA . GLU B 1 127 ? -20.812 22 -3.029 1 90.19 127 GLU B CA 1
ATOM 3486 C C . GLU B 1 127 ? -19.75 22.016 -1.945 1 90.19 127 GLU B C 1
ATOM 3488 O O . GLU B 1 127 ? -18.688 22.641 -2.117 1 90.19 127 GLU B O 1
ATOM 3493 N N . LYS B 1 128 ? -20.031 21.438 -0.924 1 89.81 128 LYS B N 1
ATOM 3494 C CA . LYS B 1 128 ? -19.062 21.344 0.161 1 89.81 128 LYS B CA 1
ATOM 3495 C C . LYS B 1 128 ? -17.766 20.672 -0.312 1 89.81 128 LYS B C 1
ATOM 3497 O O . LYS B 1 128 ? -16.672 21.109 0.036 1 89.81 128 LYS B O 1
ATOM 3502 N N . ARG B 1 129 ? -17.891 19.688 -1.058 1 88.19 129 ARG B N 1
ATOM 3503 C CA . ARG B 1 129 ? -16.734 18.969 -1.581 1 88.19 129 ARG B CA 1
ATOM 3504 C C . ARG B 1 129 ? -15.945 19.828 -2.551 1 88.19 129 ARG B C 1
ATOM 3506 O O . ARG B 1 129 ? -14.711 19.797 -2.551 1 88.19 129 ARG B O 1
ATOM 3513 N N . VAL B 1 130 ? -16.641 20.531 -3.35 1 89.81 130 VAL B N 1
ATOM 3514 C CA . VAL B 1 130 ? -15.992 21.438 -4.301 1 89.81 130 VAL B CA 1
ATOM 3515 C C . VAL B 1 130 ? -15.234 22.531 -3.553 1 89.81 130 VAL B C 1
ATOM 3517 O O . VAL B 1 130 ? -14.078 22.812 -3.873 1 89.81 130 VAL B O 1
ATOM 3520 N N . ASN B 1 131 ? -15.844 23.047 -2.57 1 89.25 131 ASN B N 1
ATOM 3521 C CA . ASN B 1 131 ? -15.203 24.094 -1.768 1 89.25 131 ASN B CA 1
ATOM 3522 C C . ASN B 1 131 ? -13.969 23.562 -1.051 1 89.25 131 ASN B C 1
ATOM 3524 O O . ASN B 1 131 ? -12.906 24.188 -1.081 1 89.25 131 ASN B O 1
ATOM 3528 N N . LYS B 1 132 ? -14.133 22.484 -0.458 1 88.5 132 LYS B N 1
ATOM 3529 C CA . LYS B 1 132 ? -13 21.844 0.204 1 88.5 132 LYS B CA 1
ATOM 3530 C C . LYS B 1 132 ? -11.875 21.547 -0.786 1 88.5 132 LYS B C 1
ATOM 3532 O O . LYS B 1 132 ? -10.695 21.703 -0.458 1 88.5 132 LYS B O 1
ATOM 3537 N N . SER B 1 133 ? -12.289 21.125 -1.879 1 89.38 133 SER B N 1
ATOM 3538 C CA . SER B 1 133 ? -11.328 20.844 -2.939 1 89.38 133 SER B CA 1
ATOM 3539 C C . SER B 1 133 ? -10.523 22.078 -3.303 1 89.38 133 SER B C 1
ATOM 3541 O O . SER B 1 133 ? -9.312 21.984 -3.541 1 89.38 133 SER B O 1
ATOM 3543 N N . GLY B 1 134 ? -11.172 23.141 -3.346 1 89.56 134 GLY B N 1
ATOM 3544 C CA . GLY B 1 134 ? -10.469 24.391 -3.625 1 89.56 134 GLY B CA 1
ATOM 3545 C C . GLY B 1 134 ? -9.406 24.719 -2.59 1 89.56 134 GLY B C 1
ATOM 3546 O O . GLY B 1 134 ? -8.297 25.125 -2.939 1 89.56 134 GLY B O 1
ATOM 3547 N N . ILE B 1 135 ? -9.75 24.516 -1.468 1 88.5 135 ILE B N 1
ATOM 3548 C CA . ILE B 1 135 ? -8.828 24.766 -0.362 1 88.5 135 ILE B CA 1
ATOM 3549 C C . ILE B 1 135 ? -7.633 23.828 -0.461 1 88.5 135 ILE B C 1
ATOM 3551 O O . ILE B 1 135 ? -6.484 24.266 -0.347 1 88.5 135 ILE B O 1
ATOM 3555 N N . ILE B 1 136 ? -7.926 22.625 -0.753 1 89.5 136 ILE B N 1
ATOM 3556 C CA . ILE B 1 136 ? -6.883 21.609 -0.871 1 89.5 136 ILE B CA 1
ATOM 3557 C C . ILE B 1 136 ? -5.969 21.938 -2.045 1 89.5 136 ILE B C 1
ATOM 3559 O O . ILE B 1 136 ? -4.742 21.828 -1.936 1 89.5 136 ILE B O 1
ATOM 3563 N N . GLN B 1 137 ? -6.578 22.312 -3.051 1 91.88 137 GLN B N 1
ATOM 3564 C CA . GLN B 1 137 ? -5.809 22.672 -4.238 1 91.88 137 GLN B CA 1
ATOM 3565 C C . GLN B 1 137 ? -4.852 23.828 -3.947 1 91.88 137 GLN B C 1
ATOM 3567 O O . GLN B 1 137 ? -3.688 23.797 -4.359 1 91.88 137 GLN B O 1
ATOM 3572 N N . SER B 1 138 ? -5.355 24.781 -3.309 1 92.88 138 SER B N 1
ATOM 3573 C CA . SER B 1 138 ? -4.531 25.922 -2.949 1 92.88 138 SER B CA 1
ATOM 3574 C C . SER B 1 138 ? -3.395 25.516 -2.018 1 92.88 138 SER B C 1
ATOM 3576 O O . SER B 1 138 ? -2.244 25.922 -2.223 1 92.88 138 SER B O 1
ATOM 3578 N N . PHE B 1 139 ? -3.74 24.812 -1.106 1 93.06 139 PHE B N 1
ATOM 3579 C CA . PHE B 1 139 ? -2.75 24.297 -0.167 1 93.06 139 PHE B CA 1
ATOM 3580 C C . PHE B 1 139 ? -1.667 23.516 -0.896 1 93.06 139 PHE B C 1
ATOM 3582 O O . PHE B 1 139 ? -0.475 23.734 -0.683 1 93.06 139 PHE B O 1
ATOM 3589 N N . ASN B 1 140 ? -2.08 22.578 -1.706 1 94.12 140 ASN B N 1
ATOM 3590 C CA . ASN B 1 140 ? -1.146 21.766 -2.471 1 94.12 140 ASN B CA 1
ATOM 3591 C C . ASN B 1 140 ? -0.216 22.625 -3.324 1 94.12 140 ASN B C 1
ATOM 3593 O O . ASN B 1 140 ? 0.988 22.359 -3.389 1 94.12 140 ASN B O 1
ATOM 3597 N N . HIS B 1 141 ? -0.824 23.562 -3.938 1 94.44 141 HIS B N 1
ATOM 3598 C CA . HIS B 1 141 ? -0.055 24.469 -4.785 1 94.44 141 HIS B CA 1
ATOM 3599 C C . HIS B 1 141 ? 1.003 25.219 -3.98 1 94.44 141 HIS B C 1
ATOM 3601 O O . HIS B 1 141 ? 2.156 25.312 -4.402 1 94.44 141 HIS B O 1
ATOM 3607 N N . GLU B 1 142 ? 0.655 25.719 -2.848 1 95.38 142 GLU B N 1
ATOM 3608 C CA . GLU B 1 142 ? 1.572 26.469 -1.997 1 95.38 142 GLU B CA 1
ATOM 3609 C C . GLU B 1 142 ? 2.705 25.578 -1.488 1 95.38 142 GLU B C 1
ATOM 3611 O O . GLU B 1 142 ? 3.867 26 -1.477 1 95.38 142 GLU B O 1
ATOM 3616 N N . ILE B 1 143 ? 2.375 24.391 -1.119 1 96.31 143 ILE B N 1
ATOM 3617 C CA . ILE B 1 143 ? 3.367 23.453 -0.608 1 96.31 143 ILE B CA 1
ATOM 3618 C C . ILE B 1 143 ? 4.352 23.078 -1.718 1 96.31 143 ILE B C 1
ATOM 3620 O O . ILE B 1 143 ? 5.562 23.031 -1.49 1 96.31 143 ILE B O 1
ATOM 3624 N N . ALA B 1 144 ? 3.852 22.906 -2.869 1 95.75 144 ALA B N 1
ATOM 3625 C CA . ALA B 1 144 ? 4.66 22.484 -4.016 1 95.75 144 ALA B CA 1
ATOM 3626 C C . ALA B 1 144 ? 5.68 23.562 -4.379 1 95.75 144 ALA B C 1
ATOM 3628 O O . ALA B 1 144 ? 6.711 23.266 -4.988 1 95.75 144 ALA B O 1
ATOM 3629 N N . GLN B 1 145 ? 5.461 24.781 -4.008 1 95.75 145 GLN B N 1
ATOM 3630 C CA . GLN B 1 145 ? 6.324 25.891 -4.379 1 95.75 145 GLN B CA 1
ATOM 3631 C C . GLN B 1 145 ? 7.457 26.078 -3.373 1 95.75 145 GLN B C 1
ATOM 3633 O O . GLN B 1 145 ? 8.391 26.844 -3.613 1 95.75 145 GLN B O 1
ATOM 3638 N N . GLN B 1 146 ? 7.371 25.391 -2.328 1 95.31 146 GLN B N 1
ATOM 3639 C CA . GLN B 1 146 ? 8.375 25.547 -1.283 1 95.31 146 GLN B CA 1
ATOM 3640 C C . GLN B 1 146 ? 9.703 24.922 -1.694 1 95.31 146 GLN B C 1
ATOM 3642 O O . GLN B 1 146 ? 9.727 23.938 -2.438 1 95.31 146 GLN B O 1
ATOM 3647 N N . ASN B 1 147 ? 10.75 25.531 -1.162 1 94.19 147 ASN B N 1
ATOM 3648 C CA . ASN B 1 147 ? 12.078 25 -1.459 1 94.19 147 ASN B CA 1
ATOM 3649 C C . ASN B 1 147 ? 12.266 23.609 -0.891 1 94.19 147 ASN B C 1
ATOM 3651 O O . ASN B 1 147 ? 11.836 23.312 0.229 1 94.19 147 ASN B O 1
ATOM 3655 N N . GLN B 1 148 ? 12.906 22.672 -1.724 1 96.19 148 GLN B N 1
ATOM 3656 C CA . GLN B 1 148 ? 13.289 21.312 -1.353 1 96.19 148 GLN B CA 1
ATOM 3657 C C . GLN B 1 148 ? 12.062 20.453 -1.038 1 96.19 148 GLN B C 1
ATOM 3659 O O . GLN B 1 148 ? 12.109 19.594 -0.156 1 96.19 148 GLN B O 1
ATOM 3664 N N . VAL B 1 149 ? 10.914 20.875 -1.621 1 98 149 VAL B N 1
ATOM 3665 C CA . VAL B 1 149 ? 9.703 20.078 -1.426 1 98 149 VAL B CA 1
ATOM 3666 C C . VAL B 1 149 ? 9.273 19.453 -2.754 1 98 149 VAL B C 1
ATOM 3668 O O . VAL B 1 149 ? 9.219 20.141 -3.777 1 98 149 VAL B O 1
ATOM 3671 N N . GLU B 1 150 ? 9.133 18.203 -2.75 1 96.88 150 GLU B N 1
ATOM 3672 C CA . GLU B 1 150 ? 8.5 17.484 -3.857 1 96.88 150 GLU B CA 1
ATOM 3673 C C . GLU B 1 150 ? 7.109 17 -3.475 1 96.88 150 GLU B C 1
ATOM 3675 O O . GLU B 1 150 ? 6.961 16.172 -2.572 1 96.88 150 GLU B O 1
ATOM 3680 N N . LEU B 1 151 ? 6.145 17.531 -4.148 1 96.94 151 LEU B N 1
ATOM 3681 C CA . LEU B 1 151 ? 4.766 17.125 -3.9 1 96.94 151 LEU B CA 1
ATOM 3682 C C . LEU B 1 151 ? 4.449 15.805 -4.609 1 96.94 151 LEU B C 1
ATOM 3684 O O . LEU B 1 151 ? 4.703 15.664 -5.809 1 96.94 151 LEU B O 1
ATOM 3688 N N . ARG B 1 152 ? 3.992 14.82 -3.842 1 95.5 152 ARG B N 1
ATOM 3689 C CA . ARG B 1 152 ? 3.543 13.531 -4.359 1 95.5 152 ARG B CA 1
ATOM 3690 C C . ARG B 1 152 ? 2.033 13.375 -4.203 1 95.5 152 ARG B C 1
ATOM 3692 O O . ARG B 1 152 ? 1.519 13.344 -3.084 1 95.5 152 ARG B O 1
ATOM 3699 N N . VAL B 1 153 ? 1.353 13.227 -5.285 1 91.56 153 VAL B N 1
ATOM 3700 C CA . VAL B 1 153 ? -0.106 13.25 -5.246 1 91.56 153 VAL B CA 1
ATOM 3701 C C . VAL B 1 153 ? -0.651 11.852 -5.52 1 91.56 153 VAL B C 1
ATOM 3703 O O . VAL B 1 153 ? -0.342 11.25 -6.555 1 91.56 153 VAL B O 1
ATOM 3706 N N . GLY B 1 154 ? -1.351 11.336 -4.566 1 87.69 154 GLY B N 1
ATOM 3707 C CA . GLY B 1 154 ? -2.057 10.078 -4.758 1 87.69 154 GLY B CA 1
ATOM 3708 C C . GLY B 1 154 ? -3.402 10.25 -5.434 1 87.69 154 GLY B C 1
ATOM 3709 O O . GLY B 1 154 ? -4.043 11.289 -5.305 1 87.69 154 GLY B O 1
ATOM 3710 N N . ARG B 1 155 ? -3.861 9.203 -6.059 1 83.19 155 ARG B N 1
ATOM 3711 C CA . ARG B 1 155 ? -5.145 9.25 -6.75 1 83.19 155 ARG B CA 1
ATOM 3712 C C . ARG B 1 155 ? -6.293 8.961 -5.789 1 83.19 155 ARG B C 1
ATOM 3714 O O . ARG B 1 155 ? -6.102 8.305 -4.762 1 83.19 155 ARG B O 1
ATOM 3721 N N . VAL B 1 156 ? -7.441 9.516 -6.133 1 80 156 VAL B N 1
ATOM 3722 C CA . VAL B 1 156 ? -8.648 9.266 -5.355 1 80 156 VAL B CA 1
ATOM 3723 C C . VAL B 1 156 ? -9.508 8.219 -6.07 1 80 156 VAL B C 1
ATOM 3725 O O . VAL B 1 156 ? -9.727 8.305 -7.281 1 80 156 VAL B O 1
ATOM 3728 N N . LYS B 1 157 ? -9.844 7.176 -5.305 1 76.56 157 LYS B N 1
ATOM 3729 C CA . LYS B 1 157 ? -10.867 6.242 -5.777 1 76.56 157 LYS B CA 1
ATOM 3730 C C . LYS B 1 157 ? -12.258 6.676 -5.328 1 76.56 157 LYS B C 1
ATOM 3732 O O . LYS B 1 157 ? -12.406 7.312 -4.285 1 76.56 157 LYS B O 1
ATOM 3737 N N . TYR B 1 158 ? -13.227 6.363 -6.215 1 79.38 158 TYR B N 1
ATOM 3738 C CA . TYR B 1 158 ? -14.594 6.773 -5.906 1 79.38 158 TYR B CA 1
ATOM 3739 C C . TYR B 1 158 ? -15.547 5.586 -5.977 1 79.38 158 TYR B C 1
ATOM 3741 O O . TYR B 1 158 ? -15.32 4.641 -6.738 1 79.38 158 TYR B O 1
ATOM 3749 N N . LYS B 1 159 ? -16.484 5.559 -5.02 1 77.31 159 LYS B N 1
ATOM 3750 C CA . LYS B 1 159 ? -17.562 4.578 -5.012 1 77.31 159 LYS B CA 1
ATOM 3751 C C . LYS B 1 159 ? -18.906 5.238 -4.715 1 77.31 159 LYS B C 1
ATOM 3753 O O . LYS B 1 159 ? -19 6.07 -3.811 1 77.31 159 LYS B O 1
ATOM 3758 N N . PHE B 1 160 ? -19.844 4.879 -5.562 1 80 160 PHE B N 1
ATOM 3759 C CA . PHE B 1 160 ? -21.203 5.336 -5.305 1 80 160 PHE B CA 1
ATOM 3760 C C . PHE B 1 160 ? -21.984 4.285 -4.531 1 80 160 PHE B C 1
ATOM 3762 O O . PHE B 1 160 ? -21.969 3.102 -4.883 1 80 160 PHE B O 1
ATOM 3769 N N . GLU B 1 161 ? -22.266 4.512 -3.328 1 72.44 161 GLU B N 1
ATOM 3770 C CA . GLU B 1 161 ? -23.031 3.564 -2.518 1 72.44 161 GLU B CA 1
ATOM 3771 C C . GLU B 1 161 ? -24.438 4.082 -2.24 1 72.44 161 GLU B C 1
ATOM 3773 O O . GLU B 1 161 ? -24.641 5.285 -2.064 1 72.44 161 GLU B O 1
ATOM 3778 N N . ASP B 1 162 ? -25.375 3.094 -2.434 1 64.19 162 ASP B N 1
ATOM 3779 C CA . ASP B 1 162 ? -26.734 3.389 -2.012 1 64.19 162 ASP B CA 1
ATOM 3780 C C . ASP B 1 162 ? -26.938 3.057 -0.535 1 64.19 162 ASP B C 1
ATOM 3782 O O . ASP B 1 162 ? -26.781 1.904 -0.125 1 64.19 162 ASP B O 1
ATOM 3786 N N . ILE B 1 163 ? -26.844 3.998 0.264 1 57.59 163 ILE B N 1
ATOM 3787 C CA . ILE B 1 163 ? -27.109 3.736 1.675 1 57.59 163 ILE B CA 1
ATOM 3788 C C . ILE B 1 163 ? -28.594 3.906 1.959 1 57.59 163 ILE B C 1
ATOM 3790 O O . ILE B 1 163 ? -29.188 4.926 1.604 1 57.59 163 ILE B O 1
ATOM 3794 N N . SER B 1 164 ? -29.219 2.775 2.221 1 54.75 164 SER B N 1
ATOM 3795 C CA . SER B 1 164 ? -30.609 2.857 2.668 1 54.75 164 SER B CA 1
ATOM 3796 C C . SER B 1 164 ? -30.688 3.322 4.117 1 54.75 164 SER B C 1
ATOM 3798 O O . SER B 1 164 ? -30.031 2.768 4.996 1 54.75 164 SER B O 1
ATOM 3800 N N . GLU B 1 165 ? -30.875 4.48 4.309 1 52.16 165 GLU B N 1
ATOM 3801 C CA . GLU B 1 165 ? -31.172 4.938 5.66 1 52.16 165 GLU B CA 1
ATOM 3802 C C . GLU B 1 165 ? -32.656 4.758 5.98 1 52.16 165 GLU B C 1
ATOM 3804 O O . GLU B 1 165 ? -33.531 5.098 5.168 1 52.16 165 GLU B O 1
ATOM 3809 N N . GLU B 1 166 ? -32.938 3.861 6.898 1 50.28 166 GLU B N 1
ATOM 3810 C CA . GLU B 1 166 ? -34.312 3.752 7.41 1 50.28 166 GLU B CA 1
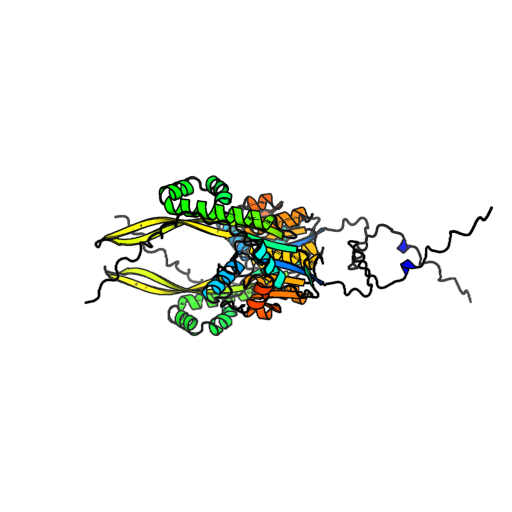ATOM 3811 C C . GLU B 1 166 ? -34.625 4.895 8.375 1 50.28 166 GLU B C 1
ATOM 3813 O O . GLU B 1 166 ? -33.875 5.137 9.328 1 50.28 166 GLU B O 1
ATOM 3818 N N . GLU B 1 167 ? -35.25 5.875 7.891 1 48.06 167 GLU B N 1
ATOM 3819 C CA . GLU B 1 167 ? -35.812 6.863 8.82 1 48.06 167 GLU B CA 1
ATOM 3820 C C . GLU B 1 167 ? -37.25 6.539 9.203 1 48.06 167 GLU B C 1
ATOM 3822 O O . GLU B 1 167 ? -38.031 6.164 8.344 1 48.06 167 GLU B O 1
ATOM 3827 N N . ARG B 1 168 ? -37.469 6.246 10.484 1 45.19 168 ARG B N 1
ATOM 3828 C CA . ARG B 1 168 ? -38.812 6.094 10.992 1 45.19 168 ARG B CA 1
ATOM 3829 C C . ARG B 1 168 ? -39.531 7.445 11.102 1 45.19 168 ARG B C 1
ATOM 3831 O O . ARG B 1 168 ? -39.031 8.352 11.781 1 45.19 168 ARG B O 1
ATOM 3838 N N . HIS B 1 169 ? -40.156 7.785 10.078 1 42.06 169 HIS B N 1
ATOM 3839 C CA . HIS B 1 169 ? -41.062 8.938 10.242 1 42.06 169 HIS B CA 1
ATOM 3840 C C . HIS B 1 169 ? -42.5 8.5 10.422 1 42.06 169 HIS B C 1
ATOM 3842 O O . HIS B 1 169 ? -43.062 7.836 9.547 1 42.06 169 HIS B O 1
ATOM 3848 N N . PHE B 1 170 ? -43.25 8.969 11.398 1 48.44 170 PHE B N 1
ATOM 3849 C CA . PHE B 1 170 ? -44.625 8.781 11.797 1 48.44 170 PHE B CA 1
ATOM 3850 C C . PHE B 1 170 ? -45.031 7.324 11.633 1 48.44 170 PHE B C 1
ATOM 3852 O O . PHE B 1 170 ? -46.125 7.039 11.102 1 48.44 170 PHE B O 1
ATOM 3859 N N . GLY B 1 171 ? -44.25 6.27 11.977 1 48.38 171 GLY B N 1
ATOM 3860 C CA . GLY B 1 171 ? -44.625 4.863 12 1 48.38 171 GLY B CA 1
ATOM 3861 C C . GLY B 1 171 ? -44.281 4.137 10.711 1 48.38 171 GLY B C 1
ATOM 3862 O O . GLY B 1 171 ? -44.438 2.918 10.617 1 48.38 171 GLY B O 1
ATOM 3863 N N . MET B 1 172 ? -44.125 4.895 9.609 1 50.75 172 MET B N 1
ATOM 3864 C CA . MET B 1 172 ? -43.781 4.285 8.328 1 50.75 172 MET B CA 1
ATOM 3865 C C . MET B 1 172 ? -42.281 4.305 8.094 1 50.75 172 MET B C 1
ATOM 3867 O O . MET B 1 172 ? -41.625 5.301 8.391 1 50.75 172 MET B O 1
ATOM 3871 N N . GLU B 1 173 ? -41.719 3.227 8.008 1 48.97 173 GLU B N 1
ATOM 3872 C CA . GLU B 1 173 ? -40.312 3.039 7.672 1 48.97 173 GLU B CA 1
ATOM 3873 C C . GLU B 1 173 ? -40 3.547 6.266 1 48.97 173 GLU B C 1
ATOM 3875 O O . GLU B 1 173 ? -40.594 3.064 5.289 1 48.97 173 GLU B O 1
ATOM 3880 N N . ILE B 1 174 ? -39.719 4.793 6.188 1 50.72 174 ILE B N 1
ATOM 3881 C CA . ILE B 1 174 ? -39.312 5.30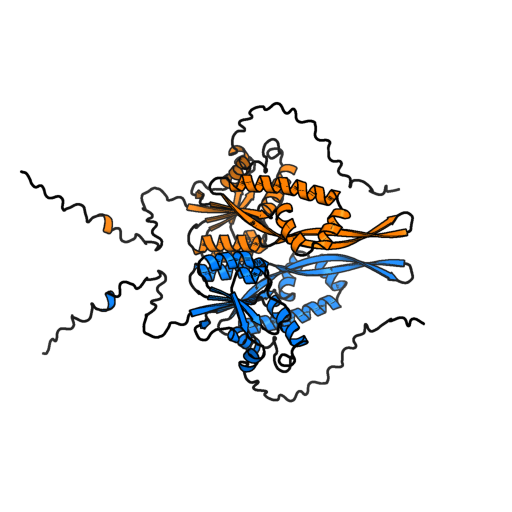1 4.887 1 50.72 174 ILE B CA 1
ATOM 3882 C C . ILE B 1 174 ? -37.844 4.988 4.668 1 50.72 174 ILE B C 1
ATOM 3884 O O . ILE B 1 174 ? -37 5.332 5.5 1 50.72 174 ILE B O 1
ATOM 3888 N N . ARG B 1 175 ? -37.656 4.059 3.816 1 49.59 175 ARG B N 1
ATOM 3889 C CA . ARG B 1 175 ? -36.312 3.754 3.346 1 49.59 175 ARG B CA 1
ATOM 3890 C C . ARG B 1 175 ? -35.812 4.809 2.355 1 49.59 175 ARG B C 1
ATOM 3892 O O . ARG B 1 175 ? -36.469 5.062 1.341 1 49.59 175 ARG B O 1
ATOM 3899 N N . THR B 1 176 ? -35.125 5.832 2.803 1 54.22 176 THR B N 1
ATOM 3900 C CA . THR B 1 176 ? -34.531 6.773 1.861 1 54.22 176 THR B CA 1
ATOM 3901 C C . THR B 1 176 ? -33.188 6.266 1.382 1 54.22 176 THR B C 1
ATOM 3903 O O . THR B 1 176 ? -32.344 5.855 2.189 1 54.22 176 THR B O 1
ATOM 3906 N N . ASN B 1 177 ? -33.125 5.898 0.13 1 55.28 177 ASN B N 1
ATOM 3907 C CA . ASN B 1 177 ? -31.891 5.52 -0.516 1 55.28 177 ASN B CA 1
ATOM 3908 C C . ASN B 1 177 ? -31.047 6.742 -0.869 1 55.28 177 ASN B C 1
ATOM 3910 O O . ASN B 1 177 ? -31.5 7.633 -1.586 1 55.28 177 ASN B O 1
ATOM 3914 N N . GLN B 1 178 ? -30.188 7.133 0.005 1 61.53 178 GLN B N 1
ATOM 3915 C CA . GLN B 1 178 ? -29.297 8.219 -0.359 1 61.53 178 GLN B CA 1
ATOM 3916 C C . GLN B 1 178 ? -28.016 7.691 -1.024 1 61.53 178 GLN B C 1
ATOM 3918 O O . GLN B 1 178 ? -27.438 6.715 -0.559 1 61.53 178 GLN B O 1
ATOM 3923 N N . GLU B 1 179 ? -27.891 8.195 -2.273 1 69.19 179 GLU B N 1
ATOM 3924 C CA . GLU B 1 179 ? -26.656 7.879 -2.98 1 69.19 179 GLU B CA 1
ATOM 3925 C C . GLU B 1 179 ? -25.469 8.648 -2.402 1 69.19 179 GLU B C 1
ATOM 3927 O O . GLU B 1 179 ? -25.531 9.875 -2.258 1 69.19 179 GLU B O 1
ATOM 3932 N N . ARG B 1 180 ? -24.609 7.98 -1.81 1 78 180 ARG B N 1
ATOM 3933 C CA . ARG B 1 180 ? -23.422 8.594 -1.244 1 78 180 ARG B CA 1
ATOM 3934 C C . ARG B 1 180 ? -22.203 8.32 -2.117 1 78 180 ARG B C 1
ATOM 3936 O O . ARG B 1 180 ? -22.109 7.277 -2.77 1 78 180 ARG B O 1
ATOM 3943 N N . LEU B 1 181 ? -21.469 9.484 -2.355 1 79.94 181 LEU B N 1
ATOM 3944 C CA . LEU B 1 181 ? -20.188 9.359 -3.02 1 79.94 181 LEU B CA 1
ATOM 3945 C C . LEU B 1 181 ? -19.062 9.203 -1.998 1 79.94 181 LEU B C 1
ATOM 3947 O O . LEU B 1 181 ? -18.844 10.086 -1.172 1 79.94 181 LEU B O 1
ATOM 3951 N N . ASP B 1 182 ? -18.516 8.008 -2.047 1 79.38 182 ASP B N 1
ATOM 3952 C CA . ASP B 1 182 ? -17.375 7.742 -1.18 1 79.38 182 ASP B CA 1
ATOM 3953 C C . ASP B 1 182 ? -16.062 7.934 -1.933 1 79.38 182 ASP B C 1
ATOM 3955 O O . ASP B 1 182 ? -15.891 7.418 -3.039 1 79.38 182 ASP B O 1
ATOM 3959 N N . LEU B 1 183 ? -15.25 8.828 -1.374 1 77.12 183 LEU B N 1
ATOM 3960 C CA . LEU B 1 183 ? -13.922 9.055 -1.926 1 77.12 183 LEU B CA 1
ATOM 3961 C C . LEU B 1 183 ? -12.844 8.445 -1.03 1 77.12 183 LEU B C 1
ATOM 3963 O O . LEU B 1 183 ? -12.867 8.633 0.188 1 77.12 183 LEU B O 1
ATOM 3967 N N . ARG B 1 184 ? -12.039 7.586 -1.614 1 74.25 184 ARG B N 1
ATOM 3968 C CA . ARG B 1 184 ? -10.953 6.973 -0.852 1 74.25 184 ARG B CA 1
ATOM 3969 C C . ARG B 1 184 ? -9.609 7.23 -1.514 1 74.25 184 ARG B C 1
ATOM 3971 O O . ARG B 1 184 ? -9.484 7.16 -2.738 1 74.25 184 ARG B O 1
ATOM 3978 N N . GLN B 1 185 ? -8.719 7.637 -0.663 1 70.75 185 GLN B N 1
ATOM 3979 C CA . GLN B 1 185 ? -7.348 7.844 -1.129 1 70.75 185 GLN B CA 1
ATOM 3980 C C . GLN B 1 185 ? -6.691 6.52 -1.514 1 70.75 185 GLN B C 1
ATOM 3982 O O . GLN B 1 185 ? -6.82 5.527 -0.796 1 70.75 185 GLN B O 1
ATOM 3987 N N . LYS B 1 186 ? -6.23 6.496 -2.748 1 72.56 186 LYS B N 1
ATOM 3988 C CA . LYS B 1 186 ? -5.57 5.277 -3.207 1 72.56 186 LYS B CA 1
ATOM 3989 C C . LYS B 1 186 ? -4.152 5.566 -3.684 1 72.56 186 LYS B C 1
ATOM 3991 O O . LYS B 1 186 ? -3.891 6.621 -4.27 1 72.56 186 LYS B O 1
ATOM 3996 N N . GLY B 1 187 ? -3.178 4.754 -3.391 1 79.19 187 GLY B N 1
ATOM 3997 C CA . GLY B 1 187 ? -1.868 4.711 -4.023 1 79.19 187 GLY B CA 1
ATOM 3998 C C . GLY B 1 187 ? -0.799 5.445 -3.232 1 79.19 187 GLY B C 1
ATOM 3999 O O . GLY B 1 187 ? 0.379 5.406 -3.592 1 79.19 187 GLY B O 1
ATOM 4000 N N . ILE B 1 188 ? -1.1 6.078 -2.164 1 87.88 188 ILE B N 1
ATOM 4001 C CA . ILE B 1 188 ? -0.136 6.867 -1.406 1 87.88 188 ILE B CA 1
ATOM 4002 C C . ILE B 1 188 ? 0.879 5.945 -0.739 1 87.88 188 ILE B C 1
ATOM 4004 O O . ILE B 1 188 ? 2.086 6.199 -0.786 1 87.88 188 ILE B O 1
ATOM 4008 N N . ASP B 1 189 ? 0.421 4.844 -0.196 1 90.31 189 ASP B N 1
ATOM 4009 C CA . ASP B 1 189 ? 1.315 3.922 0.498 1 90.31 189 ASP B CA 1
ATOM 4010 C C . ASP B 1 189 ? 2.363 3.352 -0.455 1 90.31 189 ASP B C 1
ATOM 4012 O O . ASP B 1 189 ? 3.547 3.285 -0.116 1 90.31 189 ASP B O 1
ATOM 4016 N N . THR B 1 190 ? 1.903 3.012 -1.649 1 93.62 190 THR B N 1
ATOM 4017 C CA . THR B 1 190 ? 2.814 2.426 -2.627 1 93.62 190 THR B CA 1
ATOM 4018 C C . THR B 1 190 ? 3.832 3.457 -3.105 1 93.62 190 THR B C 1
ATOM 4020 O O . THR B 1 190 ? 5.016 3.15 -3.244 1 93.62 190 THR B O 1
ATOM 4023 N N . LEU B 1 191 ? 3.41 4.703 -3.25 1 94.62 191 LEU B N 1
ATOM 4024 C CA . LEU B 1 191 ? 4.312 5.773 -3.662 1 94.62 191 LEU B CA 1
ATOM 4025 C C . LEU B 1 191 ? 5.355 6.051 -2.582 1 94.62 191 LEU B C 1
ATOM 4027 O O . LEU B 1 191 ? 6.543 6.18 -2.879 1 94.62 191 LEU B O 1
ATOM 4031 N N . LEU B 1 192 ? 4.852 6.133 -1.405 1 96.81 192 LEU B N 1
ATOM 4032 C CA . LEU B 1 192 ? 5.715 6.434 -0.269 1 96.81 192 LEU B CA 1
ATOM 4033 C C . LEU B 1 192 ? 6.785 5.359 -0.102 1 96.81 192 LEU B C 1
ATOM 4035 O O . LEU B 1 192 ? 7.977 5.672 -0.013 1 96.81 192 LEU B O 1
ATOM 4039 N N . VAL B 1 193 ? 6.418 4.133 -0.136 1 96.94 193 VAL B N 1
ATOM 4040 C CA . VAL B 1 193 ? 7.344 3.018 0.029 1 96.94 193 VAL B CA 1
ATOM 4041 C C . VAL B 1 193 ? 8.328 2.986 -1.138 1 96.94 193 VAL B C 1
ATOM 4043 O O . VAL B 1 193 ? 9.523 2.771 -0.942 1 96.94 193 VAL B O 1
ATOM 4046 N N . HIS B 1 194 ? 7.852 3.203 -2.338 1 97.06 194 HIS B N 1
ATOM 4047 C CA . HIS B 1 194 ? 8.719 3.266 -3.506 1 97.06 194 HIS B CA 1
ATOM 4048 C C . HIS B 1 194 ? 9.789 4.344 -3.34 1 97.06 194 HIS B C 1
ATOM 4050 O O . HIS B 1 194 ? 10.969 4.094 -3.59 1 97.06 194 HIS B O 1
ATOM 4056 N N . ASP B 1 195 ? 9.352 5.484 -2.943 1 97 195 ASP B N 1
ATOM 4057 C CA . ASP B 1 195 ? 10.281 6.609 -2.838 1 97 195 ASP B CA 1
ATOM 4058 C C . ASP B 1 195 ? 11.32 6.359 -1.745 1 97 195 ASP B C 1
ATOM 4060 O O . ASP B 1 195 ? 12.5 6.668 -1.925 1 97 195 ASP B O 1
ATOM 4064 N N . ILE B 1 196 ? 10.883 5.82 -0.619 1 97.5 196 ILE B N 1
ATOM 4065 C CA . ILE B 1 196 ? 11.828 5.488 0.443 1 97.5 196 ILE B CA 1
ATOM 4066 C C . ILE B 1 196 ? 12.836 4.465 -0.066 1 97.5 196 ILE B C 1
ATOM 4068 O O . ILE B 1 196 ? 14.047 4.637 0.104 1 97.5 196 ILE B O 1
ATOM 4072 N N . ALA B 1 197 ? 12.32 3.424 -0.68 1 96 197 ALA B N 1
ATOM 4073 C CA . ALA B 1 197 ? 13.195 2.389 -1.219 1 96 197 ALA B CA 1
ATOM 4074 C C . ALA B 1 197 ? 14.172 2.971 -2.242 1 96 197 ALA B C 1
ATOM 4076 O O . ALA B 1 197 ? 15.367 2.682 -2.203 1 96 197 ALA B O 1
ATOM 4077 N N . LYS B 1 198 ? 13.68 3.783 -3.139 1 94.81 198 LYS B N 1
ATOM 4078 C CA . LYS B 1 198 ? 14.5 4.402 -4.176 1 94.81 198 LYS B CA 1
ATOM 4079 C C . LYS B 1 198 ? 15.633 5.223 -3.568 1 94.81 198 LYS B C 1
ATOM 4081 O O . LYS B 1 198 ? 16.797 5.066 -3.953 1 94.81 198 LYS B O 1
ATOM 4086 N N . ILE B 1 199 ? 15.312 6.012 -2.615 1 94.94 199 ILE B N 1
ATOM 4087 C CA . ILE B 1 199 ? 16.297 6.891 -1.991 1 94.94 199 ILE B CA 1
ATOM 4088 C C . ILE B 1 199 ? 17.328 6.062 -1.24 1 94.94 199 ILE B C 1
ATOM 4090 O O . ILE B 1 199 ? 18.531 6.348 -1.301 1 94.94 199 ILE B O 1
ATOM 4094 N N . CYS B 1 200 ? 16.891 5.035 -0.578 1 94.06 200 CYS B N 1
ATOM 4095 C CA . CYS B 1 200 ? 17.781 4.199 0.214 1 94.06 200 CYS B CA 1
ATOM 4096 C C . CYS B 1 200 ? 18.688 3.357 -0.686 1 94.06 200 CYS B C 1
ATOM 4098 O O . CYS B 1 200 ? 19.906 3.354 -0.521 1 94.06 200 CYS B O 1
ATOM 4100 N N . TYR B 1 201 ? 18.156 2.787 -1.73 1 92.75 201 TYR B N 1
ATOM 4101 C CA . TYR B 1 201 ? 18.906 1.806 -2.506 1 92.75 201 TYR B CA 1
ATOM 4102 C C . TYR B 1 201 ? 19.703 2.479 -3.621 1 92.75 201 TYR B C 1
ATOM 4104 O O . TYR B 1 201 ? 20.578 1.863 -4.223 1 92.75 201 TYR B O 1
ATOM 4112 N N . THR B 1 202 ? 19.438 3.729 -3.898 1 89.56 202 THR B N 1
ATOM 4113 C CA . THR B 1 202 ? 20.281 4.496 -4.809 1 89.56 202 THR B CA 1
ATOM 4114 C C . THR B 1 202 ? 21.312 5.309 -4.035 1 89.56 202 THR B C 1
ATOM 4116 O O . THR B 1 202 ? 22.094 6.059 -4.629 1 89.56 202 THR B O 1
ATOM 4119 N N . ALA B 1 203 ? 21.344 5.184 -2.705 1 79.31 203 ALA B N 1
ATOM 4120 C CA . ALA B 1 203 ? 22.297 5.789 -1.783 1 79.31 203 ALA B CA 1
ATOM 4121 C C . ALA B 1 203 ? 22.266 7.312 -1.873 1 79.31 203 ALA B C 1
ATOM 4123 O O . ALA B 1 203 ? 23.312 7.969 -1.834 1 79.31 203 ALA B O 1
ATOM 4124 N N . THR B 1 204 ? 21.156 7.75 -2.104 1 74.5 204 THR B N 1
ATOM 4125 C CA . THR B 1 204 ? 21 9.203 -2.123 1 74.5 204 THR B CA 1
ATOM 4126 C C . THR B 1 204 ? 21.031 9.766 -0.707 1 74.5 204 THR B C 1
ATOM 4128 O O . THR B 1 204 ? 21.641 10.812 -0.469 1 74.5 204 THR B O 1
ATOM 4131 N N . SER B 1 205 ? 20.438 9.109 0.208 1 79.56 205 SER B N 1
ATOM 4132 C CA . SER B 1 205 ? 20.406 9.5 1.613 1 79.56 205 SER B CA 1
ATOM 4133 C C . SER B 1 205 ? 20.578 8.297 2.525 1 79.56 205 SER B C 1
ATOM 4135 O O . SER B 1 205 ? 20.109 7.195 2.213 1 79.56 205 SER B O 1
ATOM 4137 N N . ARG B 1 206 ? 21.234 8.562 3.6 1 85.75 206 ARG B N 1
ATOM 4138 C CA . ARG B 1 206 ? 21.453 7.453 4.523 1 85.75 206 ARG B CA 1
ATOM 4139 C C . ARG B 1 206 ? 20.484 7.523 5.703 1 85.75 206 ARG B C 1
ATOM 4141 O O . ARG B 1 206 ? 20.359 6.566 6.465 1 85.75 206 ARG B O 1
ATOM 4148 N N . CYS B 1 207 ? 19.797 8.68 5.75 1 95.69 207 CYS B N 1
ATOM 4149 C CA . CYS B 1 207 ? 18.875 8.852 6.855 1 95.69 207 CYS B CA 1
ATOM 4150 C C . CYS B 1 207 ? 17.484 9.242 6.348 1 95.69 207 CYS B C 1
ATOM 4152 O O . CYS B 1 207 ? 17.359 10.109 5.473 1 95.69 207 CYS B O 1
ATOM 4154 N N . VAL B 1 208 ? 16.5 8.523 6.867 1 97.44 208 VAL B N 1
ATOM 4155 C CA . VAL B 1 208 ? 15.102 8.766 6.5 1 97.44 208 VAL B CA 1
ATOM 4156 C C . VAL B 1 208 ? 14.305 9.18 7.73 1 97.44 208 VAL B C 1
ATOM 4158 O O . VAL B 1 208 ? 14.414 8.562 8.789 1 97.44 208 VAL B O 1
ATOM 4161 N N . LEU B 1 209 ? 13.602 10.273 7.66 1 98.5 209 LEU B N 1
ATOM 4162 C CA . LEU B 1 209 ? 12.641 10.711 8.664 1 98.5 209 LEU B CA 1
ATOM 4163 C C . LEU B 1 209 ? 11.219 10.641 8.109 1 98.5 209 LEU B C 1
ATOM 4165 O O . LEU B 1 209 ? 10.914 11.266 7.086 1 98.5 209 LEU B O 1
ATOM 4169 N N . LEU B 1 210 ? 10.375 9.852 8.758 1 98.62 210 LEU B N 1
ATOM 4170 C CA . LEU B 1 210 ? 9.031 9.594 8.25 1 98.62 210 LEU B CA 1
ATOM 4171 C C . LEU B 1 210 ? 7.973 10.164 9.195 1 98.62 210 LEU B C 1
ATOM 4173 O O . LEU B 1 210 ? 7.965 9.852 10.383 1 98.62 210 LEU B O 1
ATOM 4177 N N . PHE B 1 211 ? 7.086 11.055 8.648 1 98.69 211 PHE B N 1
ATOM 4178 C CA . PHE B 1 211 ? 5.883 11.508 9.336 1 98.69 211 PHE B CA 1
ATOM 4179 C C . PHE B 1 211 ? 4.688 10.641 8.969 1 98.69 211 PHE B C 1
ATOM 4181 O O . PHE B 1 211 ? 3.83 11.062 8.188 1 98.69 211 PHE B O 1
ATOM 4188 N N . SER B 1 212 ? 4.586 9.461 9.547 1 97.5 212 SER B N 1
ATOM 4189 C CA . SER B 1 212 ? 3.469 8.539 9.391 1 97.5 212 SER B CA 1
ATOM 4190 C C . SER B 1 212 ? 3.486 7.461 10.469 1 97.5 212 SER B C 1
ATOM 4192 O O . SER B 1 212 ? 4.547 6.926 10.805 1 97.5 212 SER B O 1
ATOM 4194 N N . LYS B 1 213 ? 2.4 7.223 11.008 1 95.62 213 LYS B N 1
ATOM 4195 C CA . LYS B 1 213 ? 2.279 6.18 12.023 1 95.62 213 LYS B CA 1
ATOM 4196 C C . LYS B 1 213 ? 1.531 4.965 11.477 1 95.62 213 LYS B C 1
ATOM 4198 O O . LYS B 1 213 ? 0.954 4.191 12.242 1 95.62 213 LYS B O 1
ATOM 4203 N N . ASP B 1 214 ? 1.441 4.875 10.227 1 91.94 214 ASP B N 1
ATOM 4204 C CA . ASP B 1 214 ? 0.783 3.732 9.602 1 91.94 214 ASP B CA 1
ATOM 4205 C C . ASP B 1 214 ? 1.604 2.459 9.789 1 91.94 214 ASP B C 1
ATOM 4207 O O . ASP B 1 214 ? 2.744 2.375 9.32 1 91.94 214 ASP B O 1
ATOM 4211 N N . THR B 1 215 ? 1.022 1.467 10.344 1 90.5 215 THR B N 1
ATOM 4212 C CA . THR B 1 215 ? 1.719 0.232 10.695 1 90.5 215 THR B CA 1
ATOM 4213 C C . THR B 1 215 ? 1.988 -0.605 9.445 1 90.5 215 THR B C 1
ATOM 4215 O O . THR B 1 215 ? 2.789 -1.541 9.484 1 90.5 215 THR B O 1
ATOM 4218 N N . ASP B 1 216 ? 1.35 -0.281 8.344 1 88.56 216 ASP B N 1
ATOM 4219 C CA . ASP B 1 216 ? 1.57 -1.011 7.094 1 88.56 216 ASP B CA 1
ATOM 4220 C C . ASP B 1 216 ? 3.012 -0.858 6.617 1 88.56 216 ASP B C 1
ATOM 4222 O O . ASP B 1 216 ? 3.502 -1.676 5.836 1 88.56 216 ASP B O 1
ATOM 4226 N N . PHE B 1 217 ? 3.725 0.114 7.148 1 94.56 217 PHE B N 1
ATOM 4227 C CA . PHE B 1 217 ? 5.086 0.393 6.707 1 94.56 217 PHE B CA 1
ATOM 4228 C C . PHE B 1 217 ? 6.094 -0.394 7.535 1 94.56 217 PHE B C 1
ATOM 4230 O O . PHE B 1 217 ? 7.262 -0.507 7.156 1 94.56 217 PHE B O 1
ATOM 4237 N N . ALA B 1 218 ? 5.664 -0.946 8.656 1 93.44 218 ALA B N 1
ATOM 4238 C CA . ALA B 1 218 ? 6.574 -1.514 9.648 1 93.44 218 ALA B CA 1
ATOM 4239 C C . ALA B 1 218 ? 7.453 -2.598 9.031 1 93.44 218 ALA B C 1
ATOM 4241 O O . ALA B 1 218 ? 8.68 -2.57 9.18 1 93.44 218 ALA B O 1
ATOM 4242 N N . PRO B 1 219 ? 6.91 -3.535 8.281 1 91.56 219 PRO B N 1
ATOM 4243 C CA . PRO B 1 219 ? 7.766 -4.59 7.73 1 91.56 219 PRO B CA 1
ATOM 4244 C C . PRO B 1 219 ? 8.828 -4.047 6.777 1 91.56 219 PRO B C 1
ATOM 4246 O O . PRO B 1 219 ? 9.977 -4.488 6.816 1 91.56 219 PRO B O 1
ATOM 4249 N N . VAL B 1 220 ? 8.477 -3.117 5.961 1 95.12 220 VAL B N 1
ATOM 4250 C CA . VAL B 1 220 ? 9.391 -2.545 4.973 1 95.12 220 VAL B CA 1
ATOM 4251 C C . VAL B 1 220 ? 10.461 -1.721 5.676 1 95.12 220 VAL B C 1
ATOM 4253 O O . VAL B 1 220 ? 11.648 -1.82 5.34 1 95.12 220 VAL B O 1
ATOM 4256 N N . LEU B 1 221 ? 10.031 -0.95 6.629 1 96.56 221 LEU B N 1
ATOM 4257 C CA . LEU B 1 221 ? 10.984 -0.123 7.363 1 96.56 221 LEU B CA 1
ATOM 4258 C C . LEU B 1 221 ? 11.992 -0.988 8.109 1 96.56 221 LEU B C 1
ATOM 4260 O O . LEU B 1 221 ? 13.18 -0.655 8.172 1 96.56 221 LEU B O 1
ATOM 4264 N N . LYS B 1 222 ? 11.508 -2.068 8.656 1 95.56 222 LYS B N 1
ATOM 4265 C CA . LYS B 1 222 ? 12.391 -3.01 9.336 1 95.56 222 LYS B CA 1
ATOM 4266 C C . LYS B 1 222 ? 13.445 -3.564 8.383 1 95.56 222 LYS B C 1
ATOM 4268 O O . LYS B 1 222 ? 14.633 -3.621 8.719 1 95.56 222 LYS B O 1
ATOM 4273 N N . GLU B 1 223 ? 13.062 -3.99 7.23 1 94.06 223 GLU B N 1
ATOM 4274 C CA . GLU B 1 223 ? 13.977 -4.562 6.25 1 94.06 223 GLU B CA 1
ATOM 4275 C C . GLU B 1 223 ? 15.016 -3.537 5.801 1 94.06 223 GLU B C 1
ATOM 4277 O O . GLU B 1 223 ? 16.203 -3.863 5.656 1 94.06 223 GLU B O 1
ATOM 4282 N N . ILE B 1 224 ? 14.578 -2.346 5.59 1 95.12 224 ILE B N 1
ATOM 4283 C CA . ILE B 1 224 ? 15.477 -1.29 5.145 1 95.12 224 ILE B CA 1
ATOM 4284 C C . ILE B 1 224 ? 16.484 -0.973 6.25 1 95.12 224 ILE B C 1
ATOM 4286 O O . ILE B 1 224 ? 17.672 -0.803 5.98 1 95.12 224 ILE B O 1
ATOM 4290 N N . ARG B 1 225 ? 15.977 -0.932 7.445 1 94.94 225 ARG B N 1
ATOM 4291 C CA . ARG B 1 225 ? 16.859 -0.709 8.578 1 94.94 225 ARG B CA 1
ATOM 4292 C C . ARG B 1 225 ? 17.906 -1.818 8.688 1 94.94 225 ARG B C 1
ATOM 4294 O O . ARG B 1 225 ? 19.078 -1.553 8.969 1 94.94 225 ARG B O 1
ATOM 4301 N N . GLU B 1 226 ? 17.484 -3.016 8.5 1 94.38 226 GLU B N 1
ATOM 4302 C CA . GLU B 1 226 ? 18.375 -4.172 8.586 1 94.38 226 GLU B CA 1
ATOM 4303 C C . GLU B 1 226 ? 19.453 -4.129 7.496 1 94.38 226 GLU B C 1
ATOM 4305 O O . GLU B 1 226 ? 20.469 -4.801 7.598 1 94.38 226 GLU B O 1
ATOM 4310 N N . GLN B 1 227 ? 19.281 -3.334 6.48 1 91.62 227 GLN B N 1
ATOM 4311 C CA . GLN B 1 227 ? 20.266 -3.148 5.422 1 91.62 227 GLN B CA 1
ATOM 4312 C C . GLN B 1 227 ? 21.234 -2.025 5.766 1 91.62 227 GLN B C 1
ATOM 4314 O O . GLN B 1 227 ? 22.109 -1.695 4.965 1 91.62 227 GLN B O 1
ATOM 4319 N N . GLY B 1 228 ? 20.953 -1.299 6.902 1 91.62 228 GLY B N 1
ATOM 4320 C CA . GLY B 1 228 ? 21.953 -0.366 7.402 1 91.62 228 GLY B CA 1
ATOM 4321 C C . GLY B 1 228 ? 21.516 1.083 7.316 1 91.62 228 GLY B C 1
ATOM 4322 O O . GLY B 1 228 ? 22.266 1.989 7.676 1 91.62 228 GLY B O 1
ATOM 4323 N N . PHE B 1 229 ? 20.375 1.284 6.852 1 94 229 PHE B N 1
ATOM 4324 C CA . PHE B 1 229 ? 19.875 2.652 6.758 1 94 229 PHE B CA 1
ATOM 4325 C C . PHE B 1 229 ? 19.266 3.1 8.078 1 94 229 PHE B C 1
ATOM 4327 O O . PHE B 1 229 ? 18.641 2.303 8.781 1 94 229 PHE B O 1
ATOM 4334 N N . LYS B 1 230 ? 19.469 4.367 8.344 1 95.75 230 LYS B N 1
ATOM 4335 C CA . LYS B 1 230 ? 18.844 4.938 9.531 1 95.75 230 LYS B CA 1
ATOM 4336 C C . LYS B 1 230 ? 17.438 5.434 9.219 1 95.75 230 LYS B C 1
ATOM 4338 O O . LYS B 1 230 ? 17.25 6.277 8.336 1 95.75 230 LYS B O 1
ATOM 4343 N N . ILE B 1 231 ? 16.484 4.898 9.93 1 97.44 231 ILE B N 1
ATOM 4344 C CA . ILE B 1 231 ? 15.094 5.27 9.711 1 97.44 231 ILE B CA 1
ATOM 4345 C C . ILE B 1 231 ? 14.461 5.688 11.031 1 97.44 231 ILE B C 1
ATOM 4347 O O . ILE B 1 231 ? 14.547 4.965 12.023 1 97.44 231 ILE B O 1
ATOM 4351 N N . PHE B 1 232 ? 13.766 6.863 11.008 1 98.31 232 PHE B N 1
ATOM 4352 C CA . PHE B 1 232 ? 13.102 7.363 12.203 1 98.31 232 PHE B CA 1
ATOM 4353 C C . PHE B 1 232 ? 11.656 7.75 11.906 1 98.31 232 PHE B C 1
ATOM 4355 O O . PHE B 1 232 ? 11.367 8.328 10.859 1 98.31 232 PHE B O 1
ATOM 4362 N N . ILE B 1 233 ? 10.836 7.402 12.844 1 98.62 233 ILE B N 1
ATOM 4363 C CA . ILE B 1 233 ? 9.484 7.945 12.852 1 98.62 233 ILE B CA 1
ATOM 4364 C C . ILE B 1 233 ? 9.461 9.25 13.656 1 98.62 233 ILE B C 1
ATOM 4366 O O . ILE B 1 233 ? 9.953 9.297 14.781 1 98.62 233 ILE B O 1
ATOM 4370 N N . ALA B 1 234 ? 8.922 10.328 13.008 1 98.56 234 ALA B N 1
ATOM 4371 C CA . ALA B 1 234 ? 8.781 11.602 13.703 1 98.56 234 ALA B CA 1
ATOM 4372 C C . ALA B 1 234 ? 7.57 11.594 14.633 1 98.56 234 ALA B C 1
ATOM 4374 O O . ALA B 1 234 ? 6.473 11.211 14.219 1 98.56 234 ALA B O 1
ATOM 4375 N N . ARG B 1 235 ? 7.777 11.961 15.805 1 98.25 235 ARG B N 1
ATOM 4376 C CA . ARG B 1 235 ? 6.695 12.023 16.781 1 98.25 235 ARG B CA 1
ATOM 4377 C C . ARG B 1 235 ? 6.734 13.336 17.562 1 98.25 235 ARG B C 1
ATOM 4379 O O . ARG B 1 235 ? 7.758 13.68 18.156 1 98.25 235 ARG B O 1
ATOM 4386 N N . ILE B 1 236 ? 5.688 14.047 17.5 1 98.19 236 ILE B N 1
ATOM 4387 C CA . ILE B 1 236 ? 5.531 15.188 18.391 1 98.19 236 ILE B CA 1
ATOM 4388 C C . ILE B 1 236 ? 5.168 14.703 19.797 1 98.19 236 ILE B C 1
ATOM 4390 O O . ILE B 1 236 ? 4.176 13.992 19.984 1 98.19 236 ILE B O 1
ATOM 4394 N N . LYS B 1 237 ? 5.871 15.031 20.766 1 97.38 237 LYS B N 1
ATOM 4395 C CA . LYS B 1 237 ? 5.793 14.484 22.125 1 97.38 237 LYS B CA 1
ATOM 4396 C C . LYS B 1 237 ? 4.387 14.617 22.688 1 97.38 237 LYS B C 1
ATOM 4398 O O . LYS B 1 237 ? 3.887 13.703 23.359 1 97.38 237 LYS B O 1
ATOM 4403 N N . GLU B 1 238 ? 3.77 15.734 22.406 1 96.75 238 GLU B N 1
ATOM 4404 C CA . GLU B 1 238 ? 2.486 16.062 23.016 1 96.75 238 GLU B CA 1
ATOM 4405 C C . GLU B 1 238 ? 1.328 15.445 22.234 1 96.75 238 GLU B C 1
ATOM 4407 O O . GLU B 1 238 ? 0.168 15.57 22.625 1 96.75 238 GLU B O 1
ATOM 4412 N N . SER B 1 239 ? 1.611 14.758 21.125 1 96.31 239 SER B N 1
ATOM 4413 C CA . SER B 1 239 ? 0.542 14.102 20.375 1 96.31 239 SER B CA 1
ATOM 4414 C C . SER B 1 239 ? -0.131 13.016 21.219 1 96.31 239 SER B C 1
ATOM 4416 O O . SER B 1 239 ? 0.545 12.172 21.797 1 96.31 239 SER B O 1
ATOM 4418 N N . PRO B 1 240 ? -1.47 13.055 21.281 1 95.25 240 PRO B N 1
ATOM 4419 C CA . PRO B 1 240 ? -2.164 11.992 22.016 1 95.25 240 PRO B CA 1
ATOM 4420 C C . PRO B 1 240 ? -2.146 10.656 21.266 1 95.25 240 PRO B C 1
ATOM 4422 O O . PRO B 1 240 ? -2.504 9.625 21.844 1 95.25 240 PRO B O 1
ATOM 4425 N N . ILE B 1 241 ? -1.791 10.695 20.062 1 94.94 241 ILE B N 1
ATOM 4426 C CA . ILE B 1 241 ? -1.736 9.484 19.25 1 94.94 241 ILE B CA 1
ATOM 4427 C C . ILE B 1 241 ? -0.35 8.852 19.359 1 94.94 241 ILE B C 1
ATOM 4429 O O . ILE B 1 241 ? 0.638 9.43 18.891 1 94.94 241 ILE B O 1
ATOM 4433 N N . SER B 1 242 ? -0.279 7.738 19.875 1 94.69 242 SER B N 1
ATOM 4434 C CA . SER B 1 242 ? 0.998 7.074 20.125 1 94.69 242 SER B CA 1
ATOM 4435 C C . SER B 1 242 ? 1.505 6.371 18.875 1 94.69 242 SER B C 1
ATOM 4437 O O . SER B 1 242 ? 0.72 6.031 17.984 1 94.69 242 SER B O 1
ATOM 4439 N N . VAL B 1 243 ? 2.797 6.238 18.766 1 96.31 243 VAL B N 1
ATOM 4440 C CA . VAL B 1 243 ? 3.396 5.414 17.719 1 96.31 243 VAL B CA 1
ATOM 4441 C C . VAL B 1 243 ? 3.131 3.939 18 1 96.31 243 VAL B C 1
ATOM 4443 O O . VAL B 1 243 ? 3.451 3.443 19.094 1 96.31 243 VAL B O 1
ATOM 4446 N N . PRO B 1 244 ? 2.551 3.264 17.078 1 92.69 244 PRO B N 1
ATOM 4447 C CA . PRO B 1 244 ? 2.244 1.848 17.281 1 92.69 244 PRO B CA 1
ATOM 4448 C C . PRO B 1 244 ? 3.492 1.008 17.547 1 92.69 244 PRO B C 1
ATOM 4450 O O . PRO B 1 244 ? 4.57 1.319 17.047 1 92.69 244 PRO B O 1
ATOM 4453 N N . SER B 1 245 ? 3.346 -0.079 18.312 1 91.31 245 SER B N 1
ATOM 4454 C CA . SER B 1 245 ? 4.438 -0.944 18.75 1 91.31 245 SER B CA 1
ATOM 4455 C C . SER B 1 245 ? 5.172 -1.55 17.562 1 91.31 245 SER B C 1
ATOM 4457 O O . SER B 1 245 ? 6.398 -1.677 17.578 1 91.31 245 SER B O 1
ATOM 4459 N N . ASP B 1 246 ? 4.449 -1.914 16.547 1 89.12 246 ASP B N 1
ATOM 4460 C CA . ASP B 1 246 ? 5.051 -2.521 15.359 1 89.12 246 ASP B CA 1
ATOM 4461 C C . ASP B 1 246 ? 6.062 -1.577 14.711 1 89.12 246 ASP B C 1
ATOM 4463 O O . ASP B 1 246 ? 7.109 -2.016 14.234 1 89.12 246 ASP B O 1
ATOM 4467 N N . LEU B 1 247 ? 5.723 -0.314 14.742 1 95.12 247 LEU B N 1
ATOM 4468 C CA . LEU B 1 247 ? 6.633 0.678 14.18 1 95.12 247 LEU B CA 1
ATOM 4469 C C . LEU B 1 247 ? 7.828 0.906 15.094 1 95.12 247 LEU B C 1
ATOM 4471 O O . LEU B 1 247 ? 8.969 1.003 14.625 1 95.12 247 LEU B O 1
ATOM 4475 N N . LYS B 1 248 ? 7.582 0.941 16.359 1 95.75 248 LYS B N 1
ATOM 4476 C CA . LYS B 1 248 ? 8.648 1.154 17.344 1 95.75 248 LYS B CA 1
ATOM 4477 C C . LYS B 1 248 ? 9.695 0.041 17.266 1 95.75 248 LYS B C 1
ATOM 4479 O O . LYS B 1 248 ? 10.883 0.283 17.469 1 95.75 248 LYS B O 1
ATOM 4484 N N . LYS B 1 249 ? 9.266 -1.096 16.969 1 93.81 249 LYS B N 1
ATOM 4485 C CA . LYS B 1 249 ? 10.156 -2.252 16.859 1 93.81 249 LYS B CA 1
ATOM 4486 C C . LYS B 1 249 ? 10.922 -2.232 15.547 1 93.81 249 LYS B C 1
ATOM 4488 O O . LYS B 1 249 ? 11.992 -2.832 15.438 1 93.81 249 LYS B O 1
ATOM 4493 N N . SER B 1 250 ? 10.406 -1.568 14.578 1 94.31 250 SER B N 1
ATOM 4494 C CA . SER B 1 250 ? 10.938 -1.621 13.219 1 94.31 250 SER B CA 1
ATOM 4495 C C . SER B 1 250 ? 11.93 -0.489 12.969 1 94.31 250 SER B C 1
ATOM 4497 O O . SER B 1 250 ? 12.812 -0.608 12.117 1 94.31 250 SER B O 1
ATOM 4499 N N . CYS B 1 251 ? 11.758 0.627 13.586 1 95.38 251 CYS B N 1
ATOM 4500 C CA . CYS B 1 251 ? 12.617 1.783 13.344 1 95.38 251 CYS B CA 1
ATOM 4501 C C . CYS B 1 251 ? 12.695 2.668 14.578 1 95.38 251 CYS B C 1
ATOM 4503 O O . CYS B 1 251 ? 12.102 2.355 15.609 1 95.38 251 CYS B O 1
ATOM 4505 N N . GLY B 1 252 ? 13.602 3.656 14.531 1 96.75 252 GLY B N 1
ATOM 4506 C CA . GLY B 1 252 ? 13.719 4.605 15.625 1 96.75 252 GLY B CA 1
ATOM 4507 C C . GLY B 1 252 ? 12.578 5.605 15.672 1 96.75 252 GLY B C 1
ATOM 4508 O O . GLY B 1 252 ? 11.852 5.77 14.695 1 96.75 252 GLY B O 1
ATOM 4509 N N . VAL B 1 253 ? 12.406 6.129 16.875 1 98.12 253 VAL B N 1
ATOM 4510 C CA . VAL B 1 253 ? 11.445 7.215 17.047 1 98.12 253 VAL B CA 1
ATOM 4511 C C . VAL B 1 253 ? 12.18 8.5 17.422 1 98.12 253 VAL B C 1
ATOM 4513 O O . VAL B 1 253 ? 12.992 8.508 18.344 1 98.12 253 VAL B O 1
ATOM 4516 N N . ARG B 1 254 ? 12.016 9.5 16.656 1 98.19 254 ARG B N 1
ATOM 4517 C CA . ARG B 1 254 ? 12.578 10.82 16.953 1 98.19 254 ARG B CA 1
ATOM 4518 C C . ARG B 1 254 ? 11.5 11.773 17.453 1 98.19 254 ARG B C 1
ATOM 4520 O O . ARG B 1 254 ? 10.508 12.023 16.766 1 98.19 254 ARG B O 1
ATOM 4527 N N . LYS B 1 255 ? 11.766 12.336 18.562 1 98 255 LYS B N 1
ATOM 4528 C CA . LYS B 1 255 ? 10.742 13.141 19.234 1 98 255 LYS B CA 1
ATOM 4529 C C . LYS B 1 255 ? 11.133 14.617 19.25 1 98 255 LYS B C 1
ATOM 4531 O O . LYS B 1 255 ? 12.312 14.953 19.375 1 98 255 LYS B O 1
ATOM 4536 N N . CYS B 1 256 ? 10.211 15.438 19.078 1 97.69 256 CYS B N 1
ATOM 4537 C CA . CYS B 1 256 ? 10.312 16.891 19.219 1 97.69 256 CYS B CA 1
ATOM 4538 C C . CYS B 1 256 ? 9.125 17.438 20 1 97.69 256 CYS B C 1
ATOM 4540 O O . CYS B 1 256 ? 7.984 17.016 19.781 1 97.69 256 CYS B O 1
ATOM 4542 N N . SER B 1 257 ? 9.328 18.359 20.906 1 97.12 257 SER B N 1
ATOM 4543 C CA . SER B 1 257 ? 8.242 18.922 21.703 1 97.12 257 SER B CA 1
ATOM 4544 C C . SER B 1 257 ? 7.605 20.109 20.984 1 97.12 257 SER B C 1
ATOM 4546 O O . SER B 1 257 ? 8.219 20.719 20.109 1 97.12 257 SER B O 1
ATOM 4548 N N . VAL B 1 258 ? 6.406 20.375 21.438 1 96 258 VAL B N 1
ATOM 4549 C CA . VAL B 1 258 ? 5.703 21.562 20.938 1 96 258 VAL B CA 1
ATOM 4550 C C . VAL B 1 258 ? 6.523 22.812 21.219 1 96 258 VAL B C 1
ATOM 4552 O O . VAL B 1 258 ? 6.633 23.703 20.375 1 96 258 VAL B O 1
ATOM 4555 N N . ALA B 1 259 ? 7.105 22.891 22.344 1 95 259 ALA B N 1
ATOM 4556 C CA . ALA B 1 259 ? 7.918 24.047 22.734 1 95 259 ALA B CA 1
ATOM 4557 C C . ALA B 1 259 ? 9.086 24.234 21.781 1 95 259 ALA B C 1
ATOM 4559 O O . ALA B 1 259 ? 9.352 25.359 21.344 1 95 259 ALA B O 1
ATOM 4560 N N . GLU B 1 260 ? 9.781 23.172 21.484 1 95 260 GLU B N 1
ATOM 4561 C CA . GLU B 1 260 ? 10.898 23.219 20.547 1 95 260 GLU B CA 1
ATOM 4562 C C . GLU B 1 260 ? 10.445 23.672 19.156 1 95 260 GLU B C 1
ATOM 4564 O O . GLU B 1 260 ? 11.141 24.438 18.5 1 95 260 GLU B O 1
ATOM 4569 N N . ILE B 1 261 ? 9.328 23.156 18.734 1 95.31 261 ILE B N 1
ATOM 4570 C CA . ILE B 1 261 ? 8.781 23.469 17.422 1 95.31 261 ILE B CA 1
ATOM 4571 C C . ILE B 1 261 ? 8.406 24.953 17.359 1 95.31 261 ILE B C 1
ATOM 4573 O O . ILE B 1 261 ? 8.805 25.656 16.422 1 95.31 261 ILE B O 1
ATOM 4577 N N . VAL B 1 262 ? 7.641 25.438 18.359 1 92.88 262 VAL B N 1
ATOM 4578 C CA . VAL B 1 262 ? 7.156 26.812 18.375 1 92.88 262 VAL B CA 1
ATOM 4579 C C . VAL B 1 262 ? 8.336 27.766 18.422 1 92.88 262 VAL B C 1
ATOM 4581 O O . VAL B 1 262 ? 8.289 28.844 17.828 1 92.88 262 VAL B O 1
ATOM 4584 N N . ALA B 1 263 ? 9.367 27.422 19.062 1 92.69 263 ALA B N 1
ATOM 4585 C CA . ALA B 1 263 ? 10.562 28.25 19.172 1 92.69 263 ALA B CA 1
ATOM 4586 C C . ALA B 1 263 ? 11.227 28.438 17.812 1 92.69 263 ALA B C 1
ATOM 4588 O O . ALA B 1 263 ? 11.93 29.438 17.594 1 92.69 263 ALA B O 1
ATOM 4589 N N . LYS B 1 264 ? 11.008 27.5 16.922 1 91.69 264 LYS B N 1
ATOM 4590 C CA . LYS B 1 264 ? 11.68 27.531 15.625 1 91.69 264 LYS B CA 1
ATOM 4591 C C . LYS B 1 264 ? 10.781 28.141 14.547 1 91.69 264 LYS B C 1
ATOM 4593 O O . LYS B 1 264 ? 11.18 28.25 13.391 1 91.69 264 LYS B O 1
ATOM 4598 N N . LEU B 1 265 ? 9.555 28.484 14.906 1 92.88 265 LEU B N 1
ATOM 4599 C CA . LEU B 1 265 ? 8.625 29.062 13.93 1 92.88 265 LEU B CA 1
ATOM 4600 C C . LEU B 1 265 ? 9.086 30.438 13.484 1 92.88 265 LEU B C 1
ATOM 4602 O O . LEU B 1 265 ? 9.672 31.188 14.273 1 92.88 265 LEU B O 1
ATOM 4606 N N . PRO B 1 266 ? 8.859 30.703 12.188 1 87.69 266 PRO B N 1
ATOM 4607 C CA . PRO B 1 266 ? 9.18 32.062 11.734 1 87.69 266 PRO B CA 1
ATOM 4608 C C . PRO B 1 266 ? 8.367 33.125 12.461 1 87.69 266 PRO B C 1
ATOM 4610 O O . PRO B 1 266 ? 7.195 32.906 12.789 1 87.69 266 PRO B O 1
ATOM 4613 N N . LYS B 1 267 ? 8.938 34.062 13.047 1 71.5 267 LYS B N 1
ATOM 4614 C CA . LYS B 1 267 ? 8.289 35.156 13.789 1 71.5 267 LYS B CA 1
ATOM 4615 C C . LYS B 1 267 ? 7.266 35.875 12.914 1 71.5 267 LYS B C 1
ATOM 4617 O O . LYS B 1 267 ? 7.469 36.031 11.711 1 71.5 267 LYS B O 1
ATOM 4622 N N . ASN B 1 268 ? 5.988 35.562 13.078 1 56.19 268 ASN B N 1
ATOM 4623 C CA . ASN B 1 268 ? 4.91 36.312 12.414 1 56.19 268 ASN B CA 1
ATOM 4624 C C . ASN B 1 268 ? 5.301 37.75 12.125 1 56.19 268 ASN B C 1
ATOM 4626 O O . ASN B 1 268 ? 5.625 38.5 13.047 1 56.19 268 ASN B O 1
ATOM 4630 N N . GLN B 1 269 ? 5.922 38.062 11.008 1 44.97 269 GLN B N 1
ATOM 4631 C CA . GLN B 1 269 ? 5.754 39.469 10.695 1 44.97 269 GLN B CA 1
ATOM 4632 C C . GLN B 1 269 ? 4.277 39.875 10.688 1 44.97 269 GLN B C 1
ATOM 4634 O O . GLN B 1 269 ? 3.531 39.469 9.797 1 44.97 269 GLN B O 1
ATOM 4639 N N . HIS B 1 270 ? 3.502 39.719 11.641 1 39.69 270 HIS B N 1
ATOM 4640 C CA . HIS B 1 270 ? 2.182 40.312 11.758 1 39.69 270 HIS B CA 1
ATOM 4641 C C . HIS B 1 270 ? 2.135 41.688 11.07 1 39.69 270 HIS B C 1
ATOM 4643 O O . HIS B 1 270 ? 2.725 42.625 11.555 1 39.69 270 HIS B O 1
ATOM 4649 N N . THR B 1 271 ? 2.256 41.812 9.734 1 38.69 271 THR B N 1
ATOM 4650 C CA . THR B 1 271 ? 1.595 43.062 9.359 1 38.69 271 THR B CA 1
ATOM 4651 C C . THR B 1 271 ? 0.141 43.062 9.82 1 38.69 271 THR B C 1
ATOM 4653 O O . THR B 1 271 ? -0.616 42.156 9.516 1 38.69 271 THR B O 1
ATOM 4656 N N . PRO B 1 272 ? -0.271 43.75 10.82 1 36.38 272 PRO B N 1
ATOM 4657 C CA . PRO B 1 272 ? -1.661 43.969 11.227 1 36.38 272 PRO B CA 1
ATOM 4658 C C . PRO B 1 272 ? -2.604 44.156 10.047 1 36.38 272 PRO B C 1
ATOM 4660 O O . PRO B 1 272 ? -2.508 45.156 9.336 1 36.38 272 PRO B O 1
ATOM 4663 N N . LYS B 1 273 ? -2.691 43.344 9.086 1 36.19 273 LYS B N 1
ATOM 4664 C CA . LYS B 1 273 ? -3.799 43.781 8.242 1 36.19 273 LYS B CA 1
ATOM 4665 C C . LYS B 1 273 ? -5.109 43.812 9.023 1 36.19 273 LYS B C 1
ATOM 4667 O O . LYS B 1 273 ? -5.391 42.906 9.82 1 36.19 273 LYS B O 1
ATOM 4672 N N . LYS B 1 274 ? -5.777 44.938 9.086 1 36.06 274 LYS B N 1
ATOM 4673 C CA . LYS B 1 274 ? -7.133 45.281 9.516 1 36.06 274 LYS B CA 1
ATOM 4674 C C . LYS B 1 274 ? -8.133 44.25 9.016 1 36.06 274 LYS B C 1
ATOM 4676 O O . LYS B 1 274 ? -8.242 44 7.809 1 36.06 274 LYS B O 1
ATOM 4681 N N . ASN B 1 275 ? -8.516 43.219 9.789 1 33.97 275 ASN B N 1
ATOM 4682 C CA . ASN B 1 275 ? -9.484 42.125 9.68 1 33.97 275 ASN B CA 1
ATOM 4683 C C . ASN B 1 275 ? -10.859 42.656 9.258 1 33.97 275 ASN B C 1
ATOM 4685 O O . ASN B 1 275 ? -11.68 43 10.102 1 33.97 275 ASN B O 1
ATOM 4689 N N . ASN B 1 276 ? -11.016 43.5 8.281 1 33.31 276 ASN B N 1
ATOM 4690 C CA . ASN B 1 276 ? -12.422 43.781 7.992 1 33.31 276 ASN B CA 1
ATOM 4691 C C . ASN B 1 276 ? -13.164 42.531 7.559 1 33.31 276 ASN B C 1
ATOM 4693 O O . ASN B 1 276 ? -13.883 42.531 6.555 1 33.31 276 ASN B O 1
ATOM 4697 N N . PHE B 1 277 ? -12.633 41.312 7.746 1 31.78 277 PHE B N 1
ATOM 4698 C CA . PHE B 1 277 ? -13.523 40.344 7.141 1 31.78 277 PHE B CA 1
ATOM 4699 C C . PHE B 1 277 ? -14.766 40.125 8 1 31.78 277 PHE B C 1
ATOM 4701 O O . PHE B 1 277 ? -14.68 40.125 9.227 1 31.78 277 PHE B O 1
ATOM 4708 N N . PRO B 1 278 ? -16.047 40.156 7.488 1 33.88 278 PRO B N 1
ATOM 4709 C CA . PRO B 1 278 ? -17.297 39.938 8.234 1 33.88 278 PRO B CA 1
ATOM 4710 C C . PRO B 1 278 ? -17.312 38.625 9 1 33.88 278 PRO B C 1
ATOM 4712 O O . PRO B 1 278 ? -16.625 37.688 8.625 1 33.88 278 PRO B O 1
ATOM 4715 N N . PRO B 1 279 ? -17.688 38.625 10.289 1 30.64 279 PRO B N 1
ATOM 4716 C CA . PRO B 1 279 ? -17.75 37.469 11.188 1 30.64 279 PRO B CA 1
ATOM 4717 C C . PRO B 1 279 ? -18.391 36.25 10.531 1 30.64 279 PRO B C 1
ATOM 4719 O O . PRO B 1 279 ? -19.438 36.344 9.906 1 30.64 279 PRO B O 1
ATOM 4722 N N . LYS B 1 280 ? -17.547 35.375 10.023 1 30.98 280 LYS B N 1
ATOM 4723 C CA . LYS B 1 280 ? -18.125 34.125 9.5 1 30.98 280 LYS B CA 1
ATOM 4724 C C . LYS B 1 280 ? -19.094 33.5 10.5 1 30.98 280 LYS B C 1
ATOM 4726 O O . LYS B 1 280 ? -18.781 33.375 11.688 1 30.98 280 LYS B O 1
ATOM 4731 N N . GLU B 1 281 ? -20.375 33.438 10.258 1 30.5 281 GLU B N 1
ATOM 4732 C CA . GLU B 1 281 ? -21.469 32.781 10.977 1 30.5 281 GLU B CA 1
ATOM 4733 C C . GLU B 1 281 ? -21.094 31.328 11.312 1 30.5 281 GLU B C 1
ATOM 4735 O O . GLU B 1 281 ? -20.484 30.641 10.5 1 30.5 281 GLU B O 1
ATOM 4740 N N . PRO B 1 282 ? -20.984 31 12.625 1 28.84 282 PRO B N 1
ATOM 4741 C CA . PRO B 1 282 ? -20.656 29.656 13.117 1 28.84 282 PRO B CA 1
ATOM 4742 C C . PRO B 1 282 ? -21.484 28.578 12.43 1 28.84 282 PRO B C 1
ATOM 4744 O O . PRO B 1 282 ? -22.688 28.734 12.203 1 28.84 282 PRO B O 1
ATOM 4747 N N . PHE B 1 283 ? -20.859 27.938 11.5 1 26.31 283 PHE B N 1
ATOM 4748 C CA . PHE B 1 283 ? -21.578 26.812 10.891 1 26.31 283 PHE B CA 1
ATOM 4749 C C . PHE B 1 283 ? -22.156 25.906 11.961 1 26.31 283 PHE B C 1
ATOM 4751 O O . PHE B 1 283 ? -21.438 25.406 12.82 1 26.31 283 PHE B O 1
ATOM 4758 N N . ASN B 1 284 ? -23.391 26.078 12.414 1 28.86 284 ASN B N 1
ATOM 4759 C CA . ASN B 1 284 ? -24.203 25.25 13.281 1 28.86 284 ASN B CA 1
ATOM 4760 C C . ASN B 1 284 ? -24.031 23.766 12.961 1 28.86 284 ASN B C 1
ATOM 4762 O O . ASN B 1 284 ? -24.062 23.375 11.789 1 28.86 284 ASN B O 1
ATOM 4766 N N . ASN B 1 285 ? -23.203 23.188 13.805 1 26.3 285 ASN B N 1
ATOM 4767 C CA . ASN B 1 285 ? -23.109 21.734 13.773 1 26.3 285 ASN B CA 1
ATOM 4768 C C . ASN B 1 285 ? -24.484 21.078 13.852 1 26.3 285 ASN B C 1
ATOM 4770 O O . ASN B 1 285 ? -25.172 21.188 14.867 1 26.3 285 ASN B O 1
ATOM 4774 N N . PRO B 1 286 ? -25.188 20.891 12.805 1 27.19 286 PRO B N 1
ATOM 4775 C CA . PRO B 1 286 ? -26.578 20.422 12.828 1 27.19 286 PRO B CA 1
ATOM 4776 C C . PRO B 1 286 ? -26.75 19.125 13.602 1 27.19 286 PRO B C 1
ATOM 4778 O O . PRO B 1 286 ? -27.875 18.609 13.727 1 27.19 286 PRO B O 1
ATOM 4781 N N . PHE B 1 287 ? -25.734 18.344 13.75 1 26.84 287 PHE B N 1
ATOM 4782 C CA . PHE B 1 287 ? -26.078 16.984 14.141 1 26.84 287 PHE B CA 1
ATOM 4783 C C . PHE B 1 287 ? -26.406 16.922 15.633 1 26.84 287 PHE B C 1
ATOM 4785 O O . PHE B 1 287 ? -26.094 15.93 16.297 1 26.84 287 PHE B O 1
ATOM 4792 N N . LYS B 1 288 ? -26.547 18.031 16.406 1 29.22 288 LYS B N 1
ATOM 4793 C CA . LYS B 1 288 ? -26.781 17.812 17.844 1 29.22 288 LYS B CA 1
ATOM 4794 C C . LYS B 1 288 ? -28.156 17.203 18.078 1 29.22 288 LYS B C 1
ATOM 4796 O O . LYS B 1 288 ? -28.625 17.156 19.219 1 29.22 288 LYS B O 1
ATOM 4801 N N . ASP B 1 289 ? -28.938 17.094 17.078 1 23.48 289 ASP B N 1
ATOM 4802 C CA . ASP B 1 289 ? -30.312 16.969 17.531 1 23.48 289 ASP B CA 1
ATOM 4803 C C . ASP B 1 289 ? -30.469 15.836 18.531 1 23.48 289 ASP B C 1
ATOM 4805 O O . ASP B 1 289 ? -31.062 16.016 19.594 1 23.48 289 ASP B O 1
ATOM 4809 N N . LYS B 1 290 ? -30.938 14.562 18.156 1 27.98 290 LYS B N 1
ATOM 4810 C CA . LYS B 1 290 ? -32.062 13.844 18.734 1 27.98 290 LYS B CA 1
ATOM 4811 C C . LYS B 1 290 ? -31.625 13.047 19.969 1 27.98 290 LYS B C 1
ATOM 4813 O O . LYS B 1 290 ? -31.156 11.914 19.844 1 27.98 290 LYS B O 1
ATOM 4818 N N . LEU B 1 291 ? -30.75 13.656 20.844 1 26.44 291 LEU B N 1
ATOM 4819 C CA . LEU B 1 291 ? -30.688 12.789 22.016 1 26.44 291 LEU B CA 1
ATOM 4820 C C . LEU B 1 291 ? -32.062 12.633 22.672 1 26.44 291 LEU B C 1
ATOM 4822 O O . LEU B 1 291 ? -32.719 13.625 22.969 1 26.44 291 LEU B O 1
ATOM 4826 N N . PRO B 1 292 ? -32.719 11.523 22.375 1 29.67 292 PRO B N 1
ATOM 4827 C CA . PRO B 1 292 ? -34 11.305 23.062 1 29.67 292 PRO B CA 1
ATOM 4828 C C . PRO B 1 292 ? -33.906 11.547 24.562 1 29.67 292 PRO B C 1
ATOM 4830 O O . PRO B 1 292 ? -32.906 11.25 25.188 1 29.67 292 PRO B O 1
ATOM 4833 N N . LYS B 1 293 ? -34.562 12.586 24.953 1 25.98 293 LYS B N 1
ATOM 4834 C CA . LYS B 1 293 ? -34.812 12.898 26.359 1 25.98 293 LYS B CA 1
ATOM 4835 C C . LYS B 1 293 ? -35.312 11.672 27.109 1 25.98 293 LYS B C 1
ATOM 4837 O O . LYS B 1 293 ? -36.219 10.977 26.656 1 25.98 293 LYS B O 1
ATOM 4842 N N . LYS B 1 294 ? -34.375 11.148 27.828 1 25.05 294 LYS B N 1
ATOM 4843 C CA . LYS B 1 294 ? -34.781 10.211 28.875 1 25.05 294 LYS B CA 1
ATOM 4844 C C . LYS B 1 294 ? -36 10.734 29.625 1 25.05 294 LYS B C 1
ATOM 4846 O O . LYS B 1 294 ? -35.969 11.82 30.203 1 25.05 294 LYS B O 1
ATOM 4851 N N . ASN B 1 295 ? -37.219 10.625 29.062 1 22.56 295 ASN B N 1
ATOM 4852 C CA . ASN B 1 295 ? -38.219 10.547 30.109 1 22.56 295 ASN B CA 1
ATOM 4853 C C . ASN B 1 295 ? -37.969 9.367 31.047 1 22.56 295 ASN B C 1
ATOM 4855 O O . ASN B 1 295 ? -37.562 8.297 30.609 1 22.56 295 ASN B O 1
#

Foldseek 3Di:
DCPDDPPPDPPDPPPPVVQPPPPPPDRDDPDPPLQQFEEEEEEPPVLVVVQLVQLCVPPVCSHCVLADCLDLQLVVLLRCLLDDPSHDYQAYEYEEEQQPVVCVVVCCVVPVPLVVVLCVQCVPVVVVSVVVSVSVVVSQVVNCPDPRYDYHYFYKDKDWDFDQDQDDDPNDRDRDGRTDIDIDTPDRVVVRLVVVCCCLVVVVGQEYEYAHLDLVCLVVLQVSVVVPGAYEYEDAPSGPDDRDPSNVVRHHYGYDYSVSSSVSRDDPPPPVPPCPPPPDDPPPPPPPDDPDPDD/DCPDDPPPDPPDPPPPVVQPQPPPPDRDDPDPPLQFFEEEEEEPPVLVVVQLVQLCVPPVCSDCVLADCLDLQLVVLLRCLLDDPSHDYQAYEYEDEQQPVVQVVVCCVVPVPLVVVLCVLCVPVVVVSVVVSVSVVVSQVVNCPDPRYDYHYFYKDKDWDFDQDQDDDPNDRDGDGRTDIDIDTPDRVVVRLVVVCCCLVVVVGQEYEYAHLDLVCLVVLQVSVVVPGAYEYEDAPSGPDDRDPSNVVRHHYGYDYSVSSSVSRDDPPPPVDDPPPPPDDPPPPPPPDDPPPPD

Nearest PDB structures (foldseek):
  2cz5-assembly1_B  TM=2.527E-01  e=2.635E-01  Pyrococcus horikoshii
  5w8s-assembly1_A-2  TM=6.321E-01  e=7.625E+00  Escherichia coli BL21(DE3)
  4gkv-assembly1_C  TM=3.937E-01  e=1.065E+00  Escherichia coli K-12
  5w8n-assembly1_A-2  TM=4.739E-01  e=7.625E+00  Escherichia coli BL21(DE3)
  2cz5-assembly1_B  TM=2.526E-01  e=2.262E-01  Pyrococcus horikoshii

InterPro domains:
  IPR021139 NYN domain [PF01936] (167-251)

Organism: Helicobacter pylori (strain G27) (NCBI:txid563041)

Secondary structure (DSSP, 8-state):
-------GGGSGGG--TT----SS------SSS---EEEEEEEEHHHHHHHHHHHHHH-GGGSTTT--TT-HHHHHHHHHTT--TTEEEEEEEEEEEPPHHHHHHHHHHHHHHHHHHHHHH-HHHHHHHHHHHHHHHHHHHHHHTSTTEEEEEEEEEEEEEEEEEEEEETTEEEEEEEEEEEEEEESHHHHHHHHHHHHHHTTS-SEEEEE---GGGHHHHHHHHHTT-EEEEEEETT-SSPPPHHHHHHSEEEEE-HHHHHHTS------------------------------/-------GGGSGGG--TT----SS------SSS---EEEEEEEEHHHHHHHHHHHHHH-GGGSTTT--TT-HHHHHHHHHTT--TTEEEEEEEEEEEPPHHHHHHHHHHHHHHHHHHHHHH-HHHHHHHHHHHHHHHHHHHHHHTSTTEEEEEEEEEEEEEEEEEEEEETTEEEEEEEEEEEEEEESHHHHHHHHHHHHHHTTS-SEEEEE---GGGHHHHHHHHHTT-EEEEEEETT-SSPPPHHHHHHSEEEEE-HHHHHHTS--------------------GGG-------

pLDDT: mean 76.37, std 26.19, range [21.36, 98.69]

Sequence (590 aa):
MRTESLFSLRNKACLDPHAIISPYGKVRVLGENMEKTETTIFVDWQNLLTDLRAIQETDERFKESHFNFNNPDQLLALIRSFLEPEEMLDQIYFYVSEPFTEAEPRIKGNKNKELEEYKDKNPKDYEKRVNKSGIIQSFNHEIAQQNQVELRVGRVKYKFEDISEEERHFGMEIRTNQERLDLRQKGIDTLLVHDIAKICYTATSRCVLLFSKDTDFAPVLKEIREQGFKIFIARIKESPISVPSDLKKSCGVRKCSVAEIVAKLPKNQHTPKKNNFPPKEPFNNPFKDKLPKKNMRTESLFSLRNKACLDPHAIISPYGKVRVLGENMEKTETTIFVDWQNLLTDLRAIQETDERFKESHFNFNNPDQLLALIRSFLEPEEMLDQIYFYVSEPFTEAEPRIKGNKNKELEEYKDKNPKDYEKRVNKSGIIQSFNHEIAQQNQVELRVGRVKYKFEDISEEERHFGMEIRTNQERLDLRQKGIDTLLVHDIAKICYTATSRCVLLFSKDTDFAPVLKEIREQGFKIFIARIKESPISVPSDLKKSCGVRKCSVAEIVAKLPKNQHTPKKNNFPPKEPFNNPFKDKLPKKN

Solvent-accessible surface area (backbone atoms only — not comparable to full-atom values): 34222 Å² total; per-residue (Å²): 137,86,82,78,87,84,75,75,83,76,69,73,82,72,65,70,78,78,66,74,70,53,84,82,72,65,76,79,76,82,60,92,67,77,72,56,44,39,29,33,34,38,34,37,43,68,55,43,49,54,43,52,52,50,24,36,74,73,34,82,84,43,23,69,93,68,41,45,81,83,38,58,67,45,39,51,33,45,60,56,58,70,58,51,92,63,43,35,82,62,40,32,40,39,37,42,66,50,34,52,68,73,47,42,62,61,44,42,73,73,38,40,70,60,50,52,48,38,43,69,76,34,48,67,62,46,49,51,46,47,53,51,17,50,53,46,46,51,48,53,54,55,47,46,69,39,85,60,36,43,69,41,74,18,50,64,41,77,44,80,39,75,44,67,43,73,43,76,53,95,87,44,74,43,70,46,68,44,70,40,81,44,76,40,83,36,36,49,63,36,46,52,36,32,52,52,35,46,37,49,52,64,64,71,30,58,28,39,39,31,33,56,70,62,62,55,47,19,68,52,47,28,55,47,32,74,73,71,39,46,45,28,33,58,39,56,64,71,36,83,70,74,75,46,67,64,36,59,74,26,35,45,76,44,74,43,43,64,68,63,33,62,69,58,36,72,74,74,76,69,70,78,67,81,75,78,65,78,82,76,73,76,77,74,75,73,81,70,65,85,75,75,75,80,125,137,86,84,77,87,85,75,78,84,76,72,72,84,72,64,72,76,79,67,74,70,51,87,83,72,62,79,80,77,82,61,92,66,77,73,56,44,39,28,33,36,38,33,38,42,68,53,42,49,53,44,51,52,51,24,35,74,72,34,82,82,44,24,69,94,69,41,46,80,85,37,58,68,45,39,49,34,45,61,55,57,68,58,49,91,62,43,37,83,63,39,33,40,39,36,42,66,50,34,52,69,73,47,41,61,61,44,43,73,74,39,40,67,58,49,53,47,38,42,69,75,34,48,68,62,45,50,50,46,47,52,51,17,50,52,47,46,51,49,50,53,55,47,44,70,37,86,59,37,44,68,40,74,18,49,65,40,76,43,80,39,75,44,69,43,73,42,77,53,96,86,43,73,43,67,45,69,44,68,39,82,44,77,40,82,38,37,48,64,37,45,51,37,30,51,52,35,46,37,50,53,63,64,71,31,58,29,40,39,31,33,56,70,62,61,55,46,20,67,53,45,28,54,46,33,75,72,68,39,46,46,28,33,57,38,56,66,71,35,83,70,74,77,45,66,64,37,58,75,25,36,46,78,44,74,43,43,63,66,62,33,62,71,56,36,74,76,76,76,71,69,83,68,83,77,77,67,76,82,76,73,76,78,73,73,73,82,70,62,85,68,76,73,82,122